Protein AF-0000000065960007 (afdb_homodimer)

InterPro domains:
  IPR000683 Gfo/Idh/MocA-like oxidoreductase, N-terminal [PF01408] (5-125)
  IPR023794 Inositol 2-dehydrogenase/D-chiro-inositol 3-dehydrogenase [MF_01671] (3-337)
  IPR036291 NAD(P)-binding domain superfamily [SSF51735] (2-154)
  IPR050424 Gfo/Idh/MocA family inositol dehydrogenases [PTHR43593] (2-323)
  IPR055170 GFO/IDH/MocA-like oxidoreductase domain [PF22725] (135-248)

Structure (mmCIF, N/CA/C/O backbone):
data_AF-0000000065960007-model_v1
#
loop_
_entity.id
_entity.type
_entity.pdbx_description
1 polymer 'Inositol 2-dehydrogenase'
#
loop_
_atom_site.group_PDB
_atom_site.id
_atom_site.type_symbol
_atom_site.label_atom_id
_atom_site.label_alt_id
_atom_site.label_comp_id
_atom_site.label_asym_id
_atom_site.label_entity_id
_atom_site.label_seq_id
_atom_site.pdbx_PDB_ins_code
_atom_site.Cartn_x
_atom_site.Cartn_y
_atom_site.Cartn_z
_atom_site.occupancy
_atom_site.B_iso_or_equiv
_atom_site.auth_seq_id
_atom_site.auth_comp_id
_atom_site.auth_asym_id
_atom_site.auth_atom_id
_atom_site.pdbx_PDB_model_num
ATOM 1 N N . MET A 1 1 ? -15.492 48.125 3.387 1 43.44 1 MET A N 1
ATOM 2 C CA . MET A 1 1 ? -14.383 47.25 3.111 1 43.44 1 MET A CA 1
ATOM 3 C C . MET A 1 1 ? -13.859 46.625 4.398 1 43.44 1 MET A C 1
ATOM 5 O O . MET A 1 1 ? -13.57 47.312 5.367 1 43.44 1 MET A O 1
ATOM 9 N N . SER A 1 2 ? -14.164 45.344 4.629 1 57.16 2 SER A N 1
ATOM 10 C CA . SER A 1 2 ? -13.797 44.781 5.926 1 57.16 2 SER A CA 1
ATOM 11 C C . SER A 1 2 ? -12.32 45.031 6.234 1 57.16 2 SER A C 1
ATOM 13 O O . SER A 1 2 ? -11.492 45.062 5.324 1 57.16 2 SER A O 1
ATOM 15 N N . LYS A 1 3 ? -11.992 45.656 7.32 1 84.38 3 LYS A N 1
ATOM 16 C CA . LYS A 1 3 ? -10.656 46 7.785 1 84.38 3 LYS A CA 1
ATOM 17 C C . LYS A 1 3 ? -9.711 44.812 7.672 1 84.38 3 LYS A C 1
ATOM 19 O O . LYS A 1 3 ? -10.078 43.688 8.008 1 84.38 3 LYS A O 1
ATOM 24 N N . SER A 1 4 ? -8.633 45 6.922 1 93.44 4 SER A N 1
ATOM 25 C CA . SER A 1 4 ? -7.605 43.969 6.75 1 93.44 4 SER A CA 1
ATOM 26 C C . SER A 1 4 ? -7.109 43.438 8.102 1 93.44 4 SER A C 1
ATOM 28 O O . SER A 1 4 ? -6.82 44.25 9 1 93.44 4 SER A O 1
ATOM 30 N N . LEU A 1 5 ? -7.125 42.188 8.266 1 97.56 5 LEU A N 1
ATOM 31 C CA . LEU A 1 5 ? -6.668 41.531 9.484 1 97.56 5 LEU A CA 1
ATOM 32 C C . LEU A 1 5 ? -5.172 41.75 9.695 1 97.56 5 LEU A C 1
ATOM 34 O O . LEU A 1 5 ? -4.367 41.438 8.812 1 97.56 5 LEU A O 1
ATOM 38 N N . ARG A 1 6 ? -4.758 42.375 10.805 1 97.94 6 ARG A N 1
ATOM 39 C CA . ARG A 1 6 ? -3.35 42.531 11.156 1 97.94 6 ARG A CA 1
ATOM 40 C C . ARG A 1 6 ? -2.791 41.25 11.773 1 97.94 6 ARG A C 1
ATOM 42 O O . ARG A 1 6 ? -3.113 40.938 12.914 1 97.94 6 ARG A O 1
ATOM 49 N N . VAL A 1 7 ? -1.928 40.562 10.977 1 98.44 7 VAL A N 1
ATOM 50 C CA . VAL A 1 7 ? -1.409 39.281 11.43 1 98.44 7 VAL A CA 1
ATOM 51 C C . VAL A 1 7 ? 0.039 39.438 11.883 1 98.44 7 VAL A C 1
ATOM 53 O O . VAL A 1 7 ? 0.867 40 11.164 1 98.44 7 VAL A O 1
ATOM 56 N N . GLY A 1 8 ? 0.315 39.062 13.133 1 98.56 8 GLY A N 1
ATOM 57 C CA . GLY A 1 8 ? 1.688 38.906 13.586 1 98.56 8 GLY A CA 1
ATOM 58 C C . GLY A 1 8 ? 2.234 37.5 13.352 1 98.56 8 GLY A C 1
ATOM 59 O O . GLY A 1 8 ? 1.587 36.5 13.703 1 98.56 8 GLY A O 1
ATOM 60 N N . VAL A 1 9 ? 3.426 37.375 12.789 1 98.5 9 VAL A N 1
ATOM 61 C CA . VAL A 1 9 ? 4.082 36.094 12.594 1 98.5 9 VAL A CA 1
ATOM 62 C C . VAL A 1 9 ? 5.16 35.875 13.664 1 98.5 9 VAL A C 1
ATOM 64 O O . VAL A 1 9 ? 6.055 36.719 13.812 1 98.5 9 VAL A O 1
ATOM 67 N N . VAL A 1 10 ? 4.949 34.812 14.445 1 98.5 10 VAL A N 1
ATOM 68 C CA . VAL A 1 10 ? 5.91 34.469 15.484 1 98.5 10 VAL A CA 1
ATOM 69 C C . VAL A 1 10 ? 6.867 33.406 14.969 1 98.5 10 VAL A C 1
ATOM 71 O O . VAL A 1 10 ? 6.48 32.25 14.812 1 98.5 10 VAL A O 1
ATOM 74 N N . GLY A 1 11 ? 8.117 33.719 14.828 1 97.38 11 GLY A N 1
ATOM 75 C CA . GLY A 1 11 ? 9.094 32.844 14.188 1 97.38 11 GLY A CA 1
ATOM 76 C C . GLY A 1 11 ? 9.281 33.156 12.711 1 97.38 11 GLY A C 1
ATOM 77 O O . GLY A 1 11 ? 8.359 33 11.914 1 97.38 11 GLY A O 1
ATOM 78 N N . ALA A 1 12 ? 10.516 33.594 12.352 1 94.38 12 ALA A N 1
ATOM 79 C CA . ALA A 1 12 ? 10.789 34 10.969 1 94.38 12 ALA A CA 1
ATOM 80 C C . ALA A 1 12 ? 11.828 33.062 10.328 1 94.38 12 ALA A C 1
ATOM 82 O O . ALA A 1 12 ? 12.688 33.531 9.578 1 94.38 12 ALA A O 1
ATOM 83 N N . GLY A 1 13 ? 11.781 31.781 10.75 1 92.06 13 GLY A N 1
ATOM 84 C CA . GLY A 1 13 ? 12.539 30.781 10.016 1 92.06 13 GLY A CA 1
ATOM 85 C C . GLY A 1 13 ? 11.953 30.469 8.648 1 92.06 13 GLY A C 1
ATOM 86 O O . GLY A 1 13 ? 11.25 31.297 8.07 1 92.06 13 GLY A O 1
ATOM 87 N N . ALA A 1 14 ? 12.289 29.328 8.117 1 89.44 14 ALA A N 1
ATOM 88 C CA . ALA A 1 14 ? 11.852 28.953 6.77 1 89.44 14 ALA A CA 1
ATOM 89 C C . ALA A 1 14 ? 10.328 28.984 6.656 1 89.44 14 ALA A C 1
ATOM 91 O O . ALA A 1 14 ? 9.781 29.578 5.73 1 89.44 14 ALA A O 1
ATOM 92 N N . MET A 1 15 ? 9.672 28.375 7.578 1 92.19 15 MET A N 1
ATOM 93 C CA . MET A 1 15 ? 8.211 28.312 7.535 1 92.19 15 MET A CA 1
ATOM 94 C C . MET A 1 15 ? 7.609 29.703 7.75 1 92.19 15 MET A C 1
ATOM 96 O O . MET A 1 15 ? 6.645 30.078 7.082 1 92.19 15 MET A O 1
ATOM 100 N N . GLY A 1 16 ? 8.172 30.422 8.742 1 94.81 16 GLY A N 1
ATOM 101 C CA . GLY A 1 16 ? 7.699 31.781 8.969 1 94.81 16 GLY A CA 1
ATOM 102 C C . GLY A 1 16 ? 7.805 32.656 7.746 1 94.81 16 GLY A C 1
ATOM 103 O O . GLY A 1 16 ? 6.859 33.375 7.402 1 94.81 16 GLY A O 1
ATOM 104 N N . ALA A 1 17 ? 8.93 32.594 7.09 1 93 17 ALA A N 1
ATOM 105 C CA . ALA A 1 17 ? 9.148 33.375 5.875 1 93 17 ALA A CA 1
ATOM 106 C C . ALA A 1 17 ? 8.156 32.969 4.781 1 93 17 ALA A C 1
ATOM 108 O O . ALA A 1 17 ? 7.641 33.844 4.066 1 93 17 ALA A O 1
ATOM 109 N N . ASP A 1 18 ? 7.875 31.734 4.684 1 94.12 18 ASP A N 1
ATOM 110 C CA . ASP A 1 18 ? 6.922 31.25 3.691 1 94.12 18 ASP A CA 1
ATOM 111 C C . ASP A 1 18 ? 5.52 31.781 3.969 1 94.12 18 ASP A C 1
ATOM 113 O O . ASP A 1 18 ? 4.816 32.219 3.051 1 94.12 18 ASP A O 1
ATOM 117 N N . HIS A 1 19 ? 5.133 31.797 5.223 1 96.44 19 HIS A N 1
ATOM 118 C CA . HIS A 1 19 ? 3.811 32.312 5.594 1 96.44 19 HIS A CA 1
ATOM 119 C C . HIS A 1 19 ? 3.705 33.812 5.367 1 96.44 19 HIS A C 1
ATOM 121 O O . HIS A 1 19 ? 2.654 34.312 4.957 1 96.44 19 HIS A O 1
ATOM 127 N N . ILE A 1 20 ? 4.785 34.5 5.652 1 96.06 20 ILE A N 1
ATOM 128 C CA . ILE A 1 20 ? 4.82 35.938 5.391 1 96.06 20 ILE A CA 1
ATOM 129 C C . ILE A 1 20 ? 4.578 36.188 3.906 1 96.06 20 ILE A C 1
ATOM 131 O O . ILE A 1 20 ? 3.748 37.031 3.541 1 96.06 20 ILE A O 1
ATOM 135 N N . ASP A 1 21 ? 5.262 35.469 3.096 1 93.19 21 ASP A N 1
ATOM 136 C CA . ASP A 1 21 ? 5.094 35.594 1.652 1 93.19 21 ASP A CA 1
ATOM 137 C C . ASP A 1 21 ? 3.656 35.281 1.237 1 93.19 21 ASP A C 1
ATOM 139 O O . ASP A 1 21 ? 3.055 36.031 0.462 1 93.19 21 ASP A O 1
ATOM 143 N N . ARG A 1 22 ? 3.059 34.281 1.771 1 94.69 22 ARG A N 1
ATOM 144 C CA . ARG A 1 22 ? 1.709 33.844 1.4 1 94.69 22 ARG A CA 1
ATOM 145 C C . ARG A 1 22 ? 0.676 34.875 1.847 1 94.69 22 ARG A C 1
ATOM 147 O O . ARG A 1 22 ? -0.217 35.25 1.079 1 94.69 22 ARG A O 1
ATOM 154 N N . ILE A 1 23 ? 0.764 35.344 3.037 1 95.56 23 ILE A N 1
ATOM 155 C CA . ILE A 1 23 ? -0.213 36.281 3.578 1 95.56 23 ILE A CA 1
ATOM 156 C C . ILE A 1 23 ? -0.151 37.625 2.803 1 95.56 23 ILE A C 1
ATOM 158 O O . ILE A 1 23 ? -1.187 38.188 2.488 1 95.56 23 ILE A O 1
ATOM 162 N N . ASN A 1 24 ? 1.048 38 2.457 1 91.62 24 ASN A N 1
ATOM 163 C CA . ASN A 1 24 ? 1.222 39.281 1.779 1 91.62 24 ASN A CA 1
ATOM 164 C C . ASN A 1 24 ? 0.828 39.188 0.307 1 91.62 24 ASN A C 1
ATOM 166 O O . ASN A 1 24 ? 0.303 40.156 -0.257 1 91.62 24 ASN A O 1
ATOM 170 N N . ASN A 1 25 ? 1.012 38.031 -0.24 1 91.75 25 ASN A N 1
ATOM 171 C CA . ASN A 1 25 ? 0.972 38 -1.698 1 91.75 25 ASN A CA 1
ATOM 172 C C . ASN A 1 25 ? -0.148 37.125 -2.217 1 91.75 25 ASN A C 1
ATOM 174 O O . ASN A 1 25 ? -0.503 37.156 -3.395 1 91.75 25 ASN A O 1
ATOM 178 N N . ARG A 1 26 ? -0.72 36.281 -1.354 1 93.19 26 ARG A N 1
ATOM 179 C CA . ARG A 1 26 ? -1.647 35.281 -1.889 1 93.19 26 ARG A CA 1
ATOM 180 C C . ARG A 1 26 ? -2.93 35.25 -1.065 1 93.19 26 ARG A C 1
ATOM 182 O O . ARG A 1 26 ? -3.902 34.594 -1.46 1 93.19 26 ARG A O 1
ATOM 189 N N . THR A 1 27 ? -2.924 35.875 0.044 1 95.56 27 THR A N 1
ATOM 190 C CA . THR A 1 27 ? -4.066 35.812 0.952 1 95.56 27 THR A CA 1
ATOM 191 C C . THR A 1 27 ? -4.852 37.125 0.915 1 95.56 27 THR A C 1
ATOM 193 O O . THR A 1 27 ? -4.27 38.219 0.97 1 95.56 27 THR A O 1
ATOM 196 N N . SER A 1 28 ? -6.121 37.031 0.741 1 95.75 28 SER A N 1
ATOM 197 C CA . SER A 1 28 ? -6.988 38.219 0.776 1 95.75 28 SER A CA 1
ATOM 198 C C . SER A 1 28 ? -7.48 38.5 2.191 1 95.75 28 SER A C 1
ATOM 200 O O . SER A 1 28 ? -7.77 37.562 2.951 1 95.75 28 SER A O 1
ATOM 202 N N . GLY A 1 29 ? -7.555 39.75 2.568 1 96.44 29 GLY A N 1
ATOM 203 C CA . GLY A 1 29 ? -8.203 40.188 3.803 1 96.44 29 GLY A CA 1
ATOM 204 C C . GLY A 1 29 ? -7.258 40.188 4.992 1 96.44 29 GLY A C 1
ATOM 205 O O . GLY A 1 29 ? -7.699 40.312 6.137 1 96.44 29 GLY A O 1
ATOM 206 N N . ALA A 1 30 ? -5.957 40.062 4.754 1 97.38 30 ALA A N 1
ATOM 207 C CA . ALA A 1 30 ? -4.977 40.062 5.836 1 97.38 30 ALA A CA 1
ATOM 208 C C . ALA A 1 30 ? -3.643 40.656 5.359 1 97.38 30 ALA A C 1
ATOM 210 O O . ALA A 1 30 ? -3.361 40.656 4.16 1 97.38 30 ALA A O 1
ATOM 211 N N . HIS A 1 31 ? -2.889 41.156 6.23 1 96.38 31 HIS A N 1
ATOM 212 C CA . HIS A 1 31 ? -1.515 41.562 5.969 1 96.38 31 HIS A CA 1
ATOM 213 C C . HIS A 1 31 ? -0.637 41.375 7.203 1 96.38 31 HIS A C 1
ATOM 215 O O . HIS A 1 31 ? -1.146 41.219 8.312 1 96.38 31 HIS A O 1
ATOM 221 N N . ILE A 1 32 ? 0.689 41.438 7.008 1 97.5 32 ILE A N 1
ATOM 222 C CA . ILE A 1 32 ? 1.636 41.281 8.109 1 97.5 32 ILE A CA 1
ATOM 223 C C . ILE A 1 32 ? 1.838 42.594 8.812 1 97.5 32 ILE A C 1
ATOM 225 O O . ILE A 1 32 ? 2.314 43.562 8.211 1 97.5 32 ILE A O 1
ATOM 229 N N . SER A 1 33 ? 1.483 42.625 10.047 1 97.5 33 SER A N 1
ATOM 230 C CA . SER A 1 33 ? 1.626 43.875 10.797 1 97.5 33 SER A CA 1
ATOM 231 C C . SER A 1 33 ? 2.801 43.812 11.766 1 97.5 33 SER A C 1
ATOM 233 O O . SER A 1 33 ? 3.279 44.844 12.242 1 97.5 33 SER A O 1
ATOM 235 N N . ALA A 1 34 ? 3.189 42.562 12.086 1 98 34 ALA A N 1
ATOM 236 C CA . ALA A 1 34 ? 4.266 42.406 13.062 1 98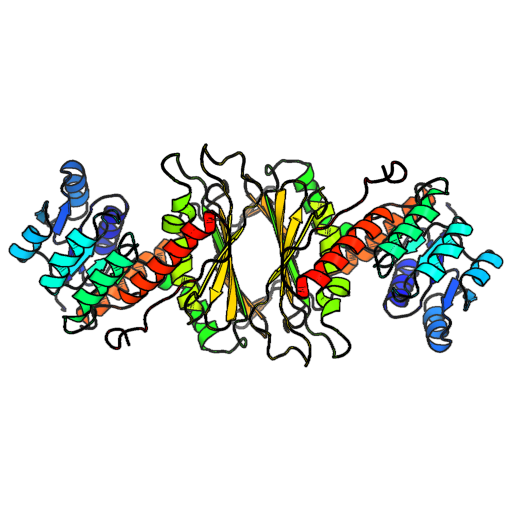 34 ALA A CA 1
ATOM 237 C C . ALA A 1 34 ? 5.074 41.125 12.781 1 98 34 ALA A C 1
ATOM 239 O O . ALA A 1 34 ? 4.523 40.125 12.344 1 98 34 ALA A O 1
ATOM 240 N N . ILE A 1 35 ? 6.363 41.188 13.023 1 97.94 35 ILE A N 1
ATOM 241 C CA . ILE A 1 35 ? 7.285 40.062 13.016 1 97.94 35 ILE A CA 1
ATOM 242 C C . ILE A 1 35 ? 7.895 39.875 14.406 1 97.94 35 ILE A C 1
ATOM 244 O O . ILE A 1 35 ? 8.555 40.781 14.922 1 97.94 35 ILE A O 1
ATOM 248 N N . ILE A 1 36 ? 7.609 38.812 15 1 98.25 36 ILE A N 1
ATOM 249 C CA . ILE A 1 36 ? 8.148 38.5 16.312 1 98.25 36 ILE A CA 1
ATOM 250 C C . ILE A 1 36 ? 9.281 37.469 16.188 1 98.25 36 ILE A C 1
ATOM 252 O O . ILE A 1 36 ? 9.023 36.281 15.984 1 98.25 36 ILE A O 1
ATOM 256 N N . GLU A 1 37 ? 10.531 37.875 16.297 1 97.62 37 GLU A N 1
ATOM 257 C CA . GLU A 1 37 ? 11.75 37.094 16.047 1 97.62 37 GLU A CA 1
ATOM 258 C C . GLU A 1 37 ? 12.938 37.656 16.797 1 97.62 37 GLU A C 1
ATOM 260 O O . GLU A 1 37 ? 13.391 38.781 16.516 1 97.62 37 GLU A O 1
ATOM 265 N N . PRO A 1 38 ? 13.43 36.781 17.75 1 94.88 38 PRO A N 1
ATOM 266 C CA . PRO A 1 38 ? 14.523 37.312 18.578 1 94.88 38 PRO A CA 1
ATOM 267 C C . PRO A 1 38 ? 15.836 37.406 17.797 1 94.88 38 PRO A C 1
ATOM 269 O O . PRO A 1 38 ? 16.703 38.219 18.156 1 94.88 38 PRO A O 1
ATOM 272 N N . ASP A 1 39 ? 16.016 36.562 16.797 1 95.31 39 ASP A N 1
ATOM 273 C CA . ASP A 1 39 ? 17.219 36.625 15.977 1 95.31 39 ASP A CA 1
ATOM 274 C C . ASP A 1 39 ? 17.188 37.844 15.047 1 95.31 39 ASP A C 1
ATOM 276 O O . ASP A 1 39 ? 16.359 37.906 14.125 1 95.31 39 ASP A O 1
ATOM 280 N N . ALA A 1 40 ? 18.109 38.719 15.18 1 93.62 40 ALA A N 1
ATOM 281 C CA . ALA A 1 40 ? 18.078 40 14.484 1 93.62 40 ALA A CA 1
ATOM 282 C C . ALA A 1 40 ? 18.203 39.812 12.969 1 93.62 40 ALA A C 1
ATOM 284 O O . ALA A 1 40 ? 17.531 40.5 12.195 1 93.62 40 ALA A O 1
ATOM 285 N N . ALA A 1 41 ? 19.062 38.906 12.656 1 94.31 41 ALA A N 1
ATOM 286 C CA . ALA A 1 41 ? 19.281 38.688 11.234 1 94.31 41 ALA A CA 1
ATOM 287 C C . ALA A 1 41 ? 18.016 38.094 10.57 1 94.31 41 ALA A C 1
ATOM 289 O O . ALA A 1 41 ? 17.625 38.531 9.492 1 94.31 41 ALA A O 1
ATOM 290 N N . ARG A 1 42 ? 17.375 37.156 11.211 1 93.81 42 ARG A N 1
ATOM 291 C CA . ARG A 1 42 ? 16.141 36.594 10.688 1 93.81 42 ARG A CA 1
ATOM 292 C C . ARG A 1 42 ? 15.023 37.625 10.656 1 93.81 42 ARG A C 1
ATOM 294 O O . ARG A 1 42 ? 14.242 37.656 9.703 1 93.81 42 ARG A O 1
ATOM 301 N N . ALA A 1 43 ? 14.977 38.406 11.656 1 93.12 43 ALA A N 1
ATOM 302 C CA . ALA A 1 43 ? 13.953 39.438 11.727 1 93.12 43 ALA A CA 1
ATOM 303 C C . ALA A 1 43 ? 14.102 40.438 10.578 1 93.12 43 ALA A C 1
ATOM 305 O O . ALA A 1 43 ? 13.109 40.812 9.945 1 93.12 43 ALA A O 1
ATOM 306 N N . ALA A 1 44 ? 15.312 40.812 10.32 1 92.69 44 ALA A N 1
ATOM 307 C CA . ALA A 1 44 ? 15.578 41.781 9.25 1 92.69 44 ALA A CA 1
ATOM 308 C C . ALA A 1 44 ? 15.203 41.188 7.891 1 92.69 44 ALA A C 1
ATOM 310 O O . ALA A 1 44 ? 14.602 41.875 7.066 1 92.69 44 ALA A O 1
ATOM 311 N N . ALA A 1 45 ? 15.578 40 7.699 1 93.88 45 ALA A N 1
ATOM 312 C CA . ALA A 1 45 ? 15.25 39.344 6.438 1 93.88 45 ALA A CA 1
ATOM 313 C C . ALA A 1 45 ? 13.742 39.25 6.242 1 93.88 45 ALA A C 1
ATOM 315 O O . ALA A 1 45 ? 13.234 39.531 5.148 1 93.88 45 ALA A O 1
ATOM 316 N N . ALA A 1 46 ? 13.055 38.875 7.297 1 93.5 46 ALA A N 1
ATOM 317 C CA . ALA A 1 46 ? 11.602 38.75 7.246 1 93.5 46 ALA A CA 1
ATOM 318 C C . ALA A 1 46 ? 10.945 40.125 7.008 1 93.5 46 ALA A C 1
ATOM 320 O O . ALA A 1 46 ? 9.93 40.219 6.312 1 93.5 46 ALA A O 1
ATOM 321 N N . ALA A 1 47 ? 11.516 41.125 7.531 1 91 47 ALA A N 1
ATOM 322 C CA . ALA A 1 47 ? 10.977 42.469 7.402 1 91 47 ALA A CA 1
ATOM 323 C C . ALA A 1 47 ? 11.031 42.938 5.957 1 91 47 ALA A C 1
ATOM 325 O O . ALA A 1 47 ? 10.18 43.719 5.52 1 91 47 ALA A O 1
ATOM 326 N N . GLU A 1 48 ? 11.969 42.5 5.262 1 91.88 48 GLU A N 1
ATOM 327 C CA . GLU A 1 48 ? 12.086 42.844 3.852 1 91.88 48 GLU A CA 1
ATOM 328 C C . GLU A 1 48 ? 10.891 42.344 3.053 1 91.88 48 GLU A C 1
ATOM 330 O O . GLU A 1 48 ? 10.461 42.969 2.09 1 91.88 48 GLU A O 1
ATOM 335 N N . ASP A 1 49 ? 10.328 41.281 3.523 1 90.81 49 ASP A N 1
ATOM 336 C CA . ASP A 1 49 ? 9.219 40.688 2.814 1 90.81 49 ASP A CA 1
ATOM 337 C C . ASP A 1 49 ? 7.875 41.188 3.354 1 90.81 49 ASP A C 1
ATOM 339 O O . ASP A 1 49 ? 6.816 40.812 2.838 1 90.81 49 ASP A O 1
ATOM 343 N N . ALA A 1 50 ? 7.906 41.938 4.324 1 93.62 50 ALA A N 1
ATOM 344 C CA . ALA A 1 50 ? 6.699 42.469 4.934 1 93.62 50 ALA A CA 1
ATOM 345 C C . ALA A 1 50 ? 6.867 43.969 5.246 1 93.62 50 ALA A C 1
ATOM 347 O O . ALA A 1 50 ? 6.879 44.344 6.414 1 93.62 50 ALA A O 1
ATOM 348 N N . PRO A 1 51 ? 6.777 44.688 4.129 1 90.5 51 PRO A N 1
ATOM 349 C CA . PRO A 1 51 ? 6.961 46.125 4.363 1 90.5 51 PRO A CA 1
ATOM 350 C C . PRO A 1 51 ? 5.883 46.719 5.27 1 90.5 51 PRO A C 1
ATOM 352 O O . PRO A 1 51 ? 4.699 46.406 5.117 1 90.5 51 PRO A O 1
ATOM 355 N N . GLY A 1 52 ? 6.355 47.5 6.305 1 92 52 GLY A N 1
ATOM 356 C CA . GLY A 1 52 ? 5.422 48.156 7.207 1 92 52 GLY A CA 1
ATOM 357 C C . GLY A 1 52 ? 5.211 47.406 8.5 1 92 52 GLY A C 1
ATOM 358 O O . GLY A 1 52 ? 4.641 47.938 9.461 1 92 52 GLY A O 1
ATOM 359 N N . ALA A 1 53 ? 5.648 46.156 8.516 1 96.38 53 ALA A N 1
ATOM 360 C CA . ALA A 1 53 ? 5.508 45.344 9.734 1 96.38 53 ALA A CA 1
ATOM 361 C C . ALA A 1 53 ? 6.441 45.844 10.828 1 96.38 53 ALA A C 1
ATOM 363 O O . ALA A 1 53 ? 7.582 46.25 10.555 1 96.38 53 ALA A O 1
ATOM 364 N N . GLN A 1 54 ? 5.961 45.844 12.016 1 96.88 54 GLN A N 1
ATOM 365 C CA . GLN A 1 54 ? 6.797 46.156 13.172 1 96.88 54 GLN A CA 1
ATOM 366 C C . GLN A 1 54 ? 7.543 44.906 13.656 1 96.88 54 GLN A C 1
ATOM 368 O O . GLN A 1 54 ? 7 43.812 13.625 1 96.88 54 GLN A O 1
ATOM 373 N N . ALA A 1 55 ? 8.781 45.156 14.133 1 96.44 55 ALA A N 1
ATOM 374 C CA . ALA A 1 55 ? 9.586 44.031 14.625 1 96.44 55 ALA A CA 1
ATOM 375 C C . ALA A 1 55 ? 9.586 43.969 16.141 1 96.44 55 ALA A C 1
ATOM 377 O O . ALA A 1 55 ? 9.688 45 16.812 1 96.44 55 ALA A O 1
ATOM 378 N N . PHE A 1 56 ? 9.367 42.812 16.656 1 97.75 56 PHE A N 1
ATOM 379 C CA . PHE A 1 56 ? 9.43 42.562 18.094 1 97.75 56 PHE A CA 1
ATOM 380 C C . PHE A 1 56 ? 10.281 41.344 18.391 1 97.75 56 PHE A C 1
ATOM 382 O O . PHE A 1 56 ? 10.508 40.5 17.5 1 97.75 56 PHE A O 1
ATOM 389 N N . THR A 1 57 ? 10.742 41.156 19.641 1 97.12 57 THR A N 1
ATOM 390 C CA . THR A 1 57 ? 11.484 39.969 20.047 1 97.12 57 THR A CA 1
ATOM 391 C C . THR A 1 57 ? 10.602 39.031 20.875 1 97.12 57 THR A C 1
ATOM 393 O O . THR A 1 57 ? 10.906 37.844 21.016 1 97.12 57 THR A O 1
ATOM 396 N N . ARG A 1 58 ? 9.562 39.625 21.438 1 97.38 58 ARG A N 1
ATOM 397 C CA . ARG A 1 58 ? 8.633 38.875 22.25 1 97.38 58 ARG A CA 1
ATOM 398 C C . ARG A 1 58 ? 7.188 39.125 21.844 1 97.38 58 ARG A C 1
ATOM 400 O O . ARG A 1 58 ? 6.828 40.281 21.531 1 97.38 58 ARG A O 1
ATOM 407 N N . ILE A 1 59 ? 6.34 38.094 21.891 1 98.25 59 ILE A N 1
ATOM 408 C CA . ILE A 1 59 ? 4.938 38.188 21.516 1 98.25 59 ILE A CA 1
ATOM 409 C C . ILE A 1 59 ? 4.219 39.125 22.484 1 98.25 59 ILE A C 1
ATOM 411 O O . ILE A 1 59 ? 3.344 39.906 22.078 1 98.25 59 ILE A O 1
ATOM 415 N N . GLU A 1 60 ? 4.625 39.188 23.781 1 98.38 60 GLU A N 1
ATOM 416 C CA . GLU A 1 60 ? 4 40.031 24.781 1 98.38 60 GLU A CA 1
ATOM 417 C C . GLU A 1 60 ? 4.125 41.531 24.406 1 98.38 60 GLU A C 1
ATOM 419 O O . GLU A 1 60 ? 3.193 42.312 24.609 1 98.38 60 GLU A O 1
ATOM 424 N N . ASP A 1 61 ? 5.262 41.812 23.859 1 98.44 61 ASP A N 1
ATOM 425 C CA . ASP A 1 61 ? 5.5 43.219 23.453 1 98.44 61 ASP A CA 1
ATOM 426 C C . ASP A 1 61 ? 4.605 43.594 22.297 1 98.44 61 ASP A C 1
ATOM 428 O O . ASP A 1 61 ? 4.102 44.719 22.234 1 98.44 61 ASP A O 1
ATOM 432 N N . ALA A 1 62 ? 4.449 42.719 21.297 1 98.38 62 ALA A N 1
ATOM 433 C CA . ALA A 1 62 ? 3.568 43 20.172 1 98.38 62 ALA A CA 1
ATOM 434 C C . ALA A 1 62 ? 2.125 43.188 20.625 1 98.38 62 ALA A C 1
ATOM 436 O O . ALA A 1 62 ? 1.414 44.062 20.125 1 98.38 62 ALA A O 1
ATOM 437 N N . ILE A 1 63 ? 1.675 42.344 21.594 1 98.38 63 ILE A N 1
ATOM 438 C CA . ILE A 1 63 ? 0.321 42.406 22.141 1 98.38 63 ILE A CA 1
ATOM 439 C C . ILE A 1 63 ? 0.129 43.719 22.906 1 98.38 63 ILE A C 1
ATOM 441 O O . ILE A 1 63 ? -0.868 44.406 22.703 1 98.38 63 ILE A O 1
ATOM 445 N N . ALA A 1 64 ? 1.108 44.062 23.703 1 98.19 64 ALA A N 1
ATOM 446 C CA . ALA A 1 64 ? 1.051 45.281 24.5 1 98.19 64 ALA A CA 1
ATOM 447 C C . ALA A 1 64 ? 0.979 46.531 23.594 1 98.19 64 ALA A C 1
ATOM 449 O O . ALA A 1 64 ? 0.33 47.531 23.938 1 98.19 64 ALA A O 1
ATOM 450 N N . ALA A 1 65 ? 1.589 46.469 22.484 1 98.31 65 ALA A N 1
ATOM 451 C CA . ALA A 1 65 ? 1.633 47.562 21.547 1 98.31 65 ALA A CA 1
ATOM 452 C C . ALA A 1 65 ? 0.377 47.625 20.688 1 98.31 65 ALA A C 1
ATOM 454 O O . ALA A 1 65 ? 0.247 48.469 19.797 1 98.31 65 ALA A O 1
ATOM 455 N N . ASP A 1 66 ? -0.532 46.688 20.891 1 98.06 66 ASP A N 1
ATOM 456 C CA . ASP A 1 66 ? -1.731 46.562 20.078 1 98.06 66 ASP A CA 1
ATOM 457 C C . ASP A 1 66 ? -1.377 46.469 18.594 1 98.06 66 ASP A C 1
ATOM 459 O O . ASP A 1 66 ? -1.993 47.125 17.766 1 98.06 66 ASP A O 1
ATOM 463 N N . ALA A 1 67 ? -0.393 45.656 18.312 1 98 67 ALA A N 1
ATOM 464 C CA . ALA A 1 67 ? 0.16 45.625 16.969 1 98 67 ALA A CA 1
ATOM 465 C C . ALA A 1 67 ? -0.471 44.5 16.141 1 98 67 ALA A C 1
ATOM 467 O O . ALA A 1 67 ? -0.275 44.438 14.93 1 98 67 ALA A O 1
ATOM 468 N N . VAL A 1 68 ? -1.298 43.656 16.734 1 98.25 68 VAL A N 1
ATOM 469 C CA . VAL A 1 68 ? -1.783 42.469 16.031 1 98.25 68 VAL A CA 1
ATOM 470 C C . VAL A 1 68 ? -3.246 42.219 16.391 1 98.25 68 VAL A C 1
ATOM 472 O O . VAL A 1 68 ? -3.67 42.469 17.516 1 98.25 68 VAL A O 1
ATOM 475 N N . ASP A 1 69 ? -3.998 41.719 15.383 1 98.06 69 ASP A N 1
ATOM 476 C CA . ASP A 1 69 ? -5.359 41.25 15.578 1 98.06 69 ASP A CA 1
ATOM 477 C C . ASP A 1 69 ? -5.383 39.719 15.656 1 98.06 69 ASP A C 1
ATOM 479 O O . ASP A 1 69 ? -6.352 39.125 16.156 1 98.06 69 ASP A O 1
ATOM 483 N N . ALA A 1 70 ? -4.414 39.062 15.148 1 98.62 70 ALA A N 1
ATOM 484 C CA . ALA A 1 70 ? -4.234 37.625 15.094 1 98.62 70 ALA A CA 1
ATOM 485 C C . ALA A 1 70 ? -2.754 37.25 15.008 1 98.62 70 ALA A C 1
ATOM 487 O O . ALA A 1 70 ? -1.918 38.094 14.672 1 98.62 70 ALA A O 1
ATOM 488 N N . VAL A 1 71 ? -2.443 35.969 15.352 1 98.75 71 VAL A N 1
ATOM 489 C CA . VAL A 1 71 ? -1.037 35.594 15.281 1 98.75 71 VAL A CA 1
ATOM 490 C C . VAL A 1 71 ? -0.9 34.25 14.586 1 98.75 71 VAL A C 1
ATOM 492 O O . VAL A 1 71 ? -1.749 33.375 14.75 1 98.75 71 VAL A O 1
ATOM 495 N N . LEU A 1 72 ? 0.09 34.094 13.758 1 98.75 72 LEU A N 1
ATOM 496 C CA . LEU A 1 72 ? 0.56 32.844 13.18 1 98.75 72 LEU A CA 1
ATOM 497 C C . LEU A 1 72 ? 1.877 32.406 13.812 1 98.75 72 LEU A C 1
ATOM 499 O O . LEU A 1 72 ? 2.869 33.125 13.75 1 98.75 72 LEU A O 1
ATOM 503 N N . ILE A 1 73 ? 1.85 31.266 14.445 1 98.69 73 ILE A N 1
ATOM 504 C CA . ILE A 1 73 ? 2.996 30.781 15.203 1 98.69 73 ILE A CA 1
ATOM 505 C C . ILE A 1 73 ? 3.756 29.734 14.391 1 98.69 73 ILE A C 1
ATOM 507 O O . ILE A 1 73 ? 3.225 28.656 14.094 1 98.69 73 ILE A O 1
ATOM 511 N N . ALA A 1 74 ? 5.027 30.062 14.078 1 98 74 ALA A N 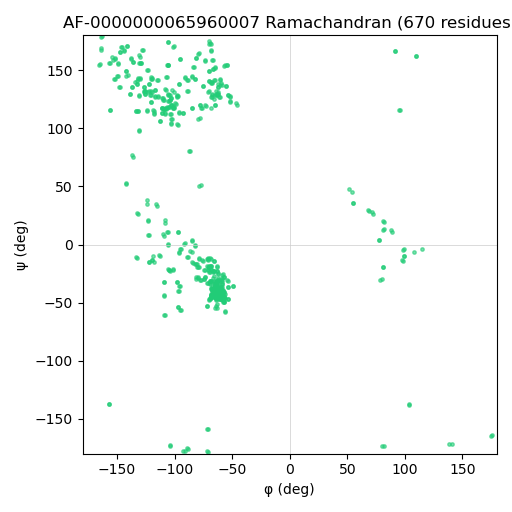1
ATOM 512 C CA . ALA A 1 74 ? 5.848 29.203 13.227 1 98 74 ALA A CA 1
ATOM 513 C C . ALA A 1 74 ? 7.227 28.969 13.844 1 98 74 ALA A C 1
ATOM 515 O O . ALA A 1 74 ? 8.219 28.844 13.125 1 98 74 ALA A O 1
ATOM 516 N N . VAL A 1 75 ? 7.375 29.047 15.18 1 96.81 75 VAL A N 1
ATOM 517 C CA . VAL A 1 75 ? 8.602 28.688 15.898 1 96.81 75 VAL A CA 1
ATOM 518 C C . VAL A 1 75 ? 8.688 27.172 16.047 1 96.81 75 VAL A C 1
ATOM 520 O O . VAL A 1 75 ? 7.703 26.469 15.859 1 96.81 75 VAL A O 1
ATOM 523 N N . PRO A 1 76 ? 9.898 26.656 16.391 1 94.38 76 PRO A N 1
ATOM 524 C CA . PRO A 1 76 ? 9.977 25.234 16.703 1 94.38 76 PRO A CA 1
ATOM 525 C C . PRO A 1 76 ? 9.039 24.812 17.828 1 94.38 76 PRO A C 1
ATOM 527 O O . PRO A 1 76 ? 8.758 25.609 18.719 1 94.38 76 PRO A O 1
ATOM 530 N N . GLY A 1 77 ? 8.648 23.594 17.844 1 94.62 77 GLY A N 1
ATOM 531 C CA . GLY A 1 77 ? 7.629 23.047 18.719 1 94.62 77 GLY A CA 1
ATOM 532 C C . GLY A 1 77 ? 7.898 23.328 20.188 1 94.62 77 GLY A C 1
ATOM 533 O O . GLY A 1 77 ? 6.977 23.625 20.953 1 94.62 77 GLY A O 1
ATOM 534 N N . GLN A 1 78 ? 9.148 23.297 20.547 1 94 78 GLN A N 1
ATOM 535 C CA . GLN A 1 78 ? 9.516 23.438 21.953 1 94 78 GLN A CA 1
ATOM 536 C C . GLN A 1 78 ? 9.172 24.828 22.469 1 94 78 GLN A C 1
ATOM 538 O O . GLN A 1 78 ? 9.055 25.047 23.672 1 94 78 GLN A O 1
ATOM 543 N N . PHE A 1 79 ? 8.883 25.797 21.531 1 95.94 79 PHE A N 1
ATOM 544 C CA . PHE A 1 79 ? 8.617 27.172 21.938 1 95.94 79 PHE A CA 1
ATOM 545 C C . PHE A 1 79 ? 7.141 27.516 21.75 1 95.94 79 PHE A C 1
ATOM 547 O O . PHE A 1 79 ? 6.742 28.656 21.922 1 95.94 79 PHE A O 1
ATOM 554 N N . HIS A 1 80 ? 6.328 26.531 21.422 1 98.25 80 HIS A N 1
ATOM 555 C CA . HIS A 1 80 ? 4.926 26.828 21.141 1 98.25 80 HIS A CA 1
ATOM 556 C C . HIS A 1 80 ? 4.184 27.25 22.406 1 98.25 80 HIS A C 1
ATOM 558 O O . HIS A 1 80 ? 3.512 28.281 22.406 1 98.25 80 HIS A O 1
ATOM 564 N N . GLU A 1 81 ? 4.379 26.531 23.484 1 97.88 81 GLU A N 1
ATOM 565 C CA . GLU A 1 81 ? 3.602 26.812 24.688 1 97.88 81 GLU A CA 1
ATOM 566 C C . GLU A 1 81 ? 3.889 28.219 25.219 1 97.88 81 GLU A C 1
ATOM 568 O O . GLU A 1 81 ? 2.963 28.984 25.469 1 97.88 81 GLU A O 1
ATOM 573 N N . PRO A 1 82 ? 5.141 28.656 25.234 1 97.5 82 PRO A N 1
ATOM 574 C CA . PRO A 1 82 ? 5.453 30 25.719 1 97.5 82 PRO A CA 1
ATOM 575 C C . PRO A 1 82 ? 4.812 31.094 24.875 1 97.5 82 PRO A C 1
ATOM 577 O O . PRO A 1 82 ? 4.609 32.219 25.344 1 97.5 82 PRO A O 1
ATOM 580 N N . VAL A 1 83 ? 4.492 30.797 23.641 1 98.25 83 VAL A N 1
ATOM 581 C CA . VAL A 1 83 ? 3.922 31.781 22.734 1 98.25 83 VAL A CA 1
ATOM 582 C C . VAL A 1 83 ? 2.4 31.672 22.75 1 98.25 83 VAL A C 1
ATOM 584 O O . VAL A 1 83 ? 1.697 32.688 22.688 1 98.25 83 VAL A O 1
ATOM 587 N N . LEU A 1 84 ? 1.902 30.469 22.875 1 98.75 84 LEU A N 1
ATOM 588 C CA . LEU A 1 84 ? 0.466 30.219 22.844 1 98.75 84 LEU A CA 1
ATOM 589 C C . LEU A 1 84 ? -0.215 30.812 24.078 1 98.75 84 LEU A C 1
ATOM 591 O O . LEU A 1 84 ? -1.301 31.391 23.969 1 98.75 84 LEU A O 1
ATOM 595 N N . VAL A 1 85 ? 0.393 30.734 25.25 1 98.44 85 VAL A N 1
ATOM 596 C CA . VAL A 1 85 ? -0.227 31.125 26.516 1 98.44 85 VAL A CA 1
ATOM 597 C C . VAL A 1 85 ? -0.542 32.625 26.5 1 98.44 85 VAL A C 1
ATOM 599 O O . VAL A 1 85 ? -1.702 33 26.625 1 98.44 85 VAL A O 1
ATOM 602 N N . PRO A 1 86 ? 0.465 33.5 26.234 1 98.44 86 PRO A N 1
ATOM 603 C CA . PRO A 1 86 ? 0.12 34.938 26.203 1 98.44 86 PRO A CA 1
ATOM 604 C C . PRO A 1 86 ? -0.848 35.281 25.078 1 98.44 86 PRO A C 1
ATOM 606 O O . PRO A 1 86 ? -1.663 36.188 25.234 1 98.44 86 PRO A O 1
ATOM 609 N N . ALA A 1 87 ? -0.811 34.625 23.906 1 98.62 87 ALA A N 1
ATOM 610 C CA . ALA A 1 87 ? -1.74 34.875 22.812 1 98.62 87 ALA A CA 1
ATOM 611 C C . ALA A 1 87 ? -3.174 34.531 23.219 1 98.62 87 ALA A C 1
ATOM 613 O O . ALA A 1 87 ? -4.102 35.281 22.906 1 98.62 87 ALA A O 1
ATOM 614 N N . LEU A 1 88 ? -3.342 33.406 23.906 1 98.5 88 LEU A N 1
ATOM 615 C CA . LEU A 1 88 ? -4.656 33 24.391 1 98.5 88 LEU A CA 1
ATOM 616 C C . LEU A 1 88 ? -5.176 33.969 25.453 1 98.5 88 LEU A C 1
ATOM 618 O O . LEU A 1 88 ? -6.355 34.312 25.453 1 98.5 88 LEU A O 1
ATOM 622 N N . GLU A 1 89 ? -4.277 34.344 26.375 1 97.81 89 GLU A N 1
ATOM 623 C CA . GLU A 1 89 ? -4.668 35.281 27.422 1 97.81 89 GLU A CA 1
ATOM 624 C C . GLU A 1 89 ? -5.164 36.594 26.828 1 97.81 89 GLU A C 1
ATOM 626 O O . GLU A 1 89 ? -6.055 37.219 27.391 1 97.81 89 GLU A O 1
ATOM 631 N N . ALA A 1 90 ? -4.641 36.906 25.672 1 98.19 90 ALA A N 1
ATOM 632 C CA . ALA A 1 90 ? -5.031 38.156 24.984 1 98.19 90 ALA A CA 1
ATOM 633 C C . ALA A 1 90 ? -6.273 37.938 24.125 1 98.19 90 ALA A C 1
ATOM 635 O O . ALA A 1 90 ? -6.781 38.875 23.516 1 98.19 90 ALA A O 1
ATOM 636 N N . GLY A 1 91 ? -6.742 36.656 24.031 1 98.12 91 GLY A N 1
ATOM 637 C CA . GLY A 1 91 ? -7.938 36.312 23.281 1 98.12 91 GLY A CA 1
ATOM 638 C C . GLY A 1 91 ? -7.73 36.406 21.781 1 98.12 91 GLY A C 1
ATOM 639 O O . GLY A 1 91 ? -8.672 36.656 21.031 1 98.12 91 GLY A O 1
ATOM 640 N N . LEU A 1 92 ? -6.551 36.219 21.297 1 98.56 92 LEU A N 1
ATOM 641 C CA . LEU A 1 92 ? -6.246 36.375 19.891 1 98.56 92 LEU A CA 1
ATOM 642 C C . LEU A 1 92 ? -6.617 35.125 19.109 1 98.56 92 LEU A C 1
ATOM 644 O O . LEU A 1 92 ? -6.426 34 19.609 1 98.56 92 LEU A O 1
ATOM 648 N N . PRO A 1 93 ? -7.16 35.25 17.812 1 98.56 93 PRO A N 1
ATOM 649 C CA . PRO A 1 93 ? -7.148 34.094 16.891 1 98.56 93 PRO A CA 1
ATOM 650 C C . PRO A 1 93 ? -5.734 33.625 16.562 1 98.56 93 PRO A C 1
ATOM 652 O O . PRO A 1 93 ? -4.828 34.438 16.391 1 98.56 93 PRO A O 1
ATOM 655 N N . ILE A 1 94 ? -5.555 32.344 16.547 1 98.88 94 ILE A N 1
ATOM 656 C CA . ILE A 1 94 ? -4.211 31.797 16.406 1 98.88 94 ILE A CA 1
ATOM 657 C C . ILE A 1 94 ? -4.191 30.719 15.32 1 98.88 94 ILE A C 1
ATOM 659 O O . ILE A 1 94 ? -5.055 29.844 15.297 1 98.88 94 ILE A O 1
ATOM 663 N N . LEU A 1 95 ? -3.301 30.766 14.352 1 98.81 95 LEU A N 1
ATOM 664 C CA . LEU A 1 95 ? -2.855 29.625 13.539 1 98.81 95 LEU A CA 1
ATOM 665 C C . LEU A 1 95 ? -1.485 29.141 13.992 1 98.81 95 LEU A C 1
ATOM 667 O O . LEU A 1 95 ? -0.48 29.828 13.797 1 98.81 95 LEU A O 1
ATOM 671 N N . CYS A 1 96 ? -1.438 28.031 14.602 1 98.81 96 CYS A N 1
ATOM 672 C CA . CYS A 1 96 ? -0.216 27.469 15.164 1 98.81 96 CYS A CA 1
ATOM 673 C C . CYS A 1 96 ? 0.303 26.328 14.305 1 98.81 96 CYS A C 1
ATOM 675 O O . CYS A 1 96 ? -0.376 25.312 14.133 1 98.81 96 CYS A O 1
ATOM 677 N N . GLU A 1 97 ? 1.468 26.484 13.789 1 98.12 97 GLU A N 1
ATOM 678 C CA . GLU A 1 97 ? 2.07 25.391 13.039 1 98.12 97 GLU A CA 1
ATOM 679 C C . GLU A 1 97 ? 2.121 24.109 13.875 1 98.12 97 GLU A C 1
ATOM 681 O O . GLU A 1 97 ? 2.156 24.172 15.109 1 98.12 97 GLU A O 1
ATOM 686 N N . LYS A 1 98 ? 2.146 23.016 13.234 1 97.81 98 LYS A N 1
ATOM 687 C CA . LYS A 1 98 ? 2.252 21.75 13.938 1 97.81 98 LYS A CA 1
ATOM 688 C C . LYS A 1 98 ? 3.664 21.531 14.477 1 97.81 98 LYS A C 1
ATOM 690 O O . LYS A 1 98 ? 4.637 22.016 13.898 1 97.81 98 LYS A O 1
ATOM 695 N N . PRO A 1 99 ? 3.811 20.703 15.453 1 97.44 99 PRO A N 1
ATOM 696 C CA . PRO A 1 99 ? 2.742 20.203 16.312 1 97.44 99 PRO A CA 1
ATOM 697 C C . PRO A 1 99 ? 2.158 21.281 17.219 1 97.44 99 PRO A C 1
ATOM 699 O O . PRO A 1 99 ? 2.738 22.359 17.359 1 97.44 99 PRO A O 1
ATOM 702 N N . LEU A 1 100 ? 0.966 21 17.875 1 98.5 100 LEU A N 1
ATOM 703 C CA . LEU A 1 100 ? 0.45 21.953 18.844 1 98.5 100 LEU A CA 1
ATOM 704 C C . LEU A 1 100 ? 1.483 22.234 19.938 1 98.5 100 LEU A C 1
ATOM 706 O O . LEU A 1 100 ? 1.862 23.391 20.156 1 98.5 100 LEU A O 1
ATOM 710 N N . THR A 1 101 ? 1.908 21.219 20.609 1 97.75 101 THR A N 1
ATOM 711 C CA . THR A 1 101 ? 3.047 21.188 21.531 1 97.75 101 THR A CA 1
ATOM 712 C C . THR A 1 101 ? 3.814 19.875 21.391 1 97.75 101 THR A C 1
ATOM 714 O O . THR A 1 101 ? 3.375 18.953 20.688 1 97.75 101 THR A O 1
ATOM 717 N N . PRO A 1 102 ? 4.98 19.766 22.016 1 95.75 102 PRO A N 1
ATOM 718 C CA . PRO A 1 102 ? 5.84 18.609 21.75 1 95.75 102 PRO A CA 1
ATOM 719 C C . PRO A 1 102 ? 5.27 17.312 22.344 1 95.75 102 PRO A C 1
ATOM 721 O O . PRO A 1 102 ? 5.688 16.219 21.938 1 95.75 102 PRO A O 1
ATOM 724 N N . ASP A 1 103 ? 4.406 17.438 23.328 1 96.81 103 ASP A N 1
ATOM 725 C CA . ASP A 1 103 ? 3.883 16.25 23.984 1 96.81 103 ASP A CA 1
ATOM 726 C C . ASP A 1 103 ? 2.42 16.422 24.375 1 96.81 103 ASP A C 1
ATOM 728 O O . ASP A 1 103 ? 1.902 17.547 24.375 1 96.81 103 ASP A O 1
ATOM 732 N N . SER A 1 104 ? 1.787 15.258 24.734 1 97.69 104 SER A N 1
ATOM 733 C CA . SER A 1 104 ? 0.355 15.273 25.016 1 97.69 104 SER A CA 1
ATOM 734 C C . SER A 1 104 ? 0.048 16.031 26.297 1 97.69 104 SER A C 1
ATOM 736 O O . SER A 1 104 ? -1 16.672 26.422 1 97.69 104 SER A O 1
ATOM 738 N N . GLU A 1 105 ? 0.955 16 27.266 1 97.44 105 GLU A N 1
ATOM 739 C CA . GLU A 1 105 ? 0.736 16.719 28.516 1 97.44 105 GLU A CA 1
ATOM 740 C C . GLU A 1 105 ? 0.654 18.219 28.297 1 97.44 105 GLU A C 1
ATOM 742 O O . GLU A 1 105 ? -0.284 18.875 28.75 1 97.44 105 GLU A O 1
ATOM 747 N N . SER A 1 106 ? 1.665 18.766 27.594 1 97.94 106 SER A N 1
ATOM 748 C CA . SER A 1 106 ? 1.637 20.188 27.297 1 97.94 106 SER A CA 1
ATOM 749 C C . SER A 1 106 ? 0.476 20.547 26.375 1 97.94 106 SER A C 1
ATOM 751 O O . SER A 1 106 ? -0.114 21.625 26.5 1 97.94 106 SER A O 1
ATOM 753 N N . SER A 1 107 ? 0.118 19.656 25.375 1 98.19 107 SER A N 1
ATOM 754 C CA . SER A 1 107 ? -1.039 19.891 24.516 1 98.19 107 SER A CA 1
ATOM 755 C C . SER A 1 107 ? -2.322 19.984 25.344 1 98.19 107 SER A C 1
ATOM 757 O O . SER A 1 107 ? -3.162 20.859 25.094 1 98.19 107 SER A O 1
ATOM 759 N N . LEU A 1 108 ? -2.443 19.109 26.312 1 97.44 108 LEU A N 1
ATOM 760 C CA . LEU A 1 108 ? -3.643 19.094 27.141 1 97.44 108 LEU A CA 1
ATOM 761 C C . LEU A 1 108 ? -3.744 20.375 27.969 1 97.44 108 LEU A C 1
ATOM 763 O O . LEU A 1 108 ? -4.836 20.922 28.141 1 97.44 108 LEU A O 1
ATOM 767 N N . ARG A 1 109 ? -2.627 20.891 28.453 1 97.69 109 ARG A N 1
ATOM 768 C CA . ARG A 1 109 ? -2.627 22.156 29.172 1 97.69 109 ARG A CA 1
ATOM 769 C C . ARG A 1 109 ? -3.146 23.281 28.281 1 97.69 109 ARG A C 1
ATOM 771 O O . ARG A 1 109 ? -3.908 24.141 28.75 1 97.69 109 ARG A O 1
ATOM 778 N N . ILE A 1 110 ? -2.721 23.266 27.047 1 98.44 110 ILE A N 1
ATOM 779 C CA . ILE A 1 110 ? -3.164 24.297 26.109 1 98.44 110 ILE A CA 1
ATOM 780 C C . ILE A 1 110 ? -4.664 24.156 25.859 1 98.44 110 ILE A C 1
ATOM 782 O O . ILE A 1 110 ? -5.395 25.141 25.828 1 98.44 110 ILE A O 1
ATOM 786 N N . VAL A 1 111 ? -5.121 22.922 25.672 1 98.25 111 VAL A N 1
ATOM 787 C CA . VAL A 1 111 ? -6.539 22.641 25.453 1 98.25 111 VAL A CA 1
ATOM 788 C C . VAL A 1 111 ? -7.352 23.156 26.641 1 98.25 111 VAL A C 1
ATOM 790 O O . VAL A 1 111 ? -8.375 23.812 26.453 1 98.25 111 VAL A O 1
ATOM 793 N N . GLU A 1 112 ? -6.875 22.891 27.828 1 97.75 112 GLU A N 1
ATOM 794 C CA . GLU A 1 112 ? -7.562 23.328 29.047 1 97.75 112 GLU A CA 1
ATOM 795 C C . GLU A 1 112 ? -7.586 24.859 29.141 1 97.75 112 GLU A C 1
ATOM 797 O O . GLU A 1 112 ? -8.609 25.438 29.516 1 97.75 112 GLU A O 1
ATOM 802 N N . LEU A 1 113 ? -6.492 25.438 28.844 1 98.19 113 LEU A N 1
ATOM 803 C CA . LEU A 1 113 ? -6.398 26.891 28.875 1 98.19 113 LEU A CA 1
ATOM 804 C C . LEU A 1 113 ? -7.371 27.516 27.875 1 98.19 113 LEU A C 1
ATOM 806 O O . LEU A 1 113 ? -8.055 28.5 28.203 1 98.19 113 LEU A O 1
ATOM 810 N N . GLU A 1 114 ? -7.422 27.016 26.625 1 98.62 114 GLU A N 1
ATOM 811 C CA . GLU A 1 114 ? -8.297 27.531 25.578 1 98.62 114 GLU A CA 1
ATOM 812 C C . GLU A 1 114 ? -9.766 27.438 26 1 98.62 114 GLU A C 1
ATOM 814 O O . GLU A 1 114 ? -10.562 28.312 25.656 1 98.62 114 GLU A O 1
ATOM 819 N N . GLN A 1 115 ? -10.133 26.453 26.812 1 97.81 115 GLN A N 1
ATOM 820 C CA . GLN A 1 115 ? -11.516 26.203 27.203 1 97.81 115 GLN A CA 1
ATOM 821 C C . GLN A 1 115 ? -12.023 27.281 28.156 1 97.81 115 GLN A C 1
ATOM 823 O O . GLN A 1 115 ? -13.219 27.359 28.422 1 97.81 115 GLN A O 1
ATOM 828 N N . LYS A 1 116 ? -11.133 28.078 28.656 1 97.75 116 LYS A N 1
ATOM 829 C CA . LYS A 1 116 ? -11.523 29.188 29.516 1 97.75 116 LYS A CA 1
ATOM 830 C C . LYS A 1 116 ? -12.039 30.359 28.703 1 97.75 116 LYS A C 1
ATOM 832 O O . LYS A 1 116 ? -12.586 31.312 29.25 1 97.75 116 LYS A O 1
ATOM 837 N N . LEU A 1 117 ? -11.836 30.312 27.438 1 97.94 117 LEU A N 1
ATOM 838 C CA . LEU A 1 117 ? -12.281 31.375 26.547 1 97.94 117 LEU A CA 1
ATOM 839 C C . LEU A 1 117 ? -13.688 31.094 26.016 1 97.94 117 LEU A C 1
ATOM 841 O O . LEU A 1 117 ? -14.32 30.109 26.422 1 97.94 117 LEU A O 1
ATOM 845 N N . ASP A 1 118 ? -14.211 31.953 25.141 1 97.31 118 ASP A N 1
ATOM 846 C CA . ASP A 1 118 ? -15.602 31.922 24.688 1 97.31 118 ASP A CA 1
ATOM 847 C C . ASP A 1 118 ? -15.812 30.859 23.625 1 97.31 118 ASP A C 1
ATOM 849 O O . ASP A 1 118 ? -16.922 30.328 23.469 1 97.31 118 ASP A O 1
ATOM 853 N N . LYS A 1 119 ? -14.828 30.531 22.859 1 97.81 119 LYS A N 1
ATOM 854 C CA . LYS A 1 119 ? -14.812 29.594 21.75 1 97.81 119 LYS A CA 1
ATOM 855 C C . LYS A 1 119 ? -13.383 29.203 21.375 1 97.81 119 LYS A C 1
ATOM 857 O O . LYS A 1 119 ? -12.422 29.766 21.891 1 97.81 119 LYS A O 1
ATOM 862 N N . PRO A 1 120 ? -13.219 28.203 20.578 1 98.5 120 PRO A N 1
ATOM 863 C CA . PRO A 1 120 ? -11.867 27.859 20.141 1 98.5 120 PRO A CA 1
ATOM 864 C C . PRO A 1 120 ? -11.164 29 19.406 1 98.5 120 PRO A C 1
ATOM 866 O O . PRO A 1 120 ? -11.781 29.688 18.578 1 98.5 120 PRO A O 1
ATOM 869 N N . HIS A 1 121 ? -9.914 29.188 19.734 1 98.75 121 HIS A N 1
ATOM 870 C CA . HIS A 1 121 ? -9.133 30.266 19.141 1 98.75 121 HIS A CA 1
ATOM 871 C C . HIS A 1 121 ? -7.938 29.719 18.359 1 98.75 121 HIS A C 1
ATOM 873 O O . HIS A 1 121 ? -7.293 30.453 17.625 1 98.75 121 HIS A O 1
ATOM 879 N N . ILE A 1 122 ? -7.641 28.406 18.484 1 98.88 122 ILE A N 1
ATOM 880 C CA . ILE A 1 122 ? -6.422 27.859 17.906 1 98.88 122 ILE A CA 1
ATOM 881 C C . ILE A 1 122 ? -6.773 26.953 16.734 1 98.88 122 ILE A C 1
ATOM 883 O O . ILE A 1 122 ? -7.457 25.938 16.891 1 98.88 122 ILE A O 1
ATOM 887 N N . GLN A 1 123 ? -6.32 27.312 15.57 1 98.75 123 GLN A N 1
ATOM 888 C CA . GLN A 1 123 ? -6.227 26.375 14.453 1 98.75 123 GLN A CA 1
ATOM 889 C C . GLN A 1 123 ? -4.812 25.828 14.32 1 98.75 123 GLN A C 1
ATOM 891 O O . GLN A 1 123 ? -3.838 26.578 14.344 1 98.75 123 GLN A O 1
ATOM 896 N N . VAL A 1 124 ? -4.68 24.516 14.25 1 98.75 124 VAL A N 1
ATOM 897 C CA . VAL A 1 124 ? -3.365 23.891 14.125 1 98.75 124 VAL A CA 1
ATOM 898 C C . VAL A 1 124 ? -3.018 23.719 12.648 1 98.75 124 VAL A C 1
ATOM 900 O O . VAL A 1 124 ? -3.883 23.375 11.836 1 98.75 124 VAL A O 1
ATOM 903 N N . GLY A 1 125 ? -1.752 23.875 12.32 1 98.31 125 GLY A N 1
ATOM 904 C CA . GLY A 1 125 ? -1.271 23.922 10.953 1 98.31 125 GLY A CA 1
ATOM 905 C C . GLY A 1 125 ? -1.165 22.547 10.32 1 98.31 125 GLY A C 1
ATOM 906 O O . GLY A 1 125 ? -0.134 22.203 9.734 1 98.31 125 GLY A O 1
ATOM 907 N N . PHE A 1 126 ? -2.174 21.734 10.375 1 98.31 126 PHE A N 1
ATOM 908 C CA . PHE A 1 126 ? -2.283 20.5 9.609 1 98.31 126 PHE A CA 1
ATOM 909 C C . PHE A 1 126 ? -2.873 20.766 8.227 1 98.31 126 PHE A C 1
ATOM 911 O O . PHE A 1 126 ? -4.027 20.422 7.965 1 98.31 126 PHE A O 1
ATOM 918 N N . MET A 1 127 ? -2.012 21.234 7.332 1 97.75 127 MET A N 1
ATOM 919 C CA . MET A 1 127 ? -2.406 21.828 6.062 1 97.75 127 MET A CA 1
ATOM 920 C C . MET A 1 127 ? -2.998 20.781 5.125 1 97.75 127 MET A C 1
ATOM 922 O O . MET A 1 127 ? -3.727 21.125 4.188 1 97.75 127 MET A O 1
ATOM 926 N N . ARG A 1 128 ? -2.758 19.484 5.359 1 98.19 128 ARG A N 1
ATOM 927 C CA . ARG A 1 128 ? -3.215 18.453 4.434 1 98.19 128 ARG A CA 1
ATOM 928 C C . ARG A 1 128 ? -4.738 18.375 4.402 1 98.19 128 ARG A C 1
ATOM 930 O O . ARG A 1 128 ? -5.324 17.938 3.408 1 98.19 128 ARG A O 1
ATOM 937 N N . ARG A 1 129 ? -5.379 18.844 5.477 1 98.19 129 ARG A N 1
ATOM 938 C CA . ARG A 1 129 ? -6.84 18.859 5.5 1 98.19 129 ARG A CA 1
ATOM 939 C C . ARG A 1 129 ? -7.395 19.875 4.5 1 98.19 129 ARG A C 1
ATOM 941 O O . ARG A 1 129 ? -8.586 19.844 4.188 1 98.19 129 ARG A O 1
ATOM 948 N N . PHE A 1 130 ? -6.551 20.734 3.986 1 97.88 130 PHE A N 1
ATOM 949 C CA . PHE A 1 130 ? -6.988 21.766 3.053 1 97.88 130 PHE A CA 1
ATOM 950 C C . PHE A 1 130 ? -6.562 21.422 1.629 1 97.88 130 PHE A C 1
ATOM 952 O O . PHE A 1 130 ? -6.785 22.203 0.704 1 97.88 130 PHE A O 1
ATOM 959 N N . ASP A 1 131 ? -5.895 20.297 1.432 1 97.69 131 ASP A N 1
ATOM 960 C CA . ASP A 1 131 ? -5.543 19.781 0.111 1 97.69 131 ASP A CA 1
ATOM 961 C C . ASP A 1 131 ? -6.785 19.344 -0.658 1 97.69 131 ASP A C 1
ATOM 963 O O . ASP A 1 131 ? -7.609 18.594 -0.139 1 97.69 131 ASP A O 1
ATOM 967 N N . PRO A 1 132 ? -6.945 19.812 -1.893 1 96.38 132 PRO A N 1
ATOM 968 C CA . PRO A 1 132 ? -8.164 19.484 -2.643 1 96.38 132 PRO A CA 1
ATOM 969 C C . PRO A 1 132 ? -8.359 17.984 -2.811 1 96.38 132 PRO A C 1
ATOM 971 O O . PRO A 1 132 ? -9.492 17.5 -2.783 1 96.38 132 PRO A O 1
ATOM 974 N N . GLU A 1 133 ? -7.348 17.266 -3.035 1 97 133 GLU A N 1
ATOM 975 C CA . GLU A 1 133 ? -7.469 15.82 -3.23 1 97 133 GLU A CA 1
ATOM 976 C C . GLU A 1 133 ? -7.934 15.125 -1.953 1 97 133 GLU A C 1
ATOM 978 O O . GLU A 1 133 ? -8.805 14.25 -1.993 1 97 133 GLU A O 1
ATOM 983 N N . TYR A 1 134 ? -7.332 15.492 -0.796 1 97.81 134 TYR A N 1
ATOM 984 C CA . TYR A 1 134 ? -7.793 14.945 0.475 1 97.81 134 TYR A CA 1
ATOM 985 C C . TYR A 1 134 ? -9.242 15.336 0.741 1 97.81 134 TYR A C 1
ATOM 987 O O . TYR A 1 134 ? -10.023 14.531 1.254 1 97.81 134 TYR A O 1
ATOM 995 N N . ASN A 1 135 ? -9.578 16.609 0.426 1 97.38 135 ASN A N 1
ATOM 996 C CA . ASN A 1 135 ? -10.953 17.062 0.599 1 97.38 135 ASN A CA 1
ATOM 997 C C . ASN A 1 135 ? -11.922 16.234 -0.247 1 97.38 135 ASN A C 1
ATOM 999 O O . ASN A 1 135 ? -12.992 15.844 0.228 1 97.38 135 ASN A O 1
ATOM 1003 N N . ASN A 1 136 ? -11.555 15.992 -1.504 1 96.81 136 ASN A N 1
ATOM 1004 C CA . ASN A 1 136 ? -12.391 15.164 -2.371 1 96.81 136 ASN A CA 1
ATOM 1005 C C . ASN A 1 136 ? -12.547 13.75 -1.822 1 96.81 136 ASN A C 1
ATOM 1007 O O . ASN A 1 136 ? -13.641 13.18 -1.856 1 96.81 136 ASN A O 1
ATOM 1011 N N . LEU A 1 137 ? -11.461 13.227 -1.345 1 97.62 137 LEU A N 1
ATOM 1012 C CA . LEU A 1 137 ? -11.508 11.883 -0.767 1 97.62 137 LEU A CA 1
ATOM 1013 C C . LEU A 1 137 ? -12.398 11.852 0.468 1 97.62 137 LEU A C 1
ATOM 1015 O O . LEU A 1 137 ? -13.164 10.906 0.66 1 97.62 137 LEU A O 1
ATOM 1019 N N . ARG A 1 138 ? -12.312 12.844 1.353 1 97.56 138 ARG A N 1
ATOM 1020 C CA . ARG A 1 138 ? -13.172 12.945 2.525 1 97.56 138 ARG A CA 1
ATOM 1021 C C . ARG A 1 138 ? -14.641 12.969 2.125 1 97.56 138 ARG A C 1
ATOM 1023 O O . ARG A 1 138 ? -15.469 12.289 2.732 1 97.56 138 ARG A O 1
ATOM 1030 N N . LYS A 1 139 ? -14.969 13.781 1.124 1 97.31 139 LYS A N 1
ATOM 1031 C CA . LYS A 1 139 ? -16.344 13.844 0.631 1 97.31 139 LYS A CA 1
ATOM 1032 C C . LYS A 1 139 ? -16.828 12.469 0.179 1 97.31 139 LYS A C 1
ATOM 1034 O O . LYS A 1 139 ? -17.984 12.109 0.418 1 97.31 139 LYS A O 1
ATOM 1039 N N . LEU A 1 140 ? -15.953 11.75 -0.484 1 96.94 140 LEU A N 1
ATOM 1040 C CA . LEU A 1 140 ? -16.312 10.406 -0.921 1 96.94 140 LEU A CA 1
ATOM 1041 C C . LEU A 1 140 ? -16.578 9.5 0.276 1 96.94 140 LEU A C 1
ATOM 1043 O O . LEU A 1 140 ? -17.531 8.734 0.278 1 96.94 140 LEU A O 1
ATOM 1047 N N . VAL A 1 141 ? -15.781 9.547 1.345 1 97.19 141 VAL A N 1
ATOM 1048 C CA . VAL A 1 141 ? -15.953 8.758 2.562 1 97.19 141 VAL A CA 1
ATOM 1049 C C . VAL A 1 141 ? -17.297 9.102 3.211 1 97.19 141 VAL A C 1
ATOM 1051 O O . VAL A 1 141 ? -18.078 8.211 3.551 1 97.19 141 VAL A O 1
ATOM 1054 N N . GLU A 1 142 ? -17.594 10.391 3.314 1 97.12 142 GLU A N 1
ATOM 1055 C CA . GLU A 1 142 ? -18.797 10.875 4.008 1 97.12 142 GLU A CA 1
ATOM 1056 C C . GLU A 1 142 ? -20.062 10.547 3.221 1 97.12 142 GLU A C 1
ATOM 1058 O O . GLU A 1 142 ? -21.109 10.305 3.807 1 97.12 142 GLU A O 1
ATOM 1063 N N . SER A 1 143 ? -19.938 10.562 1.88 1 96.19 143 SER A N 1
ATOM 1064 C CA . SER A 1 143 ? -21.109 10.359 1.038 1 96.19 143 SER A CA 1
ATOM 1065 C C . SER A 1 143 ? -21.625 8.93 1.149 1 96.19 143 SER A C 1
ATOM 1067 O O . SER A 1 143 ? -22.812 8.672 0.924 1 96.19 143 SER A O 1
ATOM 1069 N N . GLY A 1 144 ? -20.703 8.008 1.378 1 94.88 144 GLY A N 1
ATOM 1070 C CA . GLY A 1 144 ? -21.078 6.602 1.446 1 94.88 144 GLY A CA 1
ATOM 1071 C C . GLY A 1 144 ? -21.312 5.977 0.083 1 94.88 144 GLY A C 1
ATOM 1072 O O . GLY A 1 144 ? -21.688 4.809 -0.015 1 94.88 144 GLY A O 1
ATOM 1073 N N . GLU A 1 145 ? -21.078 6.703 -0.929 1 94.06 145 GLU A N 1
ATOM 1074 C CA . GLU A 1 145 ? -21.375 6.246 -2.283 1 94.06 145 GLU A CA 1
ATOM 1075 C C . GLU A 1 145 ? -20.547 5.008 -2.639 1 94.06 145 GLU A C 1
ATOM 1077 O O . GLU A 1 145 ? -21.016 4.141 -3.377 1 94.06 145 GLU A O 1
ATOM 1082 N N . ALA A 1 146 ? -19.406 4.879 -2.105 1 95.12 146 ALA A N 1
ATOM 1083 C CA . ALA A 1 146 ? -18.516 3.764 -2.426 1 95.12 146 ALA A CA 1
ATOM 1084 C C . ALA A 1 146 ? -18.641 2.652 -1.387 1 95.12 146 ALA A C 1
ATOM 1086 O O . ALA A 1 146 ? -17.828 1.723 -1.365 1 95.12 146 ALA A O 1
ATOM 1087 N N . GLY A 1 147 ? -19.625 2.715 -0.508 1 96 147 GLY A N 1
ATOM 1088 C CA . GLY A 1 147 ? -19.734 1.795 0.614 1 96 147 GLY A CA 1
ATOM 1089 C C . GLY A 1 147 ? -18.859 2.18 1.785 1 96 147 GLY A C 1
ATOM 1090 O O . GLY A 1 147 ? -18.203 3.223 1.758 1 96 147 GLY A O 1
ATOM 1091 N N . GLU A 1 148 ? -18.797 1.318 2.787 1 96.5 148 GLU A N 1
ATOM 1092 C CA . GLU A 1 148 ? -18.016 1.606 3.988 1 96.5 148 GLU A CA 1
ATOM 1093 C C . GLU A 1 148 ? -16.516 1.616 3.689 1 96.5 148 GLU A C 1
ATOM 1095 O O . GLU A 1 148 ? -16.031 0.8 2.904 1 96.5 148 GLU A O 1
ATOM 1100 N N . LEU A 1 149 ? -15.82 2.578 4.301 1 97.94 149 LEU A N 1
ATOM 1101 C CA . LEU A 1 149 ? -14.359 2.582 4.273 1 97.94 149 LEU A CA 1
ATOM 1102 C C . LEU A 1 149 ? -13.797 1.424 5.09 1 97.94 149 LEU A C 1
ATOM 1104 O O . LEU A 1 149 ? -14.156 1.254 6.258 1 97.94 149 LEU A O 1
ATOM 1108 N N . LEU A 1 150 ? -12.922 0.607 4.488 1 98.19 150 LEU A N 1
ATOM 1109 C CA . LEU A 1 150 ? -12.43 -0.588 5.16 1 98.19 150 LEU A CA 1
ATOM 1110 C C . LEU A 1 150 ? -10.961 -0.425 5.547 1 98.19 150 LEU A C 1
ATOM 1112 O O . LEU A 1 150 ? -10.555 -0.85 6.629 1 98.19 150 LEU A O 1
ATOM 1116 N N . MET A 1 151 ? -10.164 0.102 4.648 1 98.12 151 MET A N 1
ATOM 1117 C CA . MET A 1 151 ? -8.719 0.254 4.816 1 98.12 151 MET A CA 1
ATOM 1118 C C . MET A 1 151 ? -8.234 1.566 4.211 1 98.12 151 MET A C 1
ATOM 1120 O O . MET A 1 151 ? -8.836 2.074 3.262 1 98.12 151 MET A O 1
ATOM 1124 N N . LEU A 1 152 ? -7.23 2.068 4.781 1 98.31 152 LEU A N 1
ATOM 1125 C CA . LEU A 1 152 ? -6.48 3.17 4.184 1 98.31 152 LEU A CA 1
ATOM 1126 C C . LEU A 1 152 ? -4.996 2.834 4.098 1 98.31 152 LEU A C 1
ATOM 1128 O O . LEU A 1 152 ? -4.43 2.258 5.031 1 98.31 152 LEU A O 1
ATOM 1132 N N . ARG A 1 153 ? -4.391 3.125 2.994 1 97.81 153 ARG A N 1
ATOM 1133 C CA . ARG A 1 153 ? -2.945 3.053 2.814 1 97.81 153 ARG A CA 1
ATOM 1134 C C . ARG A 1 153 ? -2.354 4.438 2.578 1 97.81 153 ARG A C 1
ATOM 1136 O O . ARG A 1 153 ? -2.812 5.172 1.701 1 97.81 153 ARG A O 1
ATOM 1143 N N . GLY A 1 154 ? -1.388 4.734 3.375 1 98 154 GLY A N 1
ATOM 1144 C CA . GLY A 1 154 ? -0.682 5.992 3.197 1 98 154 GLY A CA 1
ATOM 1145 C C . GLY A 1 154 ? 0.769 5.809 2.793 1 98 154 GLY A C 1
ATOM 1146 O O . GLY A 1 154 ? 1.436 4.879 3.252 1 98 154 GLY A O 1
ATOM 1147 N N . LEU A 1 155 ? 1.257 6.66 1.916 1 97.88 155 LEU A N 1
ATOM 1148 C CA . LEU A 1 155 ? 2.664 6.773 1.544 1 97.88 155 LEU A CA 1
ATOM 1149 C C . LEU A 1 155 ? 3.213 8.148 1.91 1 97.88 155 LEU A C 1
ATOM 1151 O O . LEU A 1 155 ? 2.57 9.172 1.651 1 97.88 155 LEU A O 1
ATOM 1155 N N . HIS A 1 156 ? 4.23 8.188 2.582 1 98.31 156 HIS A N 1
ATOM 1156 C CA . HIS A 1 156 ? 4.988 9.398 2.881 1 98.31 156 HIS A CA 1
ATOM 1157 C C . HIS A 1 156 ? 6.473 9.203 2.598 1 98.31 156 HIS A C 1
ATOM 1159 O O . HIS A 1 156 ? 7.207 8.68 3.436 1 98.31 156 HIS A O 1
ATOM 1165 N N . ARG A 1 157 ? 6.91 9.656 1.43 1 97.75 157 ARG A N 1
ATOM 1166 C CA . ARG A 1 157 ? 8.266 9.445 0.922 1 97.75 157 ARG A CA 1
ATOM 1167 C C . ARG A 1 157 ? 8.969 10.773 0.68 1 97.75 157 ARG A C 1
ATOM 1169 O O . ARG A 1 157 ? 8.438 11.648 -0.003 1 97.75 157 ARG A O 1
ATOM 1176 N N . ASN A 1 158 ? 10.078 10.992 1.282 1 96.94 158 ASN A N 1
ATOM 1177 C CA . ASN A 1 158 ? 10.938 12.156 1.085 1 96.94 158 ASN A CA 1
ATOM 1178 C C . ASN A 1 158 ? 12.188 11.789 0.29 1 96.94 158 ASN A C 1
ATOM 1180 O O . ASN A 1 158 ? 12.664 10.656 0.352 1 96.94 158 ASN A O 1
ATOM 1184 N N . PRO A 1 159 ? 12.758 12.773 -0.385 1 95.69 159 PRO A N 1
ATOM 1185 C CA . PRO A 1 159 ? 13.953 12.469 -1.172 1 95.69 159 PRO A CA 1
ATOM 1186 C C . PRO A 1 159 ? 15.164 12.164 -0.3 1 95.69 159 PRO A C 1
ATOM 1188 O O . PRO A 1 159 ? 15.914 11.227 -0.588 1 95.69 159 PRO A O 1
ATOM 1191 N N . SER A 1 160 ? 15.445 12.969 0.707 1 95.25 160 SER A N 1
ATOM 1192 C CA . SER A 1 160 ? 16.578 12.773 1.608 1 95.25 160 SER A CA 1
ATOM 1193 C C . SER A 1 160 ? 16.438 13.633 2.859 1 95.25 160 SER A C 1
ATOM 1195 O O . SER A 1 160 ? 15.719 14.633 2.855 1 95.25 160 SER A O 1
ATOM 1197 N N . VAL A 1 161 ? 17.062 13.195 3.932 1 95.12 161 VAL A N 1
ATOM 1198 C CA . VAL A 1 161 ? 17.172 13.977 5.156 1 95.12 161 VAL A CA 1
ATOM 1199 C C . VAL A 1 161 ? 18.625 14.016 5.625 1 95.12 161 VAL A C 1
ATOM 1201 O O . VAL A 1 161 ? 19.422 13.148 5.27 1 95.12 161 VAL A O 1
ATOM 1204 N N . GLY A 1 162 ? 18.953 15.062 6.398 1 93.75 162 GLY A N 1
ATOM 1205 C CA . GLY A 1 162 ? 20.312 15.195 6.918 1 93.75 162 GLY A CA 1
ATOM 1206 C C . GLY A 1 162 ? 20.5 14.508 8.258 1 93.75 162 GLY A C 1
ATOM 1207 O O . GLY A 1 162 ? 19.578 13.875 8.773 1 93.75 162 GLY A O 1
ATOM 1208 N N . GLU A 1 163 ? 21.641 14.641 8.867 1 94.06 163 GLU A N 1
ATOM 1209 C CA . GLU A 1 163 ? 22.062 13.945 10.078 1 94.06 163 GLU A CA 1
ATOM 1210 C C . GLU A 1 163 ? 21.312 14.445 11.297 1 94.06 163 GLU A C 1
ATOM 1212 O O . GLU A 1 163 ? 21.281 13.781 12.336 1 94.06 163 GLU A O 1
ATOM 1217 N N . SER A 1 164 ? 20.734 15.609 11.195 1 94.5 164 SER A N 1
ATOM 1218 C CA . SER A 1 164 ? 19.984 16.141 12.328 1 94.5 164 SER A CA 1
ATOM 1219 C C . SER A 1 164 ? 18.625 15.453 12.461 1 94.5 164 SER A C 1
ATOM 1221 O O . SER A 1 164 ? 17.953 15.594 13.477 1 94.5 164 SER A O 1
ATOM 1223 N N . TYR A 1 165 ? 18.25 14.742 11.438 1 96.31 165 TYR A N 1
ATOM 1224 C CA . TYR A 1 165 ? 17.016 13.977 11.469 1 96.31 165 TYR A CA 1
ATOM 1225 C C . TYR A 1 165 ? 17.188 12.711 12.297 1 96.31 165 TYR A C 1
ATOM 1227 O O . TYR A 1 165 ? 17.953 11.82 11.938 1 96.31 165 TYR A O 1
ATOM 1235 N N . THR A 1 166 ? 16.422 12.602 13.383 1 96.88 166 THR A N 1
ATOM 1236 C CA . THR A 1 166 ? 16.594 11.5 14.32 1 96.88 166 THR A CA 1
ATOM 1237 C C . THR A 1 166 ? 15.539 10.43 14.102 1 96.88 166 THR A C 1
ATOM 1239 O O . THR A 1 166 ? 14.562 10.656 13.383 1 96.88 166 THR A O 1
ATOM 1242 N N . GLN A 1 167 ? 15.719 9.297 14.758 1 97.69 167 GLN A N 1
ATOM 1243 C CA . GLN A 1 167 ? 14.82 8.156 14.617 1 97.69 167 GLN A CA 1
ATOM 1244 C C . GLN A 1 167 ? 13.391 8.523 15.023 1 97.69 167 GLN A C 1
ATOM 1246 O O . GLN A 1 167 ? 12.438 8.188 14.32 1 97.69 167 GLN A O 1
ATOM 1251 N N . SER A 1 168 ? 13.242 9.234 16.156 1 97.75 168 SER A N 1
ATOM 1252 C CA . SER A 1 168 ? 11.914 9.594 16.641 1 97.75 168 SER A CA 1
ATOM 1253 C C . SER A 1 168 ? 11.211 10.555 15.695 1 97.75 168 SER A C 1
ATOM 1255 O O . SER A 1 168 ? 9.984 10.609 15.648 1 97.75 168 SER A O 1
ATOM 1257 N N . MET A 1 169 ? 11.977 11.297 14.875 1 97.44 169 MET A N 1
ATOM 1258 C CA . MET A 1 169 ? 11.422 12.289 13.953 1 97.44 169 MET A CA 1
ATOM 1259 C C . MET A 1 169 ? 10.672 11.602 12.82 1 97.44 169 MET A C 1
ATOM 1261 O O . MET A 1 169 ? 9.836 12.227 12.156 1 97.44 169 MET A O 1
ATOM 1265 N N . LEU A 1 170 ? 10.945 10.273 12.57 1 98.38 170 LEU A N 1
ATOM 1266 C CA . LEU A 1 170 ? 10.125 9.516 11.641 1 98.38 170 LEU A CA 1
ATOM 1267 C C . LEU A 1 170 ? 8.648 9.602 12.023 1 98.38 170 LEU A C 1
ATOM 1269 O O . LEU A 1 170 ? 7.773 9.594 11.148 1 98.38 170 LEU A O 1
ATOM 1273 N N . ILE A 1 171 ? 8.43 9.734 13.297 1 98.62 171 ILE A N 1
ATOM 1274 C CA . ILE A 1 171 ? 7.074 9.805 13.82 1 98.62 171 ILE A CA 1
ATOM 1275 C C . ILE A 1 171 ? 6.676 11.266 14.031 1 98.62 171 ILE A C 1
ATOM 1277 O O . ILE A 1 171 ? 5.75 11.766 13.383 1 98.62 171 ILE A O 1
ATOM 1281 N N . THR A 1 172 ? 7.438 12.039 14.758 1 98.06 172 THR A N 1
ATOM 1282 C CA . THR A 1 172 ? 7.031 13.328 15.297 1 98.06 172 THR A CA 1
ATOM 1283 C C . THR A 1 172 ? 7.129 14.414 14.227 1 98.06 172 THR A C 1
ATOM 1285 O O . THR A 1 172 ? 6.5 15.469 14.344 1 98.06 172 THR A O 1
ATOM 1288 N N . ASP A 1 173 ? 7.875 14.148 13.203 1 96.81 173 ASP A N 1
ATOM 1289 C CA . ASP A 1 173 ? 8.031 15.141 12.141 1 96.81 173 ASP A CA 1
ATOM 1290 C C . ASP A 1 173 ? 7.312 14.695 10.867 1 96.81 173 ASP A C 1
ATOM 1292 O O . ASP A 1 173 ? 6.852 15.531 10.086 1 96.81 173 ASP A O 1
ATOM 1296 N N . SER A 1 174 ? 7.262 13.367 10.633 1 97.31 174 SER A N 1
ATOM 1297 C CA . SER A 1 174 ? 6.789 12.891 9.336 1 97.31 174 SER A CA 1
ATOM 1298 C C . SER A 1 174 ? 5.418 12.234 9.461 1 97.31 174 SER A C 1
ATOM 1300 O O . SER A 1 174 ? 4.406 12.828 9.086 1 97.31 174 SER A O 1
ATOM 1302 N N . VAL A 1 175 ? 5.309 11.164 10.25 1 98.56 175 VAL A N 1
ATOM 1303 C CA . VAL A 1 175 ? 4.047 10.438 10.352 1 98.56 175 VAL A CA 1
ATOM 1304 C C . VAL A 1 175 ? 3.01 11.297 11.07 1 98.56 175 VAL A C 1
ATOM 1306 O O . VAL A 1 175 ? 1.808 11.047 10.969 1 98.56 175 VAL A O 1
ATOM 1309 N N . VAL A 1 176 ? 3.414 12.305 11.797 1 98.56 176 VAL A N 1
ATOM 1310 C CA . VAL A 1 176 ? 2.541 13.242 12.5 1 98.56 176 VAL A CA 1
ATOM 1311 C C . VAL A 1 176 ? 1.46 13.75 11.547 1 98.56 176 VAL A C 1
ATOM 1313 O O . VAL A 1 176 ? 0.316 13.969 11.953 1 98.56 176 VAL A O 1
ATOM 1316 N N . HIS A 1 177 ? 1.785 13.945 10.281 1 98.56 177 HIS A N 1
ATOM 1317 C CA . HIS A 1 177 ? 0.814 14.406 9.297 1 98.56 177 HIS A CA 1
ATOM 1318 C C . HIS A 1 177 ? -0.276 13.367 9.07 1 98.56 177 HIS A C 1
ATOM 1320 O O . HIS A 1 177 ? -1.455 13.711 8.953 1 98.56 177 HIS A O 1
ATOM 1326 N N . GLU A 1 178 ? 0.119 12.117 8.977 1 98.69 178 GLU A N 1
ATOM 1327 C CA . GLU A 1 178 ? -0.853 11.039 8.805 1 98.69 178 GLU A CA 1
ATOM 1328 C C . GLU A 1 178 ? -1.694 10.844 10.062 1 98.69 178 GLU A C 1
ATOM 1330 O O . GLU A 1 178 ? -2.875 10.5 9.977 1 98.69 178 GLU A O 1
ATOM 1335 N N . PHE A 1 179 ? -1.111 11.062 11.234 1 98.75 179 PHE A N 1
ATOM 1336 C CA . PHE A 1 179 ? -1.853 10.961 12.484 1 98.75 179 PHE A CA 1
ATOM 1337 C C . PHE A 1 179 ? -2.963 12.008 12.539 1 98.75 179 PHE A C 1
ATOM 1339 O O . PHE A 1 179 ? -3.887 11.891 13.352 1 98.75 179 PHE A O 1
ATOM 1346 N N . ASP A 1 180 ? -2.861 13.008 11.75 1 98.62 180 ASP A N 1
ATOM 1347 C CA . ASP A 1 180 ? -3.926 14 11.672 1 98.62 180 ASP A CA 1
ATOM 1348 C C . ASP A 1 180 ? -4.895 13.68 10.531 1 98.62 180 ASP A C 1
ATOM 1350 O O . ASP A 1 180 ? -6.086 13.477 10.766 1 98.62 180 ASP A O 1
ATOM 1354 N N . VAL A 1 181 ? -4.371 13.562 9.289 1 98.62 181 VAL A N 1
ATOM 1355 C CA . VAL A 1 181 ? -5.223 13.602 8.109 1 98.62 181 VAL A CA 1
ATOM 1356 C C . VAL A 1 181 ? -5.988 12.289 7.977 1 98.62 181 VAL A C 1
ATOM 1358 O O . VAL A 1 181 ? -7.121 12.273 7.492 1 98.62 181 VAL A O 1
ATOM 1361 N N . ILE A 1 182 ? -5.426 11.188 8.438 1 98.25 182 ILE A N 1
ATOM 1362 C CA . ILE A 1 182 ? -6.039 9.875 8.234 1 98.25 182 ILE A CA 1
ATOM 1363 C C . ILE A 1 182 ? -7.277 9.742 9.109 1 98.25 182 ILE A C 1
ATOM 1365 O O . ILE A 1 182 ? -8.367 9.438 8.617 1 98.25 182 ILE A O 1
ATOM 1369 N N . PRO A 1 183 ? -7.16 9.984 10.438 1 98 183 PRO A N 1
ATOM 1370 C CA . PRO A 1 183 ? -8.383 9.945 11.242 1 98 183 PRO A CA 1
ATOM 1371 C C . PRO A 1 183 ? -9.422 10.961 10.781 1 98 183 PRO A C 1
ATOM 1373 O O . PRO A 1 183 ? -10.625 10.703 10.867 1 98 183 PRO A O 1
ATOM 1376 N N . TRP A 1 184 ? -9.016 12.133 10.359 1 98.06 184 TRP A N 1
ATOM 1377 C CA . TRP A 1 184 ? -9.93 13.133 9.82 1 98.06 184 TRP A CA 1
ATOM 1378 C C . TRP A 1 184 ? -10.672 12.586 8.602 1 98.06 184 TRP A C 1
ATOM 1380 O O . TRP A 1 184 ? -11.891 12.703 8.516 1 98.06 184 TRP A O 1
ATOM 1390 N N . LEU A 1 185 ? -9.914 11.953 7.668 1 97.62 185 LEU A N 1
ATOM 1391 C CA . LEU A 1 185 ? -10.492 11.344 6.477 1 97.62 185 LEU A CA 1
ATOM 1392 C C . LEU A 1 185 ? -11.523 10.289 6.848 1 97.62 185 LEU A C 1
ATOM 1394 O O . LEU A 1 185 ? -12.609 10.25 6.266 1 97.62 185 LEU A O 1
ATOM 1398 N N . ALA A 1 186 ? -11.188 9.477 7.785 1 97.69 186 ALA A N 1
ATOM 1399 C CA . ALA A 1 186 ? -11.992 8.305 8.133 1 97.69 186 ALA A CA 1
ATOM 1400 C C . ALA A 1 186 ? -13.109 8.68 9.102 1 97.69 186 ALA A C 1
ATOM 1402 O O . ALA A 1 186 ? -14.047 7.898 9.312 1 97.69 186 ALA A O 1
ATOM 1403 N N . GLY A 1 187 ? -13.031 9.891 9.742 1 96.75 187 GLY A N 1
ATOM 1404 C CA . GLY A 1 187 ? -13.992 10.297 10.758 1 96.75 187 GLY A CA 1
ATOM 1405 C C . GLY A 1 187 ? -13.898 9.484 12.031 1 96.75 187 GLY A C 1
ATOM 1406 O O . GLY A 1 187 ? -14.922 9.203 12.672 1 96.75 187 GLY A O 1
ATOM 1407 N N . SER A 1 188 ? -12.703 8.992 12.359 1 97.56 188 SER A N 1
ATOM 1408 C CA . SER A 1 188 ? -12.523 8.117 13.516 1 97.56 188 SER A CA 1
ATOM 1409 C C . SER A 1 188 ? -11.109 8.234 14.078 1 97.56 188 SER A C 1
ATOM 1411 O O . SER A 1 188 ? -10.141 8.297 13.328 1 97.56 188 SER A O 1
ATOM 1413 N N . ARG A 1 189 ? -10.93 8.188 15.375 1 97.75 189 ARG A N 1
ATOM 1414 C CA . ARG A 1 189 ? -9.641 8.438 16.016 1 97.75 189 ARG A CA 1
ATOM 1415 C C . ARG A 1 189 ? -8.758 7.199 15.977 1 97.75 189 ARG A C 1
ATOM 1417 O O . ARG A 1 189 ? -9.258 6.078 15.867 1 97.75 189 ARG A O 1
ATOM 1424 N N . VAL A 1 190 ? -7.453 7.383 16.156 1 98.62 190 VAL A N 1
ATOM 1425 C CA . VAL A 1 190 ? -6.473 6.312 16.281 1 98.62 190 VAL A CA 1
ATOM 1426 C C . VAL A 1 190 ? -6.578 5.676 17.656 1 98.62 190 VAL A C 1
ATOM 1428 O O . VAL A 1 190 ? -6.637 6.379 18.672 1 98.62 190 VAL A O 1
ATOM 1431 N N . VAL A 1 191 ? -6.539 4.316 17.734 1 98.69 191 VAL A N 1
ATOM 1432 C CA . VAL A 1 191 ? -6.668 3.689 19.047 1 98.69 191 VAL A CA 1
ATOM 1433 C C . VAL A 1 191 ? -5.445 2.818 19.328 1 98.69 191 VAL A C 1
ATOM 1435 O O . VAL A 1 191 ? -5.211 2.414 20.469 1 98.69 191 VAL A O 1
ATOM 1438 N N . SER A 1 192 ? -4.684 2.537 18.297 1 98.75 192 SER A N 1
ATOM 1439 C CA . SER A 1 192 ? -3.424 1.835 18.516 1 98.75 192 SER A CA 1
ATOM 1440 C C . SER A 1 192 ? -2.439 2.096 17.391 1 98.75 192 SER A C 1
ATOM 1442 O O . SER A 1 192 ? -2.844 2.463 16.281 1 98.75 192 SER A O 1
ATOM 1444 N N . VAL A 1 193 ? -1.164 1.935 17.688 1 98.81 193 VAL A N 1
ATOM 1445 C CA . VAL A 1 193 ? -0.09 2.129 16.719 1 98.81 193 VAL A CA 1
ATOM 1446 C C . VAL A 1 193 ? 0.936 1.006 16.859 1 98.81 193 VAL A C 1
ATOM 1448 O O . VAL A 1 193 ? 1.292 0.611 17.969 1 98.81 193 VAL A O 1
ATOM 1451 N N . GLU A 1 194 ? 1.338 0.496 15.742 1 98.69 194 GLU A N 1
ATOM 1452 C CA . GLU A 1 194 ? 2.4 -0.499 15.617 1 98.69 194 GLU A CA 1
ATOM 1453 C C . GLU A 1 194 ? 3.393 -0.112 14.531 1 98.69 194 GLU A C 1
ATOM 1455 O O . GLU A 1 194 ? 3.01 0.475 13.516 1 98.69 194 GLU A O 1
ATOM 1460 N N . VAL A 1 195 ? 4.699 -0.403 14.773 1 98.5 195 VAL A N 1
ATOM 1461 C CA . VAL A 1 195 ? 5.711 -0.104 13.766 1 98.5 195 VAL A CA 1
ATOM 1462 C C . VAL A 1 195 ? 6.445 -1.385 13.375 1 98.5 195 VAL A C 1
ATOM 1464 O O . VAL A 1 195 ? 6.797 -2.195 14.234 1 98.5 195 VAL A O 1
ATOM 1467 N N . LYS A 1 196 ? 6.52 -1.649 12.07 1 97.94 196 LYS A N 1
ATOM 1468 C CA . LYS A 1 196 ? 7.352 -2.711 11.516 1 97.94 196 LYS A CA 1
ATOM 1469 C C . LYS A 1 196 ? 8.578 -2.137 10.805 1 97.94 196 LYS A C 1
ATOM 1471 O O . LYS A 1 196 ? 8.5 -1.074 10.188 1 97.94 196 LYS A O 1
ATOM 1476 N N . TYR A 1 197 ? 9.695 -2.865 10.922 1 96.5 197 TYR A N 1
ATOM 1477 C CA . TYR A 1 197 ? 10.938 -2.439 10.273 1 96.5 197 TYR A CA 1
ATOM 1478 C C . TYR A 1 197 ? 11.273 -3.334 9.086 1 96.5 197 TYR A C 1
ATOM 1480 O O . TYR A 1 197 ? 11.578 -4.516 9.258 1 96.5 197 TYR A O 1
ATOM 1488 N N . PRO A 1 198 ? 11.211 -2.797 7.887 1 95.75 198 PRO A N 1
ATOM 1489 C CA . PRO A 1 198 ? 11.859 -3.473 6.762 1 95.75 198 PRO A CA 1
ATOM 1490 C C . PRO A 1 198 ? 13.383 -3.398 6.828 1 95.75 198 PRO A C 1
ATOM 1492 O O . PRO A 1 198 ? 13.938 -2.859 7.789 1 95.75 198 PRO A O 1
ATOM 1495 N N . LYS A 1 199 ? 13.977 -3.996 5.754 1 94.62 199 LYS A N 1
ATOM 1496 C CA . LYS A 1 199 ? 15.414 -3.811 5.547 1 94.62 199 LYS A CA 1
ATOM 1497 C C . LYS A 1 199 ? 15.781 -2.328 5.535 1 94.62 199 LYS A C 1
ATOM 1499 O O . LYS A 1 199 ? 15.133 -1.529 4.852 1 94.62 199 LYS A O 1
ATOM 1504 N N . THR A 1 200 ? 16.812 -1.974 6.371 1 96.06 200 THR A N 1
ATOM 1505 C CA . THR A 1 200 ? 17.25 -0.583 6.445 1 96.06 200 THR A CA 1
ATOM 1506 C C . THR A 1 200 ? 17.969 -0.175 5.168 1 96.06 200 THR A C 1
ATOM 1508 O O . THR A 1 200 ? 18.797 -0.926 4.652 1 96.06 200 THR A O 1
ATOM 1511 N N . SER A 1 201 ? 17.594 0.932 4.641 1 95.62 201 SER A N 1
ATOM 1512 C CA . SER A 1 201 ? 18.297 1.467 3.475 1 95.62 201 SER A CA 1
ATOM 1513 C C . SER A 1 201 ? 19.75 1.776 3.797 1 95.62 201 SER A C 1
ATOM 1515 O O . SER A 1 201 ? 20.047 2.395 4.82 1 95.62 201 SER A O 1
ATOM 1517 N N . SER A 1 202 ? 20.656 1.415 2.934 1 94.62 202 SER A N 1
ATOM 1518 C CA . SER A 1 202 ? 22.062 1.731 3.123 1 94.62 202 SER A CA 1
ATOM 1519 C C . SER A 1 202 ? 22.328 3.219 2.918 1 94.62 202 SER A C 1
ATOM 1521 O O . SER A 1 202 ? 23.406 3.719 3.275 1 94.62 202 SER A O 1
ATOM 1523 N N . LEU A 1 203 ? 21.375 3.914 2.371 1 93.31 203 LEU A N 1
ATOM 1524 C CA . LEU A 1 203 ? 21.516 5.34 2.096 1 93.31 203 LEU A CA 1
ATOM 1525 C C . LEU A 1 203 ? 21.078 6.172 3.295 1 93.31 203 LEU A C 1
ATOM 1527 O O . LEU A 1 203 ? 21.25 7.391 3.307 1 93.31 203 LEU A O 1
ATOM 1531 N N . ALA A 1 204 ? 20.453 5.52 4.254 1 93.12 204 ALA A N 1
ATOM 1532 C CA . ALA A 1 204 ? 20.141 6.207 5.504 1 93.12 204 ALA A CA 1
ATOM 1533 C C . ALA A 1 204 ? 21.406 6.52 6.293 1 93.12 204 ALA A C 1
ATOM 1535 O O . ALA A 1 204 ? 22.344 5.727 6.312 1 93.12 204 ALA A O 1
ATOM 1536 N N . HIS A 1 205 ? 21.438 7.711 6.875 1 91.75 205 HIS A N 1
ATOM 1537 C CA . HIS A 1 205 ? 22.625 8.023 7.676 1 91.75 205 HIS A CA 1
ATOM 1538 C C . HIS A 1 205 ? 22.672 7.18 8.945 1 91.75 205 HIS A C 1
ATOM 1540 O O . HIS A 1 205 ? 21.672 6.551 9.312 1 91.75 205 HIS A O 1
ATOM 1546 N N . SER A 1 206 ? 23.875 7.352 9.641 1 87.94 206 SER A N 1
ATOM 1547 C CA . SER A 1 206 ? 24.094 6.492 10.797 1 87.94 206 SER A CA 1
ATOM 1548 C C . SER A 1 206 ? 23.094 6.781 11.906 1 87.94 206 SER A C 1
ATOM 1550 O O . SER A 1 206 ? 22.766 7.941 12.18 1 87.94 206 SER A O 1
ATOM 1552 N N . GLY A 1 207 ? 22.375 5.926 12.414 1 89.94 207 GLY A N 1
ATOM 1553 C CA . GLY A 1 207 ? 21.453 6.059 13.539 1 89.94 207 GLY A CA 1
ATOM 1554 C C . GLY A 1 207 ? 20 6.027 13.125 1 89.94 207 GLY A C 1
ATOM 1555 O O . GLY A 1 207 ? 19.109 6.117 13.969 1 89.94 207 GLY A O 1
ATOM 1556 N N . LEU A 1 208 ? 19.875 6.023 11.836 1 94.88 208 LEU A N 1
ATOM 1557 C CA . LEU A 1 208 ? 18.516 6.023 11.328 1 94.88 208 LEU A CA 1
ATOM 1558 C C . LEU A 1 208 ? 18.156 4.664 10.734 1 94.88 208 LEU A C 1
ATOM 1560 O O . LEU A 1 208 ? 18.797 4.215 9.773 1 94.88 208 LEU A O 1
ATOM 1564 N N . LYS A 1 209 ? 17.219 4.043 11.32 1 97.06 209 LYS A N 1
ATOM 1565 C CA . LYS A 1 209 ? 16.641 2.818 10.773 1 97.06 209 LYS A CA 1
ATOM 1566 C C . LYS A 1 209 ? 15.352 3.113 10 1 97.06 209 LYS A C 1
ATOM 1568 O O . LYS A 1 209 ? 14.289 3.303 10.602 1 97.06 209 LYS A O 1
ATOM 1573 N N . GLU A 1 210 ? 15.438 3.105 8.703 1 96.5 210 GLU A N 1
ATOM 1574 C CA . GLU A 1 210 ? 14.328 3.424 7.809 1 96.5 210 GLU A CA 1
ATOM 1575 C C . GLU A 1 210 ? 14.477 2.705 6.473 1 96.5 210 GLU A C 1
ATOM 1577 O O . GLU A 1 210 ? 15.57 2.271 6.109 1 96.5 210 GLU A O 1
ATOM 1582 N N . PRO A 1 211 ? 13.398 2.549 5.699 1 97.56 211 PRO A N 1
ATOM 1583 C CA . PRO A 1 211 ? 12.023 2.992 5.965 1 97.56 211 PRO A CA 1
ATOM 1584 C C . PRO A 1 211 ? 11.367 2.217 7.105 1 97.56 211 PRO A C 1
ATOM 1586 O O . PRO A 1 211 ? 11.984 1.32 7.684 1 97.56 211 PRO A O 1
ATOM 1589 N N . ILE A 1 212 ? 10.172 2.68 7.508 1 98.44 212 ILE A N 1
ATOM 1590 C CA . ILE A 1 212 ? 9.352 1.935 8.453 1 98.44 212 ILE A CA 1
ATOM 1591 C C . ILE A 1 212 ? 7.934 1.785 7.906 1 98.44 212 ILE A C 1
ATOM 1593 O O . ILE A 1 212 ? 7.531 2.525 7.004 1 98.44 212 ILE A O 1
ATOM 1597 N N . LEU A 1 213 ? 7.211 0.789 8.352 1 98.69 213 LEU A N 1
ATOM 1598 C CA . LEU A 1 213 ? 5.777 0.622 8.133 1 98.69 213 LEU A CA 1
ATOM 1599 C C . LEU A 1 213 ? 5.004 0.852 9.43 1 98.69 213 LEU A C 1
ATOM 1601 O O . LEU A 1 213 ? 5.184 0.12 10.406 1 98.69 213 LEU A O 1
ATOM 1605 N N . VAL A 1 214 ? 4.199 1.868 9.406 1 98.81 214 VAL A N 1
ATOM 1606 C CA . VAL A 1 214 ? 3.361 2.17 10.562 1 98.81 214 VAL A CA 1
ATOM 1607 C C . VAL A 1 214 ? 1.966 1.587 10.352 1 98.81 214 VAL A C 1
ATOM 1609 O O . VAL A 1 214 ? 1.341 1.81 9.312 1 98.81 214 VAL A O 1
ATOM 1612 N N . ILE A 1 215 ? 1.486 0.841 11.281 1 98.56 215 ILE A N 1
ATOM 1613 C CA . ILE A 1 215 ? 0.135 0.292 11.266 1 98.56 215 ILE A CA 1
ATOM 1614 C C . ILE A 1 215 ? -0.699 0.955 12.359 1 98.56 215 ILE A C 1
ATOM 1616 O O . ILE A 1 215 ? -0.29 0.993 13.523 1 98.56 215 ILE A O 1
ATOM 1620 N N . MET A 1 216 ? -1.823 1.49 11.969 1 98.31 216 MET A N 1
ATOM 1621 C CA . MET A 1 216 ? -2.758 2.119 12.891 1 98.31 216 MET A CA 1
ATOM 1622 C C . MET A 1 216 ? -4.117 1.423 12.852 1 98.31 216 MET A C 1
ATOM 1624 O O . MET A 1 216 ? -4.59 1.044 11.781 1 98.31 216 MET A O 1
ATOM 1628 N N . GLU A 1 217 ? -4.707 1.313 13.977 1 98.5 217 GLU A N 1
ATOM 1629 C CA . GLU A 1 217 ? -6.121 0.959 14.062 1 98.5 217 GLU A CA 1
ATOM 1630 C C . GLU A 1 217 ? -6.965 2.158 14.477 1 98.5 217 GLU A C 1
ATOM 1632 O O . GLU A 1 217 ? -6.59 2.906 15.383 1 98.5 217 GLU A O 1
ATOM 1637 N N . LEU A 1 218 ? -8.016 2.365 13.805 1 98.62 218 LEU A N 1
ATOM 1638 C CA . LEU A 1 218 ? -8.969 3.4 14.188 1 98.62 218 LEU A CA 1
ATOM 1639 C C . LEU A 1 218 ? -10.094 2.816 15.023 1 98.62 218 LEU A C 1
ATOM 1641 O O . LEU A 1 218 ? -10.32 1.604 15.016 1 98.62 218 LEU A O 1
ATOM 1645 N N . GLU A 1 219 ? -10.758 3.631 15.742 1 97.88 219 GLU A N 1
ATOM 1646 C CA . GLU A 1 219 ? -11.82 3.213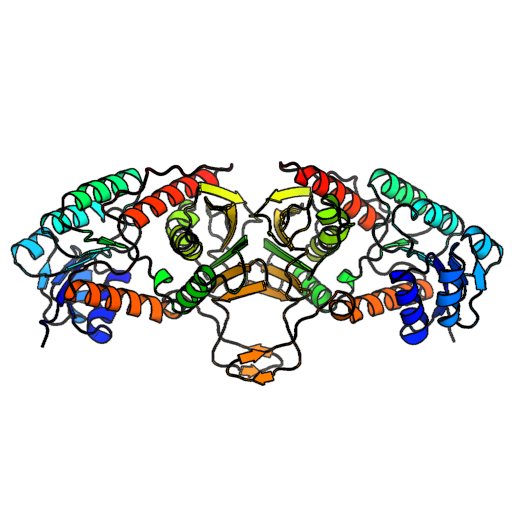 16.656 1 97.88 219 GLU A CA 1
ATOM 1647 C C . GLU A 1 219 ? -12.93 2.48 15.906 1 97.88 219 GLU A C 1
ATOM 1649 O O . GLU A 1 219 ? -13.523 1.535 16.438 1 97.88 219 GLU A O 1
ATOM 1654 N N . ASN A 1 220 ? -13.234 2.832 14.688 1 97.06 220 ASN A N 1
ATOM 1655 C CA . ASN A 1 220 ? -14.328 2.248 13.914 1 97.06 220 ASN A CA 1
ATOM 1656 C C . ASN A 1 220 ? -13.891 0.971 13.203 1 97.06 220 ASN A C 1
ATOM 1658 O O . ASN A 1 220 ? -14.609 0.466 12.336 1 97.06 220 ASN A O 1
ATOM 1662 N N . GLY A 1 221 ? -12.703 0.546 13.414 1 97.5 221 GLY A N 1
ATOM 1663 C CA . GLY A 1 221 ? -12.25 -0.732 12.891 1 97.5 221 GLY A CA 1
ATOM 1664 C C . GLY A 1 221 ? -11.438 -0.6 11.617 1 97.5 221 GLY A C 1
ATOM 1665 O O . GLY A 1 221 ? -10.867 -1.579 11.133 1 97.5 221 GLY A O 1
ATOM 1666 N N . VAL A 1 222 ? -11.383 0.596 11.008 1 98.31 222 VAL A N 1
ATOM 1667 C CA . VAL A 1 222 ? -10.57 0.807 9.812 1 98.31 222 VAL A CA 1
ATOM 1668 C C . VAL A 1 222 ? -9.094 0.575 10.141 1 98.31 222 VAL A C 1
ATOM 1670 O O . VAL A 1 222 ? -8.602 1.053 11.156 1 98.31 222 VAL A O 1
ATOM 1673 N N . LEU A 1 223 ? -8.453 -0.253 9.32 1 98.62 223 LEU A N 1
ATOM 1674 C CA . LEU A 1 223 ? -7.016 -0.481 9.445 1 98.62 223 LEU A CA 1
ATOM 1675 C C . LEU A 1 223 ? -6.242 0.41 8.477 1 98.62 223 LEU A C 1
ATOM 1677 O O . LEU A 1 223 ? -6.629 0.562 7.32 1 98.62 223 LEU A O 1
ATOM 1681 N N . VAL A 1 224 ? -5.129 0.954 9.023 1 98.62 224 VAL A N 1
ATOM 1682 C CA . VAL A 1 224 ? -4.312 1.868 8.234 1 98.62 224 VAL A CA 1
ATOM 1683 C C . VAL A 1 224 ? -2.867 1.377 8.203 1 98.62 224 VAL A C 1
ATOM 1685 O O . VAL A 1 224 ? -2.318 0.985 9.242 1 98.62 224 VAL A O 1
ATOM 1688 N N . ASP A 1 225 ? -2.268 1.28 7.066 1 98.31 225 ASP A N 1
ATOM 1689 C CA . ASP A 1 225 ? -0.822 1.102 6.973 1 98.31 225 ASP A CA 1
ATOM 1690 C C . ASP A 1 225 ? -0.169 2.281 6.258 1 98.31 225 ASP A C 1
ATOM 1692 O O . ASP A 1 225 ? -0.66 2.736 5.223 1 98.31 225 ASP A O 1
ATOM 1696 N N . VAL A 1 226 ? 0.892 2.801 6.809 1 98.62 226 VAL A N 1
ATOM 1697 C CA . VAL A 1 226 ? 1.612 3.951 6.273 1 98.62 226 VAL A CA 1
ATOM 1698 C C . VAL A 1 226 ? 3.078 3.586 6.047 1 98.62 226 VAL A C 1
ATOM 1700 O O . VAL A 1 226 ? 3.795 3.26 6.996 1 98.62 226 VAL A O 1
ATOM 1703 N N . GLU A 1 227 ? 3.5 3.59 4.789 1 98.5 227 GLU A N 1
ATOM 1704 C CA . GLU A 1 227 ? 4.934 3.531 4.523 1 98.5 227 GLU A CA 1
ATOM 1705 C C . GLU A 1 227 ? 5.594 4.891 4.742 1 98.5 227 GLU A C 1
ATOM 1707 O O . GLU A 1 227 ? 5.203 5.883 4.125 1 98.5 227 GLU A O 1
ATOM 1712 N N . MET A 1 228 ? 6.504 4.949 5.605 1 98.5 228 MET A N 1
ATOM 1713 C CA . MET A 1 228 ? 7.305 6.145 5.852 1 98.5 228 MET A CA 1
ATOM 1714 C C . MET A 1 228 ? 8.742 5.938 5.395 1 98.5 228 MET A C 1
ATOM 1716 O O . MET A 1 228 ? 9.445 5.062 5.91 1 98.5 228 MET A O 1
ATOM 1720 N N . ASN A 1 229 ? 9.164 6.652 4.387 1 97.88 229 ASN A N 1
ATOM 1721 C CA . ASN A 1 229 ? 10.484 6.594 3.775 1 97.88 229 ASN A CA 1
ATOM 1722 C C . ASN A 1 229 ? 11.078 7.988 3.592 1 97.88 229 ASN A C 1
ATOM 1724 O O . ASN A 1 229 ? 10.586 8.773 2.785 1 97.88 229 ASN A O 1
ATOM 1728 N N . VAL A 1 230 ? 12.203 8.297 4.316 1 97.38 230 VAL A N 1
ATOM 1729 C CA . VAL A 1 230 ? 12.68 9.672 4.277 1 97.38 230 VAL A CA 1
ATOM 1730 C C . VAL A 1 230 ? 13.938 9.766 3.42 1 97.38 230 VAL A C 1
ATOM 1732 O O . VAL A 1 230 ? 14.68 10.75 3.484 1 97.38 230 VAL A O 1
ATOM 1735 N N . ASN A 1 231 ? 14.289 8.711 2.689 1 95.94 231 ASN A N 1
ATOM 1736 C CA . ASN A 1 231 ? 15.43 8.703 1.771 1 95.94 231 ASN A CA 1
ATOM 1737 C C . ASN A 1 231 ? 15.117 7.918 0.502 1 95.94 231 ASN A C 1
ATOM 1739 O O . ASN A 1 231 ? 15.906 7.066 0.085 1 95.94 231 ASN A O 1
ATOM 1743 N N . ILE A 1 232 ? 14.016 8.219 -0.169 1 94.88 232 ILE A N 1
ATOM 1744 C CA . ILE A 1 232 ? 13.555 7.43 -1.307 1 94.88 232 ILE A CA 1
ATOM 1745 C C . ILE A 1 232 ? 14.328 7.84 -2.561 1 94.88 232 ILE A C 1
ATOM 1747 O O . ILE A 1 232 ? 14.281 7.141 -3.578 1 94.88 232 ILE A O 1
ATOM 1751 N N . GLN A 1 233 ? 14.992 8.961 -2.588 1 93.5 233 GLN A N 1
ATOM 1752 C CA . GLN A 1 233 ? 16 9.438 -3.523 1 93.5 233 GLN A CA 1
ATOM 1753 C C . GLN A 1 233 ? 15.367 10 -4.789 1 93.5 233 GLN A C 1
ATOM 1755 O O . GLN A 1 233 ? 15.977 10.812 -5.488 1 93.5 233 GLN A O 1
ATOM 1760 N N . PHE A 1 234 ? 14.102 9.703 -5.176 1 90.81 234 PHE A N 1
ATOM 1761 C CA . PHE A 1 234 ? 13.633 10.125 -6.492 1 90.81 234 PHE A CA 1
ATOM 1762 C C . PHE A 1 234 ? 12.836 11.422 -6.395 1 90.81 234 PHE A C 1
ATOM 1764 O O . PHE A 1 234 ? 12.734 12.164 -7.371 1 90.81 234 PHE A O 1
ATOM 1771 N N . GLY A 1 235 ? 12.18 11.602 -5.34 1 94.12 235 GLY A N 1
ATOM 1772 C CA . GLY A 1 235 ? 11.297 12.75 -5.191 1 94.12 235 GLY A CA 1
ATOM 1773 C C . GLY A 1 235 ? 10.5 12.734 -3.902 1 94.12 235 GLY A C 1
ATOM 1774 O O . GLY A 1 235 ? 10.922 12.125 -2.916 1 94.12 235 GLY A O 1
ATOM 1775 N N . TYR A 1 236 ? 9.477 13.57 -3.885 1 94.69 236 TYR A N 1
ATOM 1776 C CA . TYR A 1 236 ? 8.555 13.711 -2.76 1 94.69 236 TYR A CA 1
ATOM 1777 C C . TYR A 1 236 ? 7.172 13.188 -3.113 1 94.69 236 TYR A C 1
ATOM 1779 O O . TYR A 1 236 ? 6.531 13.68 -4.043 1 94.69 236 TYR A O 1
ATOM 1787 N N . GLN A 1 237 ? 6.773 12.148 -2.369 1 95.94 237 GLN A N 1
ATOM 1788 C CA . GLN A 1 237 ? 5.488 11.523 -2.68 1 95.94 237 GLN A CA 1
ATOM 1789 C C . GLN A 1 237 ? 4.664 11.297 -1.416 1 95.94 237 GLN A C 1
ATOM 1791 O O . GLN A 1 237 ? 5.086 10.578 -0.512 1 95.94 237 GLN A O 1
ATOM 1796 N N . VAL A 1 238 ? 3.564 11.969 -1.341 1 97.38 238 VAL A N 1
ATOM 1797 C CA . VAL A 1 238 ? 2.533 11.727 -0.336 1 97.38 238 VAL A CA 1
ATOM 1798 C C . VAL A 1 238 ? 1.232 11.312 -1.021 1 97.38 238 VAL A C 1
ATOM 1800 O O . VAL A 1 238 ? 0.644 12.094 -1.771 1 97.38 238 VAL A O 1
ATOM 1803 N N . ALA A 1 239 ? 0.847 10.086 -0.818 1 97.25 239 ALA A N 1
ATOM 1804 C CA . ALA A 1 239 ? -0.32 9.516 -1.487 1 97.25 239 ALA A CA 1
ATOM 1805 C C . ALA A 1 239 ? -1.173 8.711 -0.511 1 97.25 239 ALA A C 1
ATOM 1807 O O . ALA A 1 239 ? -0.716 8.359 0.581 1 97.25 239 ALA A O 1
ATOM 1808 N N . THR A 1 240 ? -2.422 8.547 -0.832 1 98 240 THR A N 1
ATOM 1809 C CA . THR A 1 240 ? -3.369 7.773 -0.032 1 98 240 THR A CA 1
ATOM 1810 C C . THR A 1 240 ? -4.273 6.93 -0.927 1 98 240 THR A C 1
ATOM 1812 O O . THR A 1 240 ? -4.746 7.402 -1.963 1 98 240 THR A O 1
ATOM 1815 N N . GLU A 1 241 ? -4.379 5.672 -0.638 1 98.06 241 GLU A N 1
ATOM 1816 C CA . GLU A 1 241 ? -5.387 4.801 -1.233 1 98.06 241 GLU A CA 1
ATOM 1817 C C . GLU A 1 241 ? -6.449 4.41 -0.212 1 98.06 241 GLU A C 1
ATOM 1819 O O . GLU A 1 241 ? -6.125 3.971 0.893 1 98.06 241 GLU A O 1
ATOM 1824 N N . ALA A 1 242 ? -7.668 4.676 -0.551 1 98.25 242 ALA A N 1
ATOM 1825 C CA . ALA A 1 242 ? -8.812 4.289 0.272 1 98.25 242 ALA A CA 1
ATOM 1826 C C . ALA A 1 242 ? -9.531 3.084 -0.323 1 98.25 242 ALA A C 1
ATOM 1828 O O . ALA A 1 242 ? -9.906 3.094 -1.497 1 98.25 242 ALA A O 1
ATOM 1829 N N . VAL A 1 243 ? -9.648 2.059 0.486 1 97.88 243 VAL A N 1
ATOM 1830 C CA . VAL A 1 243 ? -10.359 0.848 0.08 1 97.88 243 VAL A CA 1
ATOM 1831 C C . VAL A 1 243 ? -11.758 0.838 0.688 1 97.88 243 VAL A C 1
ATOM 1833 O O . VAL A 1 243 ? -11.914 0.865 1.911 1 97.88 243 VAL A O 1
ATOM 1836 N N . PHE A 1 244 ? -12.75 0.859 -0.188 1 97.75 244 PHE A N 1
ATOM 1837 C CA . PHE A 1 244 ? -14.148 0.826 0.216 1 97.75 244 PHE A CA 1
ATOM 1838 C C . PHE A 1 244 ? -14.758 -0.541 -0.067 1 97.75 244 PHE A C 1
ATOM 1840 O O . PHE A 1 244 ? -14.109 -1.412 -0.646 1 97.75 244 PHE A O 1
ATOM 1847 N N . GLU A 1 245 ? -15.984 -0.749 0.353 1 95.94 245 GLU A N 1
ATOM 1848 C CA . GLU A 1 245 ? -16.688 -1.994 0.083 1 95.94 245 GLU A CA 1
ATOM 1849 C C . GLU A 1 245 ? -16.906 -2.193 -1.414 1 95.94 245 GLU A C 1
ATOM 1851 O O . GLU A 1 245 ? -16.938 -3.328 -1.896 1 95.94 245 GLU A O 1
ATOM 1856 N N . LYS A 1 246 ? -17.062 -1.113 -2.143 1 95.12 246 LYS A N 1
ATOM 1857 C CA . LYS A 1 246 ? -17.438 -1.234 -3.549 1 95.12 246 LYS A CA 1
ATOM 1858 C C . LYS A 1 246 ? -16.422 -0.531 -4.445 1 95.12 246 LYS A C 1
ATOM 1860 O O . LYS A 1 246 ? -16.797 0.119 -5.426 1 95.12 246 LYS A O 1
ATOM 1865 N N . GLY A 1 247 ? -15.172 -0.653 -4.062 1 93.25 247 GLY A N 1
ATOM 1866 C CA . GLY A 1 247 ? -14.141 -0.059 -4.895 1 93.25 247 GLY A CA 1
ATOM 1867 C C . GLY A 1 247 ? -13.062 0.643 -4.098 1 93.25 247 GLY A C 1
ATOM 1868 O O . GLY A 1 247 ? -12.906 0.4 -2.898 1 93.25 247 GLY A O 1
ATOM 1869 N N . LEU A 1 248 ? -12.164 1.37 -4.844 1 94.38 248 LEU A N 1
ATOM 1870 C CA . LEU A 1 248 ? -11.078 2.088 -4.188 1 94.38 248 LEU A CA 1
ATOM 1871 C C . LEU A 1 248 ? -10.891 3.471 -4.805 1 94.38 248 LEU A C 1
ATOM 1873 O O . LEU A 1 248 ? -11.469 3.773 -5.852 1 94.38 248 LEU A O 1
ATOM 1877 N N . ALA A 1 249 ? -10.266 4.355 -4.141 1 96.81 249 ALA A N 1
ATOM 1878 C CA . ALA A 1 249 ? -9.867 5.68 -4.605 1 96.81 249 ALA A CA 1
ATOM 1879 C C . ALA A 1 249 ? -8.414 5.969 -4.246 1 96.81 249 ALA A C 1
ATOM 1881 O O . ALA A 1 249 ? -7.949 5.605 -3.164 1 96.81 249 ALA A O 1
ATOM 1882 N N . ARG A 1 250 ? -7.68 6.574 -5.207 1 96.88 250 ARG A N 1
ATOM 1883 C CA . ARG A 1 250 ? -6.293 6.965 -4.977 1 96.88 250 ARG A CA 1
ATOM 1884 C C . ARG A 1 250 ? -6.105 8.461 -5.195 1 96.88 250 ARG A C 1
ATOM 1886 O O . ARG A 1 250 ? -6.664 9.031 -6.133 1 96.88 250 ARG A O 1
ATOM 1893 N N . ILE A 1 251 ? -5.344 9.078 -4.312 1 96.81 251 ILE A N 1
ATOM 1894 C CA . ILE A 1 251 ? -4.922 10.461 -4.512 1 96.81 251 ILE A CA 1
ATOM 1895 C C . ILE A 1 251 ? -3.406 10.562 -4.363 1 96.81 251 ILE A C 1
ATOM 1897 O O . ILE A 1 251 ? -2.76 9.641 -3.859 1 96.81 251 ILE A O 1
ATOM 1901 N N . GLY A 1 252 ? -2.826 11.742 -4.785 1 95.31 252 GLY A N 1
ATOM 1902 C CA . GLY A 1 252 ? -1.398 11.992 -4.66 1 95.31 252 GLY A CA 1
ATOM 1903 C C . GLY A 1 252 ? -0.58 11.344 -5.762 1 95.31 252 GLY A C 1
ATOM 1904 O O . GLY A 1 252 ? 0.604 11.055 -5.578 1 95.31 252 GLY A O 1
ATOM 1905 N N . GLN A 1 253 ? -1.197 10.992 -6.922 1 92.5 253 GLN A N 1
ATOM 1906 C CA . GLN A 1 253 ? -0.509 10.406 -8.07 1 92.5 253 GLN A CA 1
ATOM 1907 C C . GLN A 1 253 ? 0.12 11.484 -8.938 1 92.5 253 GLN A C 1
ATOM 1909 O O . GLN A 1 253 ? -0.34 12.633 -8.953 1 92.5 253 GLN A O 1
ATOM 1914 N N . PRO A 1 254 ? 1.237 11.109 -9.68 1 89.69 254 PRO A N 1
ATOM 1915 C CA . PRO A 1 254 ? 1.784 12.078 -10.633 1 89.69 254 PRO A CA 1
ATOM 1916 C C . PRO A 1 254 ? 0.746 12.562 -11.641 1 89.69 254 PRO A C 1
ATOM 1918 O O . PRO A 1 254 ? -0.091 11.773 -12.094 1 89.69 254 PRO A O 1
ATOM 1921 N N . SER A 1 255 ? 0.737 13.844 -11.891 1 87.31 255 SER A N 1
ATOM 1922 C CA . SER A 1 255 ? -0.204 14.422 -12.844 1 87.31 255 SER A CA 1
ATOM 1923 C C . SER A 1 255 ? 0.412 15.609 -13.578 1 87.31 255 SER A C 1
ATOM 1925 O O . SER A 1 255 ? 1.542 16.016 -13.289 1 87.31 255 SER A O 1
ATOM 1927 N N . GLY A 1 256 ? -0.255 16.125 -14.633 1 87.06 256 GLY A N 1
ATOM 1928 C CA . GLY A 1 256 ? 0.21 17.297 -15.367 1 87.06 256 GLY A CA 1
ATOM 1929 C C . GLY A 1 256 ? 0.837 16.953 -16.703 1 87.06 256 GLY A C 1
ATOM 1930 O O . GLY A 1 256 ? 0.359 16.047 -17.406 1 87.06 256 GLY A O 1
ATOM 1931 N N . MET A 1 257 ? 2 17.609 -17.047 1 83.69 257 MET A N 1
ATOM 1932 C CA . MET A 1 257 ? 2.613 17.484 -18.359 1 83.69 257 MET A CA 1
ATOM 1933 C C . MET A 1 257 ? 3.09 16.062 -18.625 1 83.69 257 MET A C 1
ATOM 1935 O O . MET A 1 257 ? 3.768 15.469 -17.781 1 83.69 257 MET A O 1
ATOM 1939 N N . GLN A 1 258 ? 2.711 15.547 -19.719 1 85.75 258 GLN A N 1
ATOM 1940 C CA . GLN A 1 258 ? 3.148 14.242 -20.203 1 85.75 258 GLN A CA 1
ATOM 1941 C C . GLN A 1 258 ? 4.184 14.391 -21.312 1 85.75 258 GLN A C 1
ATOM 1943 O O . GLN A 1 258 ? 4.02 15.219 -22.219 1 85.75 258 GLN A O 1
ATOM 1948 N N . ARG A 1 259 ? 5.258 13.75 -21.203 1 85.88 259 ARG A N 1
ATOM 1949 C CA . ARG A 1 259 ? 6.34 13.812 -22.188 1 85.88 259 ARG A CA 1
ATOM 1950 C C . ARG A 1 259 ? 6.715 12.414 -22.672 1 85.88 259 ARG A C 1
ATOM 1952 O O . ARG A 1 259 ? 6.754 11.461 -21.891 1 85.88 259 ARG A O 1
ATOM 1959 N N . TRP A 1 260 ? 6.844 12.164 -23.938 1 86.31 260 TRP A N 1
ATOM 1960 C CA . TRP A 1 260 ? 7.363 10.961 -24.578 1 86.31 260 TRP A CA 1
ATOM 1961 C C . TRP A 1 260 ? 8.773 11.188 -25.109 1 86.31 260 TRP A C 1
ATOM 1963 O O . TRP A 1 260 ? 8.992 12.023 -25.984 1 86.31 260 TRP A O 1
ATOM 1973 N N . ARG A 1 261 ? 9.703 10.477 -24.438 1 88.19 261 ARG A N 1
ATOM 1974 C CA . ARG A 1 261 ? 11.094 10.664 -24.828 1 88.19 261 ARG A CA 1
ATOM 1975 C C . ARG A 1 261 ? 11.891 9.375 -24.641 1 88.19 261 ARG A C 1
ATOM 1977 O O . ARG A 1 261 ? 11.766 8.703 -23.609 1 88.19 261 ARG A O 1
ATOM 1984 N N . ASP A 1 262 ? 12.75 8.953 -25.578 1 91.44 262 ASP A N 1
ATOM 1985 C CA . ASP A 1 262 ? 13.711 7.859 -25.484 1 91.44 262 ASP A CA 1
ATOM 1986 C C . ASP A 1 262 ? 13.016 6.559 -25.078 1 91.44 262 ASP A C 1
ATOM 1988 O O . ASP A 1 262 ? 13.516 5.824 -24.219 1 91.44 262 ASP A O 1
ATOM 1992 N N . GLY A 1 263 ? 11.898 6.379 -25.516 1 89.69 263 GLY A N 1
ATOM 1993 C CA . GLY A 1 263 ? 11.156 5.152 -25.266 1 89.69 263 GLY A CA 1
ATOM 1994 C C . GLY A 1 263 ? 10.477 5.125 -23.922 1 89.69 263 GLY A C 1
ATOM 1995 O O . GLY A 1 263 ? 10.086 4.059 -23.438 1 89.69 263 GLY A O 1
ATOM 1996 N N . GLU A 1 264 ? 10.469 6.34 -23.344 1 89.44 264 GLU A N 1
ATOM 1997 C CA . GLU A 1 264 ? 9.883 6.422 -22.016 1 89.44 264 GLU A CA 1
ATOM 1998 C C . GLU A 1 264 ? 8.703 7.387 -22 1 89.44 264 GLU A C 1
ATOM 2000 O O . GLU A 1 264 ? 8.633 8.312 -22.812 1 89.44 264 GLU A O 1
ATOM 2005 N N . PHE A 1 265 ? 7.684 7.086 -21.234 1 88.19 265 PHE A N 1
ATOM 2006 C CA . PHE A 1 265 ? 6.586 7.98 -20.875 1 88.19 265 PHE A CA 1
ATOM 2007 C C . PHE A 1 265 ? 6.801 8.57 -19.484 1 88.19 265 PHE A C 1
ATOM 2009 O O . PHE A 1 265 ? 6.988 7.832 -18.516 1 88.19 265 PHE A O 1
ATOM 2016 N N . LEU A 1 266 ? 6.844 9.883 -19.406 1 88 266 LEU A N 1
ATOM 2017 C CA . LEU A 1 266 ? 7.238 10.555 -18.172 1 88 266 LEU A CA 1
ATOM 2018 C C . LEU A 1 266 ? 6.145 11.516 -17.703 1 88 266 LEU A C 1
ATOM 2020 O O . LEU A 1 266 ? 5.535 12.211 -18.516 1 88 266 LEU A O 1
ATOM 2024 N N . ILE A 1 267 ? 5.805 11.43 -16.484 1 90.19 267 ILE A N 1
ATOM 2025 C CA . ILE A 1 267 ? 5.066 12.469 -15.766 1 90.19 267 ILE A CA 1
ATOM 2026 C C . ILE A 1 267 ? 5.895 12.977 -14.594 1 90.19 267 ILE A C 1
ATOM 2028 O O . ILE A 1 267 ? 6.445 12.188 -13.82 1 90.19 267 ILE A O 1
ATOM 2032 N N . ASN A 1 268 ? 6 14.281 -14.484 1 86.5 268 ASN A N 1
ATOM 2033 C CA . ASN A 1 268 ? 6.824 14.836 -13.422 1 86.5 268 ASN A CA 1
ATOM 2034 C C . ASN A 1 268 ? 6.25 14.516 -12.039 1 86.5 268 ASN A C 1
ATOM 2036 O O . ASN A 1 268 ? 5.031 14.508 -11.859 1 86.5 268 ASN A O 1
ATOM 2040 N N . GLU A 1 269 ? 7.164 14.242 -11.125 1 90.38 269 GLU A N 1
ATOM 2041 C CA . GLU A 1 269 ? 6.848 14.086 -9.711 1 90.38 269 GLU A CA 1
ATOM 2042 C C . GLU A 1 269 ? 7.312 15.289 -8.906 1 90.38 269 GLU A C 1
ATOM 2044 O O . GLU A 1 269 ? 8.227 16 -9.312 1 90.38 269 GLU A O 1
ATOM 2049 N N . HIS A 1 270 ? 6.605 15.492 -7.734 1 90.81 270 HIS A N 1
ATOM 2050 C CA . HIS A 1 270 ? 7.062 16.547 -6.824 1 90.81 270 HIS A CA 1
ATOM 2051 C C . HIS A 1 270 ? 8.438 16.219 -6.258 1 90.81 270 HIS A C 1
ATOM 2053 O O . HIS A 1 270 ? 8.797 15.039 -6.113 1 90.81 270 HIS A O 1
ATOM 2059 N N . THR A 1 271 ? 9.156 17.266 -5.926 1 89.94 271 THR A N 1
ATOM 2060 C CA . THR A 1 271 ? 10.492 17.047 -5.383 1 89.94 271 THR A CA 1
ATOM 2061 C C . THR A 1 271 ? 10.562 17.484 -3.922 1 89.94 271 THR A C 1
ATOM 2063 O O . THR A 1 271 ? 11.531 17.203 -3.225 1 89.94 271 THR A O 1
ATOM 2066 N N . ASP A 1 272 ? 9.5 18.141 -3.484 1 89.19 272 ASP A N 1
ATOM 2067 C CA . ASP A 1 272 ? 9.367 18.516 -2.078 1 89.19 272 ASP A CA 1
ATOM 2068 C C . ASP A 1 272 ? 7.926 18.891 -1.744 1 89.19 272 ASP A C 1
ATOM 2070 O O . ASP A 1 272 ? 7.059 18.891 -2.621 1 89.19 272 ASP A O 1
ATOM 2074 N N . PHE A 1 273 ? 7.727 19.234 -0.389 1 87.75 273 PHE A N 1
ATOM 2075 C CA . PHE A 1 273 ? 6.375 19.469 0.096 1 87.75 273 PHE A CA 1
ATOM 2076 C C . PHE A 1 273 ? 5.852 20.812 -0.401 1 87.75 273 PHE A C 1
ATOM 2078 O O . PHE A 1 273 ? 4.641 21.047 -0.414 1 87.75 273 PHE A O 1
ATOM 2085 N N . THR A 1 274 ? 6.68 21.781 -0.788 1 87.81 274 THR A N 1
ATOM 2086 C CA . THR A 1 274 ? 6.266 23.125 -1.168 1 87.81 274 THR A CA 1
ATOM 2087 C C . THR A 1 274 ? 5.512 23.109 -2.496 1 87.81 274 THR A C 1
ATOM 2089 O O . THR A 1 274 ? 4.75 24.031 -2.797 1 87.81 274 THR A O 1
ATOM 2092 N N . THR A 1 275 ? 5.754 22.078 -3.301 1 88.75 275 THR A N 1
ATOM 2093 C CA . THR A 1 275 ? 5.016 21.969 -4.555 1 88.75 275 THR A CA 1
ATOM 2094 C C . THR A 1 275 ? 3.809 21.047 -4.391 1 88.75 275 THR A C 1
ATOM 2096 O O . THR A 1 275 ? 2.707 21.375 -4.832 1 88.75 275 THR A O 1
ATOM 2099 N N . ARG A 1 276 ? 3.998 19.984 -3.662 1 92.94 276 ARG A N 1
ATOM 2100 C CA . ARG A 1 276 ? 2.922 19.016 -3.482 1 92.94 276 ARG A CA 1
ATOM 2101 C C . ARG A 1 276 ? 1.747 19.625 -2.73 1 92.94 276 ARG A C 1
ATOM 2103 O O . ARG A 1 276 ? 0.589 19.312 -3.01 1 92.94 276 ARG A O 1
ATOM 2110 N N . PHE A 1 277 ? 2.045 20.578 -1.748 1 94.88 277 PHE A N 1
ATOM 2111 C CA . PHE A 1 277 ? 0.992 21.062 -0.867 1 94.88 277 PHE A CA 1
ATOM 2112 C C . PHE A 1 277 ? 0.867 22.578 -0.96 1 94.88 277 PHE A C 1
ATOM 2114 O O . PHE A 1 277 ? 0.372 23.234 -0.034 1 94.88 277 PHE A O 1
ATOM 2121 N N . ALA A 1 278 ? 1.361 23.188 -2.049 1 92.62 278 ALA A N 1
ATOM 2122 C CA . ALA A 1 278 ? 1.281 24.641 -2.244 1 92.62 278 ALA A CA 1
ATOM 2123 C C . ALA A 1 278 ? -0.154 25.141 -2.096 1 92.62 278 ALA A C 1
ATOM 2125 O O . ALA A 1 278 ? -0.42 26.062 -1.331 1 92.62 278 ALA A O 1
ATOM 2126 N N . THR A 1 279 ? -1.062 24.453 -2.744 1 94.31 279 THR A N 1
ATOM 2127 C CA . THR A 1 279 ? -2.471 24.844 -2.711 1 94.31 279 THR A CA 1
ATOM 2128 C C . THR A 1 279 ? -3.047 24.656 -1.31 1 94.31 279 THR A C 1
ATOM 2130 O O . THR A 1 279 ? -3.852 25.469 -0.853 1 94.31 279 THR A O 1
ATOM 2133 N N . ALA A 1 280 ? -2.629 23.625 -0.625 1 97.06 280 ALA A N 1
ATOM 2134 C CA . ALA A 1 280 ? -3.127 23.359 0.72 1 97.06 280 ALA A CA 1
ATOM 2135 C C . ALA A 1 280 ? -2.734 24.469 1.689 1 97.06 280 ALA A C 1
ATOM 2137 O O . ALA A 1 280 ? -3.557 24.922 2.49 1 97.06 280 ALA A O 1
ATOM 2138 N N . TYR A 1 281 ? -1.519 24.922 1.613 1 96.56 281 TYR A N 1
ATOM 2139 C CA . TYR A 1 281 ? -1.047 26 2.471 1 96.56 281 TYR A CA 1
ATOM 2140 C C . TYR A 1 281 ? -1.827 27.281 2.209 1 96.56 281 TYR A C 1
ATOM 2142 O O . TYR A 1 281 ? -2.252 27.953 3.148 1 96.56 281 TYR A O 1
ATOM 2150 N N . ASP A 1 282 ? -2.01 27.609 0.958 1 96.31 282 ASP A N 1
ATOM 2151 C CA . ASP A 1 282 ? -2.758 28.797 0.599 1 96.31 282 ASP A CA 1
ATOM 2152 C C . ASP A 1 282 ? -4.191 28.734 1.121 1 96.31 282 ASP A C 1
ATOM 2154 O O . ASP A 1 282 ? -4.684 29.688 1.726 1 96.31 282 ASP A O 1
ATOM 2158 N N . ARG A 1 283 ? -4.773 27.594 0.928 1 97.44 283 ARG A N 1
ATOM 2159 C CA . ARG A 1 283 ? -6.16 27.422 1.346 1 97.44 283 ARG A CA 1
ATOM 2160 C C . ARG A 1 283 ? -6.281 27.453 2.865 1 97.44 283 ARG A C 1
ATOM 2162 O O . ARG A 1 283 ? -7.266 27.969 3.408 1 97.44 283 ARG A O 1
ATOM 2169 N N . GLN A 1 284 ? -5.316 26.859 3.547 1 98.31 284 GLN A N 1
ATOM 2170 C CA . GLN A 1 284 ? -5.305 26.875 5.008 1 98.31 284 GLN A CA 1
ATOM 2171 C C . GLN A 1 284 ? -5.312 28.297 5.547 1 98.31 284 GLN A C 1
ATOM 2173 O O . GLN A 1 284 ? -6.152 28.641 6.379 1 98.31 284 GLN A O 1
ATOM 2178 N N . ILE A 1 285 ? -4.438 29.125 5.047 1 97.81 285 ILE A N 1
ATOM 2179 C CA . ILE A 1 285 ? -4.301 30.5 5.543 1 97.81 285 ILE A CA 1
ATOM 2180 C C . ILE A 1 285 ? -5.543 31.297 5.172 1 97.81 285 ILE A C 1
ATOM 2182 O O . ILE A 1 285 ? -6.105 32 6.012 1 97.81 285 ILE A O 1
ATOM 2186 N N . GLN A 1 286 ? -6.008 31.156 3.902 1 97.75 286 GLN A N 1
ATOM 2187 C CA . GLN A 1 286 ? -7.184 31.906 3.467 1 97.75 286 GLN A CA 1
ATOM 2188 C C . GLN A 1 286 ? -8.406 31.531 4.293 1 97.75 286 GLN A C 1
ATOM 2190 O O . GLN A 1 286 ? -9.164 32.406 4.727 1 97.75 286 GLN A O 1
ATOM 2195 N N . SER A 1 287 ? -8.57 30.234 4.477 1 98.12 287 SER A N 1
ATOM 2196 C CA . SER A 1 287 ? -9.727 29.781 5.242 1 98.12 287 SER A CA 1
ATOM 2197 C C . SER A 1 287 ? -9.68 30.281 6.68 1 98.12 287 SER A C 1
ATOM 2199 O O . SER A 1 287 ? -10.711 30.609 7.262 1 98.12 287 SER A O 1
ATOM 2201 N N . TRP A 1 288 ? -8.484 30.266 7.258 1 98.19 288 TRP A N 1
ATOM 2202 C CA . TRP A 1 288 ? -8.312 30.766 8.617 1 98.19 288 TRP A CA 1
ATOM 2203 C C . TRP A 1 288 ? -8.641 32.25 8.695 1 98.19 288 TRP A C 1
ATOM 2205 O O . TRP A 1 288 ? -9.398 32.688 9.57 1 98.19 288 TRP A O 1
ATOM 2215 N N . VAL A 1 289 ? -8.18 33.062 7.746 1 98.12 289 VAL A N 1
ATOM 2216 C CA . VAL A 1 289 ? -8.438 34.5 7.699 1 98.12 289 VAL A CA 1
ATOM 2217 C C . VAL A 1 289 ? -9.93 34.75 7.535 1 98.12 289 VAL A C 1
ATOM 2219 O O . VAL A 1 289 ? -10.5 35.594 8.219 1 98.12 289 VAL A O 1
ATOM 2222 N N . ASP A 1 290 ? -10.531 34 6.66 1 97.94 290 ASP A N 1
ATOM 2223 C CA . ASP A 1 290 ? -11.977 34.125 6.465 1 97.94 290 ASP A CA 1
ATOM 2224 C C . ASP A 1 290 ? -12.734 33.812 7.754 1 97.94 290 ASP A C 1
ATOM 2226 O O . ASP A 1 290 ? -13.664 34.531 8.117 1 97.94 290 ASP A O 1
ATOM 2230 N N . ALA A 1 291 ? -12.328 32.781 8.438 1 98.25 291 ALA A N 1
ATOM 2231 C CA . ALA A 1 291 ? -12.977 32.406 9.68 1 98.25 291 ALA A CA 1
ATOM 2232 C C . ALA A 1 291 ? -12.844 33.469 10.742 1 98.25 291 ALA A C 1
ATOM 2234 O O . ALA A 1 291 ? -13.766 33.719 11.523 1 98.25 291 ALA A O 1
ATOM 2235 N N . VAL A 1 292 ? -11.695 34.094 10.789 1 97.88 292 VAL A N 1
ATOM 2236 C CA . VAL A 1 292 ? -11.484 35.188 11.75 1 97.88 292 VAL A CA 1
ATOM 2237 C C . VAL A 1 292 ? -12.422 36.344 11.438 1 97.88 292 VAL A C 1
ATOM 2239 O O . VAL A 1 292 ? -13.07 36.875 12.336 1 97.88 292 VAL A O 1
ATOM 2242 N N . HIS A 1 293 ? -12.516 36.719 10.188 1 97.38 293 HIS A N 1
ATOM 2243 C CA . HIS A 1 293 ? -13.406 37.781 9.781 1 97.38 293 HIS A CA 1
ATOM 2244 C C . HIS A 1 293 ? -14.859 37.438 10.094 1 97.38 293 HIS A C 1
ATOM 2246 O O . HIS A 1 293 ? -15.641 38.344 10.469 1 97.38 293 HIS A O 1
ATOM 2252 N N . GLU A 1 294 ? -15.18 36.219 9.945 1 96.62 294 GLU A N 1
ATOM 2253 C CA . GLU A 1 294 ? -16.562 35.75 10.133 1 96.62 294 GLU A CA 1
ATOM 2254 C C . GLU A 1 294 ? -16.875 35.594 11.617 1 96.62 294 GLU A C 1
ATOM 2256 O O . GLU A 1 294 ? -18.047 35.438 11.984 1 96.62 294 GLU A O 1
ATOM 2261 N N . GLY A 1 295 ? -15.836 35.5 12.422 1 96.81 295 GLY A N 1
ATOM 2262 C CA . GLY A 1 295 ? -16.031 35.438 13.859 1 96.81 295 GLY A CA 1
ATOM 2263 C C . GLY A 1 295 ? -15.953 34.031 14.406 1 96.81 295 GLY A C 1
ATOM 2264 O O . GLY A 1 295 ? -15.953 33.844 15.625 1 96.81 295 GLY A O 1
ATOM 2265 N N . THR A 1 296 ? -15.797 33 13.609 1 96.69 296 THR A N 1
ATOM 2266 C CA . THR A 1 296 ? -15.672 31.609 14.07 1 96.69 296 THR A CA 1
ATOM 2267 C C . THR A 1 296 ? -14.242 31.328 14.508 1 96.69 296 THR A C 1
ATOM 2269 O O . THR A 1 296 ? -14.008 30.422 15.312 1 96.69 296 THR A O 1
ATOM 2272 N N . LEU A 1 297 ? -13.219 31.953 13.977 1 97.5 297 LEU A N 1
ATOM 2273 C CA . LEU A 1 297 ? -11.805 32.031 14.32 1 97.5 297 LEU A CA 1
ATOM 2274 C C . LEU A 1 297 ? -11.062 30.797 13.836 1 97.5 297 LEU A C 1
ATOM 2276 O O . LEU A 1 297 ? -9.852 30.844 13.586 1 97.5 297 LEU A O 1
ATOM 2280 N N . VAL A 1 298 ? -11.734 29.625 13.75 1 97.62 298 VAL A N 1
ATOM 2281 C CA . VAL A 1 298 ? -11.117 28.359 13.367 1 97.62 298 VAL A CA 1
ATOM 2282 C C . VAL A 1 298 ? -11.898 27.734 12.219 1 97.62 298 VAL A C 1
ATOM 2284 O O . VAL A 1 298 ? -13.125 27.641 12.273 1 97.62 298 VAL A O 1
ATOM 2287 N N . ALA A 1 299 ? -11.195 27.297 11.188 1 96.62 299 ALA A N 1
ATOM 2288 C CA . ALA A 1 299 ? -11.844 26.719 10.016 1 96.62 299 ALA A CA 1
ATOM 2289 C C . ALA A 1 299 ? -11.344 25.312 9.75 1 96.62 299 ALA A C 1
ATOM 2291 O O . ALA A 1 299 ? -11.695 24.703 8.742 1 96.62 299 ALA A O 1
ATOM 2292 N N . GLY A 1 300 ? -10.57 24.688 10.594 1 96.56 300 GLY A N 1
ATOM 2293 C CA . GLY A 1 300 ? -9.953 23.391 10.367 1 96.56 300 GLY A CA 1
ATOM 2294 C C . GLY A 1 300 ? -9.578 22.672 11.656 1 96.56 300 GLY A C 1
ATOM 2295 O O . GLY A 1 300 ? -10.398 22.562 12.562 1 96.56 300 GLY A O 1
ATOM 2296 N N . PRO A 1 301 ? -8.32 22.047 11.633 1 98.5 301 PRO A N 1
ATOM 2297 C CA . PRO A 1 301 ? -7.902 21.359 12.852 1 98.5 301 PRO A CA 1
ATOM 2298 C C . PRO A 1 301 ? -7.742 22.297 14.047 1 98.5 301 PRO A C 1
ATOM 2300 O O . PRO A 1 301 ? -7.062 23.312 13.945 1 98.5 301 PRO A O 1
ATOM 2303 N N . ASN A 1 302 ? -8.359 21.938 15.141 1 98.44 302 ASN A N 1
ATOM 2304 C CA . ASN A 1 302 ? -8.289 22.766 16.344 1 98.44 302 ASN A CA 1
ATOM 2305 C C . ASN A 1 302 ? -7.348 22.172 17.375 1 98.44 302 ASN A C 1
ATOM 2307 O O . ASN A 1 302 ? -6.637 21.203 17.094 1 98.44 302 ASN A O 1
ATOM 2311 N N . ALA A 1 303 ? -7.32 22.734 18.547 1 98.62 303 ALA A N 1
ATOM 2312 C CA . ALA A 1 303 ? -6.367 22.344 19.578 1 98.62 303 ALA A CA 1
ATOM 2313 C C . ALA A 1 303 ? -6.637 20.922 20.047 1 98.62 303 ALA A C 1
ATOM 2315 O O . ALA A 1 303 ? -5.707 20.188 20.391 1 98.62 303 ALA A O 1
ATOM 2316 N N . TRP A 1 304 ? -7.887 20.484 20.094 1 98.25 304 TRP A N 1
ATOM 2317 C CA . TRP A 1 304 ? -8.211 19.109 20.469 1 98.25 304 TRP A CA 1
ATOM 2318 C C . TRP A 1 304 ? -7.613 18.109 19.484 1 98.25 304 TRP A C 1
ATOM 2320 O O . TRP A 1 304 ? -7.059 17.094 19.875 1 98.25 304 TRP A O 1
ATOM 2330 N N . ASP A 1 305 ? -7.754 18.469 18.188 1 98.31 305 ASP A N 1
ATOM 2331 C CA . ASP A 1 305 ? -7.105 17.641 17.172 1 98.31 305 ASP A CA 1
ATOM 2332 C C . ASP A 1 305 ? -5.602 17.547 17.422 1 98.31 305 ASP A C 1
ATOM 2334 O O . ASP A 1 305 ? -5.012 16.469 17.281 1 98.31 305 ASP A O 1
ATOM 2338 N N . GLY A 1 306 ? -5.016 18.734 17.766 1 98.62 306 GLY A N 1
ATOM 2339 C CA . GLY A 1 306 ? -3.596 18.734 18.094 1 98.62 306 GLY A CA 1
ATOM 2340 C C . GLY A 1 306 ? -3.238 17.812 19.25 1 98.62 306 GLY A C 1
ATOM 2341 O O . GLY A 1 306 ? -2.207 17.141 19.219 1 98.62 306 GLY A O 1
ATOM 2342 N N . TYR A 1 307 ? -4.066 17.781 20.234 1 98.38 307 TYR A N 1
ATOM 2343 C CA . TYR A 1 307 ? -3.883 16.906 21.391 1 98.38 307 TYR A CA 1
ATOM 2344 C C . TYR A 1 307 ? -3.949 15.438 20.984 1 98.38 307 TYR A C 1
ATOM 2346 O O . TYR A 1 307 ? -3.086 14.641 21.359 1 98.38 307 TYR A O 1
ATOM 2354 N N . LEU A 1 308 ? -4.945 15.078 20.188 1 98.5 308 LEU A N 1
ATOM 2355 C CA . LEU A 1 308 ? -5.082 13.703 19.719 1 98.5 308 LEU A CA 1
ATOM 2356 C C . LEU A 1 308 ? -3.852 13.281 18.922 1 98.5 308 LEU A C 1
ATOM 2358 O O . LEU A 1 308 ? -3.377 12.148 19.062 1 98.5 308 LEU A O 1
ATOM 2362 N N . VAL A 1 309 ? -3.348 14.172 18.109 1 98.69 309 VAL A N 1
ATOM 2363 C CA . VAL A 1 309 ? -2.172 13.883 17.297 1 98.69 309 VAL A CA 1
ATOM 2364 C C . VAL A 1 309 ? -0.955 13.688 18.188 1 98.69 309 VAL A C 1
ATOM 2366 O O . VAL A 1 309 ? -0.134 12.797 17.953 1 98.69 309 VAL A O 1
ATOM 2369 N N . ALA A 1 310 ? -0.838 14.531 19.234 1 98.5 310 ALA A N 1
ATOM 2370 C CA . ALA A 1 310 ? 0.263 14.375 20.188 1 98.5 310 ALA A CA 1
ATOM 2371 C C . ALA A 1 310 ? 0.227 13 20.844 1 98.5 310 ALA A C 1
ATOM 2373 O O . ALA A 1 310 ? 1.265 12.352 21 1 98.5 310 ALA A O 1
ATOM 2374 N N . LEU A 1 311 ? -0.962 12.547 21.234 1 98.62 311 LEU A N 1
ATOM 2375 C CA . LEU A 1 311 ? -1.124 11.219 21.812 1 98.62 311 LEU A CA 1
ATOM 2376 C C . LEU A 1 311 ? -0.668 10.141 20.844 1 98.62 311 LEU A C 1
ATOM 2378 O O . LEU A 1 311 ? 0.04 9.203 21.219 1 98.62 311 LEU A O 1
ATOM 2382 N N . SER A 1 312 ? -1.073 10.258 19.625 1 98.69 312 SER A N 1
ATOM 2383 C CA . SER A 1 312 ? -0.715 9.281 18.609 1 98.69 312 SER A CA 1
ATOM 2384 C C . SER A 1 312 ? 0.791 9.258 18.359 1 98.69 312 SER A C 1
ATOM 2386 O O . SER A 1 312 ? 1.381 8.195 18.188 1 98.69 312 SER A O 1
ATOM 2388 N N . CYS A 1 313 ? 1.38 10.469 18.328 1 98.69 313 CYS A N 1
ATOM 2389 C CA . CYS A 1 313 ? 2.826 10.547 18.156 1 98.69 313 CYS A CA 1
ATOM 2390 C C . CYS A 1 313 ? 3.557 9.844 19.297 1 98.69 313 CYS A C 1
ATOM 2392 O O . CYS A 1 313 ? 4.543 9.148 19.062 1 98.69 313 CYS A O 1
ATOM 2394 N N . GLU A 1 314 ? 3.105 10.078 20.516 1 98.56 314 GLU A N 1
ATOM 2395 C CA . GLU A 1 314 ? 3.721 9.406 21.656 1 98.56 314 GLU A CA 1
ATOM 2396 C C . GLU A 1 314 ? 3.641 7.891 21.516 1 98.56 314 GLU A C 1
ATOM 2398 O O . GLU A 1 314 ? 4.629 7.188 21.734 1 98.56 314 GLU A O 1
ATOM 2403 N N . ALA A 1 315 ? 2.488 7.434 21.141 1 98.75 315 ALA A N 1
ATOM 2404 C CA . ALA A 1 315 ? 2.32 6 20.891 1 98.75 315 ALA A CA 1
ATOM 2405 C C . ALA A 1 315 ? 3.23 5.523 19.766 1 98.75 315 ALA A C 1
ATOM 2407 O O . ALA A 1 315 ? 3.836 4.453 19.859 1 98.75 315 ALA A O 1
ATOM 2408 N N . GLY A 1 316 ? 3.303 6.246 18.719 1 98.75 316 GLY A N 1
ATOM 2409 C CA . GLY A 1 316 ? 4.16 5.906 17.594 1 98.75 316 GLY A CA 1
ATOM 2410 C C . GLY A 1 316 ? 5.625 5.812 17.969 1 98.75 316 GLY A C 1
ATOM 2411 O O . GLY A 1 316 ? 6.324 4.895 17.531 1 98.75 316 GLY A O 1
ATOM 2412 N N . VAL A 1 317 ? 6.102 6.809 18.75 1 98.69 317 VAL A N 1
ATOM 2413 C CA . VAL A 1 317 ? 7.496 6.797 19.172 1 98.69 317 VAL A CA 1
ATOM 2414 C C . VAL A 1 317 ? 7.762 5.562 20.031 1 98.69 317 VAL A C 1
ATOM 2416 O O . VAL A 1 317 ? 8.773 4.879 19.859 1 98.69 317 VAL A O 1
ATOM 2419 N N . LYS A 1 318 ? 6.848 5.281 20.969 1 98.56 318 LYS A N 1
ATOM 2420 C CA . LYS A 1 318 ? 6.984 4.07 21.766 1 98.56 318 LYS A CA 1
ATOM 2421 C C . LYS A 1 318 ? 6.992 2.822 20.891 1 98.56 318 LYS A C 1
ATOM 2423 O O . LYS A 1 318 ? 7.73 1.872 21.156 1 98.56 318 LYS A O 1
ATOM 2428 N N . ALA A 1 319 ? 6.211 2.83 19.828 1 98.62 319 ALA A N 1
ATOM 2429 C CA . ALA A 1 319 ? 6.074 1.682 18.938 1 98.62 319 ALA A CA 1
ATOM 2430 C C . ALA A 1 319 ? 7.367 1.431 18.172 1 98.62 319 ALA A C 1
ATOM 2432 O O . ALA A 1 319 ? 7.574 0.338 17.641 1 98.62 319 ALA A O 1
ATOM 2433 N N . LEU A 1 320 ? 8.242 2.439 18.031 1 98.12 320 LEU A N 1
ATOM 2434 C CA . LEU A 1 320 ? 9.539 2.25 17.391 1 98.12 320 LEU A CA 1
ATOM 2435 C C . LEU A 1 320 ? 10.359 1.187 18.109 1 98.12 320 LEU A C 1
ATOM 2437 O O . LEU A 1 320 ? 11.234 0.558 17.516 1 98.12 320 LEU A O 1
ATOM 2441 N N . ASP A 1 321 ? 10.07 1.016 19.375 1 97.44 321 ASP A N 1
ATOM 2442 C CA . ASP A 1 321 ? 10.766 -0 20.156 1 97.44 321 ASP A CA 1
ATOM 2443 C C . ASP A 1 321 ? 10.016 -1.331 20.125 1 97.44 321 ASP A C 1
ATOM 2445 O O . ASP A 1 321 ? 10.391 -2.279 20.812 1 97.44 321 ASP A O 1
ATOM 2449 N N . GLY A 1 322 ? 8.93 -1.378 19.438 1 95.62 322 GLY A N 1
ATOM 2450 C CA . GLY A 1 322 ? 8.195 -2.615 19.234 1 95.62 322 GLY A CA 1
ATOM 2451 C C . GLY A 1 322 ? 6.871 -2.654 19.984 1 95.62 322 GLY A C 1
ATOM 2452 O O . GLY A 1 322 ? 6.609 -1.8 20.844 1 95.62 322 GLY A O 1
ATOM 2453 N N . GLY A 1 323 ? 5.969 -3.633 19.516 1 95.31 323 GLY A N 1
ATOM 2454 C CA . GLY A 1 323 ? 4.695 -3.873 20.172 1 95.31 323 GLY A CA 1
ATOM 2455 C C . GLY A 1 323 ? 3.561 -3.053 19.594 1 95.31 323 GLY A C 1
ATOM 2456 O O . GLY A 1 323 ? 3.785 -2.178 18.75 1 95.31 323 GLY A O 1
ATOM 2457 N N . VAL A 1 324 ? 2.398 -3.463 19.984 1 97.81 324 VAL A N 1
ATOM 2458 C CA . VAL A 1 324 ? 1.19 -2.703 19.688 1 97.81 324 VAL A CA 1
ATOM 2459 C C . VAL A 1 324 ? 0.881 -1.751 20.828 1 97.81 324 VAL A C 1
ATOM 2461 O O . VAL A 1 324 ? 0.566 -2.189 21.938 1 97.81 324 VAL A O 1
ATOM 2464 N N . ILE A 1 325 ? 0.973 -0.421 20.609 1 98.75 325 ILE A N 1
ATOM 2465 C CA . ILE A 1 325 ? 0.86 0.578 21.656 1 98.75 325 ILE A CA 1
ATOM 2466 C C . ILE A 1 325 ? -0.522 1.225 21.609 1 98.75 325 ILE A C 1
ATOM 2468 O O . ILE A 1 325 ? -0.905 1.812 20.594 1 98.75 325 ILE A O 1
ATOM 2472 N N . PRO A 1 326 ? -1.293 1.142 22.625 1 98.62 326 PRO A N 1
ATOM 2473 C CA . PRO A 1 326 ? -2.619 1.764 22.641 1 98.62 326 PRO A CA 1
ATOM 2474 C C . PRO A 1 326 ? -2.555 3.289 22.688 1 98.62 326 PRO A C 1
ATOM 2476 O O . PRO A 1 326 ? -1.585 3.854 23.203 1 98.62 326 PRO A O 1
ATOM 2479 N N . VAL A 1 327 ? -3.49 3.91 22.125 1 98.56 327 VAL A N 1
ATOM 2480 C CA . VAL A 1 327 ? -3.701 5.352 22.219 1 98.56 327 VAL A CA 1
ATOM 2481 C C . VAL A 1 327 ? -4.984 5.637 22.984 1 98.56 327 VAL A C 1
ATOM 2483 O O . VAL A 1 327 ? -6.086 5.504 22.453 1 98.56 327 VAL A O 1
ATOM 2486 N N . ASP A 1 328 ? -4.871 6.082 24.156 1 96.31 328 ASP A N 1
ATOM 2487 C CA . ASP A 1 328 ? -6.012 6.402 25 1 96.31 328 ASP A CA 1
ATOM 2488 C C . ASP A 1 328 ? -6.234 7.914 25.062 1 96.31 328 ASP A C 1
ATOM 2490 O O . ASP A 1 328 ? -5.301 8.672 25.328 1 96.31 328 ASP A O 1
ATOM 2494 N N . ALA A 1 329 ? -7.371 8.258 24.766 1 94.06 329 ALA A N 1
ATOM 2495 C CA . ALA A 1 329 ? -7.699 9.68 24.812 1 94.06 329 ALA A CA 1
ATOM 2496 C C . ALA A 1 329 ? -8.891 9.945 25.734 1 94.06 329 ALA A C 1
ATOM 2498 O O . ALA A 1 329 ? -9.766 9.086 25.891 1 94.06 329 ALA A O 1
ATOM 2499 N N . ALA A 1 330 ? -8.883 11.133 26.328 1 89.06 330 ALA A N 1
ATOM 2500 C CA . ALA A 1 330 ? -10.055 11.602 27.047 1 89.06 330 ALA A CA 1
ATOM 2501 C C . ALA A 1 330 ? -11.219 11.867 26.109 1 89.06 330 ALA A C 1
ATOM 2503 O O . ALA A 1 330 ? -11.031 11.969 24.891 1 89.06 330 ALA A O 1
ATOM 2504 N N . PRO A 1 331 ? -12.406 11.867 26.672 1 92.31 331 PRO A N 1
ATOM 2505 C CA . PRO A 1 331 ? -13.523 12.25 25.828 1 92.31 331 PRO A CA 1
ATOM 2506 C C . PRO A 1 331 ? -13.391 13.672 25.281 1 92.31 331 PRO A C 1
ATOM 2508 O O . PRO A 1 331 ? -12.891 14.562 25.969 1 92.31 331 PRO A O 1
ATOM 2511 N N . ARG A 1 332 ? -13.766 13.859 24.125 1 95 332 ARG A N 1
ATOM 2512 C CA . ARG A 1 332 ? -13.719 15.18 23.5 1 95 332 ARG A CA 1
ATOM 2513 C C . ARG A 1 332 ? -14.586 16.172 24.266 1 95 332 ARG A C 1
ATOM 2515 O O . ARG A 1 332 ? -15.781 15.93 24.484 1 95 332 ARG A O 1
ATOM 2522 N N . PRO A 1 333 ? -14.078 17.281 24.656 1 96.56 333 PRO A N 1
ATOM 2523 C CA . PRO A 1 333 ? -14.883 18.297 25.344 1 96.56 333 PRO A CA 1
ATOM 2524 C C . PRO A 1 333 ? -15.945 18.906 24.422 1 96.56 333 PRO A C 1
ATOM 2526 O O . PRO A 1 333 ? -15.703 19.109 23.234 1 96.56 333 PRO A O 1
ATOM 2529 N N . ASP A 1 334 ? -17.078 19.359 24.984 1 95.81 334 ASP A N 1
ATOM 2530 C CA . ASP A 1 334 ? -18.172 20.016 24.266 1 95.81 334 ASP A CA 1
ATOM 2531 C C . ASP A 1 334 ? -17.703 21.328 23.625 1 95.81 334 ASP A C 1
ATOM 2533 O O . ASP A 1 334 ? -18.25 21.75 22.609 1 95.81 334 ASP A O 1
ATOM 2537 N N . PHE A 1 335 ? -16.672 21.875 24.219 1 97.19 335 PHE A N 1
ATOM 2538 C CA . PHE A 1 335 ? -16.078 23.125 23.766 1 97.19 335 PHE A CA 1
ATOM 2539 C C . PHE A 1 335 ? -15.633 23.016 22.312 1 97.19 335 PHE A C 1
ATOM 2541 O O . PHE A 1 335 ? -15.633 24 21.578 1 97.19 335 PHE A O 1
ATOM 2548 N N . TYR A 1 336 ? -15.289 21.766 21.891 1 96.56 336 TYR A N 1
ATOM 2549 C CA . TYR A 1 336 ? -14.773 21.547 20.531 1 96.56 336 TYR A CA 1
ATOM 2550 C C . TYR A 1 336 ? -15.812 20.828 19.672 1 96.56 336 TYR A C 1
ATOM 2552 O O . TYR A 1 336 ? -15.461 20.188 18.688 1 96.56 336 TYR A O 1
ATOM 2560 N N . ALA A 1 337 ? -17.141 20.812 20.031 1 84 337 ALA A N 1
ATOM 2561 C CA . ALA A 1 337 ? -18.219 20.109 19.328 1 84 337 ALA A CA 1
ATOM 2562 C C . ALA A 1 337 ? -18.453 20.703 17.953 1 84 337 ALA A C 1
ATOM 2564 O O . ALA A 1 337 ? -18.219 21.906 17.734 1 84 337 ALA A O 1
ATOM 2565 N N . MET B 1 1 ? 11.531 -32.531 -37.875 1 43.34 1 MET B N 1
ATOM 2566 C CA . MET B 1 1 ? 10.453 -31.875 -37.156 1 43.34 1 MET B CA 1
ATOM 2567 C C . MET B 1 1 ? 10.25 -32.5 -35.781 1 43.34 1 MET B C 1
ATOM 2569 O O . MET B 1 1 ? 10.109 -33.719 -35.656 1 43.34 1 MET B O 1
ATOM 2573 N N . SER B 1 2 ? 10.719 -31.812 -34.719 1 56 2 SER B N 1
ATOM 2574 C CA . SER B 1 2 ? 10.672 -32.469 -33.406 1 56 2 SER B CA 1
ATOM 2575 C C . SER B 1 2 ? 9.281 -33 -33.125 1 56 2 SER B C 1
ATOM 2577 O O . SER B 1 2 ? 8.281 -32.406 -33.531 1 56 2 SER B O 1
ATOM 2579 N N . LYS B 1 3 ? 9.125 -34.25 -32.875 1 84.31 3 LYS B N 1
ATOM 2580 C CA . LYS B 1 3 ? 7.883 -34.969 -32.562 1 84.31 3 LYS B CA 1
ATOM 2581 C C . LYS B 1 3 ? 7.051 -34.219 -31.547 1 84.31 3 LYS B C 1
ATOM 2583 O O . LYS B 1 3 ? 7.582 -33.719 -30.547 1 84.31 3 LYS B O 1
ATOM 2588 N N . SER B 1 4 ? 5.82 -33.844 -31.906 1 93.25 4 SER B N 1
ATOM 2589 C CA . SER B 1 4 ? 4.875 -33.156 -31.031 1 93.25 4 SER B CA 1
ATOM 2590 C C . SER B 1 4 ? 4.723 -33.906 -29.703 1 93.25 4 SER B C 1
ATOM 2592 O O . SER B 1 4 ? 4.547 -35.125 -29.688 1 93.25 4 SER B O 1
ATOM 2594 N N . LEU B 1 5 ? 4.895 -33.219 -28.641 1 97.56 5 LEU B N 1
ATOM 2595 C CA . LEU B 1 5 ? 4.77 -33.781 -27.297 1 97.56 5 LEU B CA 1
ATOM 2596 C C . LEU B 1 5 ? 3.338 -34.219 -27.031 1 97.56 5 LEU B C 1
ATOM 2598 O O . LEU B 1 5 ? 2.402 -33.438 -27.156 1 97.56 5 LEU B O 1
ATOM 2602 N N . ARG B 1 6 ? 3.113 -35.531 -26.75 1 98.06 6 ARG B N 1
ATOM 2603 C CA . ARG B 1 6 ? 1.801 -36.031 -26.359 1 98.06 6 ARG B CA 1
ATOM 2604 C C . ARG B 1 6 ? 1.511 -35.719 -24.891 1 98.06 6 ARG B C 1
ATOM 2606 O O . ARG B 1 6 ? 2.098 -36.344 -24 1 98.06 6 ARG B O 1
ATOM 2613 N N . VAL B 1 7 ? 0.564 -34.75 -24.672 1 98.44 7 VAL B N 1
ATOM 2614 C CA . VAL B 1 7 ? 0.278 -34.344 -23.312 1 98.44 7 VAL B CA 1
ATOM 2615 C C . VAL B 1 7 ? -1.051 -34.906 -22.844 1 98.44 7 VAL B C 1
ATOM 2617 O O . VAL B 1 7 ? -2.062 -34.812 -23.547 1 98.44 7 VAL B O 1
ATOM 2620 N N . GLY B 1 8 ? -1.019 -35.656 -21.734 1 98.56 8 GLY B N 1
ATOM 2621 C CA . GLY B 1 8 ? -2.246 -36.031 -21.047 1 98.56 8 GLY B CA 1
ATOM 2622 C C . GLY B 1 8 ? -2.691 -35 -20.016 1 98.56 8 GLY B C 1
ATOM 2623 O O . GLY B 1 8 ? -1.895 -34.562 -19.188 1 98.56 8 GLY B O 1
ATOM 2624 N N . VAL B 1 9 ? -3.963 -34.625 -20.031 1 98.5 9 VAL B N 1
ATOM 2625 C CA . VAL B 1 9 ? -4.516 -33.688 -19.031 1 98.5 9 VAL B CA 1
ATOM 2626 C C . VAL B 1 9 ? -5.324 -34.5 -18 1 98.5 9 VAL B C 1
ATOM 2628 O O . VAL B 1 9 ? -6.246 -35.219 -18.359 1 98.5 9 VAL B O 1
ATOM 2631 N N . VAL B 1 10 ? -4.848 -34.375 -16.75 1 98.44 10 VAL B N 1
ATOM 2632 C CA . VAL B 1 10 ? -5.531 -35.031 -15.641 1 98.44 10 VAL B CA 1
ATOM 2633 C C . VAL B 1 10 ? -6.465 -34.062 -14.945 1 98.44 10 VAL B C 1
ATOM 2635 O O . VAL B 1 10 ? -6.012 -33.125 -14.25 1 98.44 10 VAL B O 1
ATOM 2638 N N . GLY B 1 11 ? -7.742 -34.281 -15.016 1 97.38 11 GLY B N 1
ATOM 2639 C CA . GLY B 1 11 ? -8.742 -33.312 -14.555 1 97.38 11 GLY B CA 1
ATOM 2640 C C . GLY B 1 11 ? -9.266 -32.438 -15.664 1 97.38 11 GLY B C 1
ATOM 2641 O O . GLY B 1 11 ? -8.516 -31.625 -16.219 1 97.38 11 GLY B O 1
ATOM 2642 N N . ALA B 1 12 ? -10.586 -32.562 -15.961 1 94.31 12 ALA B N 1
ATOM 2643 C CA . ALA B 1 12 ? -11.172 -31.781 -17.062 1 94.31 12 ALA B CA 1
ATOM 2644 C C . ALA B 1 12 ? -12.227 -30.812 -16.547 1 94.31 12 ALA B C 1
ATOM 2646 O O . ALA B 1 12 ? -13.273 -30.609 -17.172 1 94.31 12 ALA B O 1
ATOM 2647 N N . GLY B 1 13 ? -11.969 -30.281 -15.312 1 92.06 13 GLY B N 1
ATOM 2648 C CA . GLY B 1 13 ? -12.766 -29.156 -14.852 1 92.06 13 GLY B CA 1
ATOM 2649 C C . GLY B 1 13 ? -12.445 -27.875 -15.578 1 92.06 13 GLY B C 1
ATOM 2650 O O . GLY B 1 13 ? -11.969 -27.891 -16.719 1 92.06 13 GLY B O 1
ATOM 2651 N N . ALA B 1 14 ? -12.773 -26.75 -14.969 1 89.5 14 ALA B N 1
ATOM 2652 C CA . ALA B 1 14 ? -12.594 -25.453 -15.602 1 89.5 14 ALA B CA 1
ATOM 2653 C C . ALA B 1 14 ? -11.141 -25.234 -16.016 1 89.5 14 ALA B C 1
ATOM 2655 O O . ALA B 1 14 ? -10.859 -24.859 -17.156 1 89.5 14 ALA B O 1
ATOM 2656 N N . MET B 1 15 ? -10.242 -25.484 -15.109 1 92 15 MET B N 1
ATOM 2657 C CA . MET B 1 15 ? -8.828 -25.266 -15.398 1 92 15 MET B CA 1
ATOM 2658 C C . MET B 1 15 ? -8.328 -26.266 -16.438 1 92 15 MET B C 1
ATOM 2660 O O . MET B 1 15 ? -7.566 -25.906 -17.344 1 92 15 MET B O 1
ATOM 2664 N N . GLY B 1 16 ? -8.742 -27.531 -16.266 1 94.81 16 GLY B N 1
ATOM 2665 C CA . GLY B 1 16 ? -8.367 -28.547 -17.25 1 94.81 16 GLY B CA 1
ATOM 2666 C C . GLY B 1 16 ? -8.812 -28.188 -18.656 1 94.81 16 GLY B C 1
ATOM 2667 O O . GLY B 1 16 ? -8.031 -28.297 -19.609 1 94.81 16 GLY B O 1
ATOM 2668 N N . ALA B 1 17 ? -10.031 -27.75 -18.766 1 93.06 17 ALA B N 1
ATOM 2669 C CA . ALA B 1 17 ? -10.578 -27.359 -20.062 1 93.06 17 ALA B CA 1
ATOM 2670 C C . ALA B 1 17 ? -9.805 -26.172 -20.641 1 93.06 17 ALA B C 1
ATOM 2672 O O . ALA B 1 17 ? -9.531 -26.141 -21.844 1 93.06 17 ALA B O 1
ATOM 2673 N N . ASP B 1 18 ? -9.438 -25.266 -19.828 1 94.19 18 ASP B N 1
ATOM 2674 C CA . ASP B 1 18 ? -8.672 -24.109 -20.266 1 94.19 18 ASP B CA 1
ATOM 2675 C C . ASP B 1 18 ? -7.297 -24.516 -20.781 1 94.19 18 ASP B C 1
ATOM 2677 O O . ASP B 1 18 ? -6.848 -24.031 -21.828 1 94.19 18 ASP B O 1
ATOM 2681 N N . HIS B 1 19 ? -6.66 -25.453 -20.109 1 96.5 19 HIS B N 1
ATOM 2682 C CA . HIS B 1 19 ? -5.344 -25.922 -20.531 1 96.5 19 HIS B CA 1
ATOM 2683 C C . HIS B 1 19 ? -5.434 -26.703 -21.844 1 96.5 19 HIS B C 1
ATOM 2685 O O . HIS B 1 19 ? -4.547 -26.609 -22.688 1 96.5 19 HIS B O 1
ATOM 2691 N N . ILE B 1 20 ? -6.492 -27.484 -21.969 1 96.06 20 ILE B N 1
ATOM 2692 C CA . ILE B 1 20 ? -6.723 -28.203 -23.219 1 96.06 20 ILE B CA 1
ATOM 2693 C C . ILE B 1 20 ? -6.82 -27.219 -24.375 1 96.06 20 ILE B C 1
ATOM 2695 O O . ILE B 1 20 ? -6.172 -27.406 -25.406 1 96.06 20 ILE B O 1
ATOM 2699 N N . ASP B 1 21 ? -7.578 -26.203 -24.172 1 93.38 21 ASP B N 1
ATOM 2700 C CA . ASP B 1 21 ? -7.73 -25.172 -25.203 1 93.38 21 ASP B CA 1
ATOM 2701 C C . ASP B 1 21 ? -6.387 -24.516 -25.516 1 93.38 21 ASP B C 1
ATOM 2703 O O . ASP B 1 21 ? -6.035 -24.344 -26.688 1 93.38 21 ASP B O 1
ATOM 2707 N N . ARG B 1 22 ? -5.602 -24.219 -24.547 1 94.75 22 ARG B N 1
ATOM 2708 C CA . ARG B 1 22 ? -4.324 -23.531 -24.734 1 94.75 22 ARG B CA 1
ATOM 2709 C C . ARG B 1 22 ? -3.324 -24.422 -25.453 1 94.75 22 ARG B C 1
ATOM 2711 O O . ARG B 1 22 ? -2.65 -24 -26.391 1 94.75 22 ARG B O 1
ATOM 2718 N N . ILE B 1 23 ? -3.209 -25.656 -25.062 1 95.62 23 ILE B N 1
ATOM 2719 C CA . ILE B 1 23 ? -2.236 -26.562 -25.641 1 95.62 23 ILE B CA 1
ATOM 2720 C C . ILE B 1 23 ? -2.584 -26.828 -27.109 1 95.62 23 ILE B C 1
ATOM 2722 O O . ILE B 1 23 ? -1.699 -26.859 -27.969 1 95.62 23 ILE B O 1
ATOM 2726 N N . ASN B 1 24 ? -3.855 -26.938 -27.359 1 91.62 24 ASN B N 1
ATOM 2727 C CA . ASN B 1 24 ? -4.289 -27.266 -28.703 1 91.62 24 ASN B CA 1
ATOM 2728 C C . ASN B 1 24 ? -4.207 -26.047 -29.625 1 91.62 24 ASN B C 1
ATOM 2730 O O . ASN B 1 24 ? -3.898 -26.188 -30.812 1 91.62 24 ASN B O 1
ATOM 2734 N N . ASN B 1 25 ? -4.387 -24.891 -29.047 1 91.88 25 ASN B N 1
ATOM 2735 C CA . ASN B 1 25 ? -4.648 -23.766 -29.953 1 91.88 25 ASN B CA 1
ATOM 2736 C C . ASN B 1 25 ? -3.578 -22.688 -29.812 1 91.88 25 ASN B C 1
ATOM 2738 O O . ASN B 1 25 ? -3.482 -21.797 -30.656 1 91.88 25 ASN B O 1
ATOM 2742 N N . ARG B 1 26 ? -2.764 -22.75 -28.781 1 93.31 26 ARG B N 1
ATOM 2743 C CA . ARG B 1 26 ? -1.875 -21.625 -28.547 1 93.31 26 ARG B CA 1
ATOM 2744 C C . ARG B 1 26 ? -0.452 -22.094 -28.266 1 93.31 26 ARG B C 1
ATOM 2746 O O . ARG B 1 26 ? 0.474 -21.281 -28.203 1 93.31 26 ARG B O 1
ATOM 2753 N N . THR B 1 27 ? -0.295 -23.344 -28.062 1 95.62 27 THR B N 1
ATOM 2754 C CA . THR B 1 27 ? 1.009 -23.891 -27.703 1 95.62 27 THR B CA 1
ATOM 2755 C C . THR B 1 27 ? 1.644 -24.625 -28.875 1 95.62 27 THR B C 1
ATOM 2757 O O . THR B 1 27 ? 0.982 -25.422 -29.547 1 95.62 27 THR B O 1
ATOM 2760 N N . SER B 1 28 ? 2.848 -24.297 -29.188 1 95.88 28 SER B N 1
ATOM 2761 C CA . SER B 1 28 ? 3.59 -25 -30.234 1 95.88 28 SER B CA 1
ATOM 2762 C C . SER B 1 28 ? 4.332 -26.203 -29.672 1 95.88 28 SER B C 1
ATOM 2764 O O . SER B 1 28 ? 4.859 -26.156 -28.562 1 95.88 28 SER B O 1
ATOM 2766 N N . GLY B 1 29 ? 4.371 -27.312 -30.422 1 96.56 29 GLY B N 1
ATOM 2767 C CA . GLY B 1 29 ? 5.215 -28.453 -30.109 1 96.56 29 GLY B CA 1
ATOM 2768 C C . GLY B 1 29 ? 4.547 -29.453 -29.203 1 96.56 29 GLY B C 1
ATOM 2769 O O . GLY B 1 29 ? 5.203 -30.359 -28.672 1 96.56 29 GLY B O 1
ATOM 2770 N N . ALA B 1 30 ? 3.244 -29.312 -28.969 1 97.38 30 ALA B N 1
ATOM 2771 C CA . ALA B 1 30 ? 2.514 -30.25 -28.125 1 97.38 30 ALA B CA 1
ATOM 2772 C C . ALA B 1 30 ? 1.062 -30.391 -28.562 1 97.38 30 ALA B C 1
ATOM 2774 O O . ALA B 1 30 ? 0.539 -29.516 -29.266 1 97.38 30 ALA B O 1
ATOM 2775 N N . HIS B 1 31 ? 0.459 -31.438 -28.25 1 96.38 31 HIS B N 1
ATOM 2776 C CA . HIS B 1 31 ? -0.972 -31.656 -28.438 1 96.38 31 HIS B CA 1
ATOM 2777 C C . HIS B 1 31 ? -1.552 -32.531 -27.359 1 96.38 31 HIS B C 1
ATOM 2779 O O . HIS B 1 31 ? -0.809 -33.25 -26.656 1 96.38 31 HIS B O 1
ATOM 2785 N N . ILE B 1 32 ? -2.896 -32.562 -27.25 1 97.5 32 ILE B N 1
ATOM 2786 C CA . ILE B 1 32 ? -3.572 -33.406 -26.25 1 97.5 32 ILE B CA 1
ATOM 2787 C C . ILE B 1 32 ? -3.752 -34.812 -26.781 1 97.5 32 ILE B C 1
ATOM 2789 O O . ILE B 1 32 ? -4.438 -35.031 -27.781 1 97.5 32 ILE B O 1
ATOM 2793 N N . SER B 1 33 ? -3.141 -35.719 -26.109 1 97.56 33 SER B N 1
ATOM 2794 C CA . SER B 1 33 ? -3.242 -37.125 -26.562 1 97.56 33 SER B CA 1
ATOM 2795 C C . SER B 1 33 ? -4.176 -37.906 -25.672 1 97.56 33 SER B C 1
ATOM 2797 O O . SER B 1 33 ? -4.641 -39 -26.062 1 97.56 33 SER B O 1
ATOM 2799 N N . ALA B 1 34 ? -4.367 -37.406 -24.438 1 98 34 ALA B N 1
ATOM 2800 C CA . ALA B 1 34 ? -5.199 -38.125 -23.5 1 98 34 ALA B CA 1
ATOM 2801 C C . ALA B 1 34 ? -5.922 -37.188 -22.531 1 98 34 ALA B C 1
ATOM 2803 O O . ALA B 1 34 ? -5.379 -36.156 -22.156 1 98 34 ALA B O 1
ATOM 2804 N N . ILE B 1 35 ? -7.137 -37.562 -22.172 1 97.94 35 ILE B N 1
ATOM 2805 C CA . ILE B 1 35 ? -7.93 -36.906 -21.125 1 97.94 35 ILE B CA 1
ATOM 2806 C C . ILE B 1 35 ? -8.211 -37.906 -20.016 1 97.94 35 ILE B C 1
ATOM 2808 O O . ILE B 1 35 ? -8.828 -38.938 -20.234 1 97.94 35 ILE B O 1
ATOM 2812 N N . ILE B 1 36 ? -7.695 -37.625 -18.875 1 98.25 36 ILE B N 1
ATOM 2813 C CA . ILE B 1 36 ? -7.922 -38.469 -17.703 1 98.25 36 ILE B CA 1
ATOM 2814 C C . ILE B 1 36 ? -8.953 -37.812 -16.781 1 98.25 36 ILE B C 1
ATOM 2816 O O . ILE B 1 36 ? -8.633 -36.875 -16.062 1 98.25 36 ILE B O 1
ATOM 2820 N N . GLU B 1 37 ? -10.188 -38.281 -16.75 1 97.62 37 GLU B N 1
ATOM 2821 C CA . GLU B 1 37 ? -11.344 -37.719 -16.078 1 97.62 37 GLU B CA 1
ATOM 2822 C C . GLU B 1 37 ? -12.398 -38.781 -15.789 1 97.62 37 GLU B C 1
ATOM 2824 O O . GLU B 1 37 ? -13 -39.344 -16.719 1 97.62 37 GLU B O 1
ATOM 2829 N N . PRO B 1 38 ? -12.594 -38.969 -14.438 1 94.88 38 PRO B N 1
ATOM 2830 C CA . PRO B 1 38 ? -13.539 -40.062 -14.102 1 94.88 38 PRO B CA 1
ATOM 2831 C C . PRO B 1 38 ? -14.984 -39.656 -14.391 1 94.88 38 PRO B C 1
ATOM 2833 O O . PRO B 1 38 ? -15.828 -40.531 -14.594 1 94.88 38 PRO B O 1
ATOM 2836 N N . ASP B 1 39 ? -15.297 -38.375 -14.328 1 95.25 39 ASP B N 1
ATOM 2837 C CA . ASP B 1 39 ? -16.641 -37.938 -14.648 1 95.25 39 ASP B CA 1
ATOM 2838 C C . ASP B 1 39 ? -16.922 -38 -16.141 1 95.25 39 ASP B C 1
ATOM 2840 O O . ASP B 1 39 ? -16.312 -37.25 -16.938 1 95.25 39 ASP B O 1
ATOM 2844 N N . ALA B 1 40 ? -17.875 -38.75 -16.531 1 93.5 40 ALA B N 1
ATOM 2845 C CA . ALA B 1 40 ? -18.109 -39.062 -17.938 1 93.5 40 ALA B CA 1
ATOM 2846 C C . ALA B 1 40 ? -18.531 -37.781 -18.703 1 93.5 40 ALA B C 1
ATOM 2848 O O . ALA B 1 40 ? -18.109 -37.594 -19.844 1 93.5 40 ALA B O 1
ATOM 2849 N N . ALA B 1 41 ? -19.344 -37.062 -18.062 1 94.25 41 ALA B N 1
ATOM 2850 C CA . ALA B 1 41 ? -19.828 -35.844 -18.719 1 94.25 41 ALA B CA 1
ATOM 2851 C C . ALA B 1 41 ? -18.688 -34.875 -18.938 1 94.25 41 ALA B C 1
ATOM 2853 O O . ALA B 1 41 ? -18.562 -34.281 -20.031 1 94.25 41 ALA B O 1
ATOM 2854 N N . ARG B 1 42 ? -17.844 -34.688 -17.984 1 93.69 42 ARG B N 1
ATOM 2855 C CA . ARG B 1 42 ? -16.703 -33.781 -18.109 1 93.69 42 ARG B CA 1
ATOM 2856 C C . ARG B 1 42 ? -15.703 -34.312 -19.141 1 93.69 42 ARG B C 1
ATOM 2858 O O . ARG B 1 42 ? -15.148 -33.531 -19.922 1 93.69 42 ARG B O 1
ATOM 2865 N N . ALA B 1 43 ? -15.539 -35.562 -19.125 1 93 43 ALA B N 1
ATOM 2866 C CA . ALA B 1 43 ? -14.625 -36.188 -20.078 1 93 43 ALA B CA 1
ATOM 2867 C C . ALA B 1 43 ? -15.102 -35.969 -21.516 1 93 43 ALA B C 1
ATOM 2869 O O . ALA B 1 43 ? -14.305 -35.625 -22.391 1 93 43 ALA B O 1
ATOM 2870 N N . ALA B 1 44 ? -16.359 -36.125 -21.703 1 92.56 44 ALA B N 1
ATOM 2871 C CA . ALA B 1 44 ? -16.938 -35.969 -23.031 1 92.56 44 ALA B CA 1
ATOM 2872 C C . ALA B 1 44 ? -16.797 -34.531 -23.516 1 92.56 44 ALA B C 1
ATOM 2874 O O . ALA B 1 44 ? -16.453 -34.281 -24.672 1 92.56 44 ALA B O 1
ATOM 2875 N N . ALA B 1 45 ? -17.094 -33.656 -22.656 1 93.81 45 ALA B N 1
ATOM 2876 C CA . ALA B 1 45 ? -16.984 -32.25 -23.016 1 93.81 45 ALA B CA 1
ATOM 2877 C C . ALA B 1 45 ? -15.539 -31.891 -23.375 1 93.81 45 ALA B C 1
ATOM 2879 O O . ALA B 1 45 ? -15.305 -31.188 -24.359 1 93.81 45 ALA B O 1
ATOM 2880 N N . ALA B 1 46 ? -14.625 -32.375 -22.578 1 93.38 46 ALA B N 1
ATOM 2881 C CA . ALA B 1 46 ? -13.211 -32.125 -22.812 1 93.38 46 ALA B CA 1
ATOM 2882 C C . ALA B 1 46 ? -12.742 -32.75 -24.125 1 93.38 46 ALA B C 1
ATOM 2884 O O . ALA B 1 46 ? -11.914 -32.188 -24.844 1 93.38 46 ALA B O 1
ATOM 2885 N N . ALA B 1 47 ? -13.281 -33.844 -24.438 1 90.94 47 ALA B N 1
ATOM 2886 C CA . ALA B 1 47 ? -12.906 -34.562 -25.656 1 90.94 47 ALA B CA 1
ATOM 2887 C C . ALA B 1 47 ? -13.32 -33.781 -26.906 1 90.94 47 ALA B C 1
ATOM 2889 O O . ALA B 1 47 ? -12.656 -33.875 -27.938 1 90.94 47 ALA B O 1
ATOM 2890 N N . GLU B 1 48 ? -14.336 -33.031 -26.781 1 91.81 48 GLU B N 1
ATOM 2891 C CA . GLU B 1 48 ? -14.773 -32.219 -27.906 1 91.81 48 GLU B CA 1
ATOM 2892 C C . GLU B 1 48 ? -13.727 -31.156 -28.25 1 91.81 48 GLU B C 1
ATOM 2894 O O . GLU B 1 48 ? -13.57 -30.797 -29.422 1 91.81 48 GLU B O 1
ATOM 2899 N N . ASP B 1 49 ? -13 -30.797 -27.297 1 90.75 49 ASP B N 1
ATOM 2900 C CA . ASP B 1 49 ? -12 -29.75 -27.5 1 90.75 49 ASP B CA 1
ATOM 2901 C C . ASP B 1 49 ? -10.633 -30.344 -27.812 1 90.75 49 ASP B C 1
ATOM 2903 O O . ASP B 1 49 ? -9.672 -29.609 -28.078 1 90.75 49 ASP B O 1
ATOM 2907 N N . ALA B 1 50 ? -10.523 -31.562 -27.781 1 93.62 50 ALA B N 1
ATOM 2908 C CA . ALA B 1 50 ? -9.273 -32.25 -28.078 1 93.62 50 ALA B CA 1
ATOM 2909 C C . ALA B 1 50 ? -9.516 -33.469 -28.969 1 93.62 50 ALA B C 1
ATOM 2911 O O . ALA B 1 50 ? -9.328 -34.594 -28.547 1 93.62 50 ALA B O 1
ATOM 2912 N N . PRO B 1 51 ? -9.719 -33.094 -30.234 1 90.38 51 PRO B N 1
ATOM 2913 C CA . PRO B 1 51 ? -9.984 -34.219 -31.141 1 90.38 51 PRO B CA 1
ATOM 2914 C C . PRO B 1 51 ? -8.805 -35.156 -31.25 1 90.38 51 PRO B C 1
ATOM 2916 O O . PRO B 1 51 ? -7.656 -34.719 -31.344 1 90.38 51 PRO B O 1
ATOM 2919 N N . GLY B 1 52 ? -9.117 -36.5 -31.109 1 92.06 52 GLY B N 1
ATOM 2920 C CA . GLY B 1 52 ? -8.086 -37.531 -31.234 1 92.06 52 GLY B CA 1
ATOM 2921 C C . GLY B 1 52 ? -7.539 -38 -29.906 1 92.06 52 GLY B C 1
ATOM 2922 O O . GLY B 1 52 ? -6.84 -39 -29.828 1 92.06 52 GLY B O 1
ATOM 2923 N N . ALA B 1 53 ? -7.848 -37.25 -28.859 1 96.38 53 ALA B N 1
ATOM 2924 C CA . ALA B 1 53 ? -7.383 -37.625 -27.531 1 96.38 53 ALA B CA 1
ATOM 2925 C C . ALA B 1 53 ? -8.117 -38.875 -27.047 1 96.38 53 ALA B C 1
ATOM 2927 O O . ALA B 1 53 ? -9.32 -39.031 -27.266 1 96.38 53 ALA B O 1
ATOM 2928 N N . GLN B 1 54 ? -7.395 -39.719 -26.406 1 96.88 54 GLN B N 1
ATOM 2929 C CA . GLN B 1 54 ? -7.996 -40.906 -25.75 1 96.88 54 GLN B CA 1
ATOM 2930 C C . GLN B 1 54 ? -8.508 -40.531 -24.359 1 96.88 54 GLN B C 1
ATOM 2932 O O . GLN B 1 54 ? -7.879 -39.75 -23.641 1 96.88 54 GLN B O 1
ATOM 2937 N N . ALA B 1 55 ? -9.648 -41.156 -23.984 1 96.44 55 ALA B N 1
ATOM 2938 C CA . ALA B 1 55 ? -10.227 -40.906 -22.672 1 96.44 55 ALA B CA 1
ATOM 2939 C C . ALA B 1 55 ? -9.898 -42.031 -21.688 1 96.44 55 ALA B C 1
ATOM 2941 O O . ALA B 1 55 ? -9.969 -43.188 -22.047 1 96.44 55 ALA B O 1
ATOM 2942 N N . PHE B 1 56 ? -9.453 -41.656 -20.547 1 97.75 56 PHE B N 1
ATOM 2943 C CA . PHE B 1 56 ? -9.188 -42.562 -19.453 1 97.75 56 PHE B CA 1
ATOM 2944 C C . PHE B 1 56 ? -9.836 -42.094 -18.156 1 97.75 56 PHE B C 1
ATOM 2946 O O . PHE B 1 56 ? -10.156 -40.906 -18.031 1 97.75 56 PHE B O 1
ATOM 2953 N N . THR B 1 57 ? -10.016 -42.969 -17.156 1 97.06 57 THR B N 1
ATOM 2954 C CA . THR B 1 57 ? -10.539 -42.594 -15.844 1 97.06 57 THR B CA 1
ATOM 2955 C C . THR B 1 57 ? -9.422 -42.531 -14.812 1 97.06 57 THR B C 1
ATOM 2957 O O . THR B 1 57 ? -9.57 -41.906 -13.758 1 97.06 57 THR B O 1
ATOM 2960 N N . ARG B 1 58 ? -8.344 -43.25 -15.117 1 97 58 ARG B N 1
ATOM 2961 C CA . ARG B 1 58 ? -7.195 -43.281 -14.219 1 97 58 ARG B CA 1
ATOM 2962 C C . ARG B 1 58 ? -5.902 -43 -14.977 1 97 58 ARG B C 1
ATOM 2964 O O . ARG B 1 58 ? -5.73 -43.438 -16.109 1 97 58 ARG B O 1
ATOM 2971 N N . ILE B 1 59 ? -4.965 -42.25 -14.328 1 98.25 59 ILE B N 1
ATOM 2972 C CA . ILE B 1 59 ? -3.693 -41.906 -14.945 1 98.25 59 ILE B CA 1
ATOM 2973 C C . ILE B 1 59 ? -2.881 -43.188 -15.211 1 98.25 59 ILE B C 1
ATOM 2975 O O . ILE B 1 59 ? -2.188 -43.281 -16.219 1 98.25 59 ILE B O 1
ATOM 2979 N N . GLU B 1 60 ? -3.014 -44.25 -14.359 1 98.38 60 GLU B N 1
ATOM 2980 C CA . GLU B 1 60 ? -2.283 -45.5 -14.523 1 98.38 60 GLU B CA 1
ATOM 2981 C C . GLU B 1 60 ? -2.625 -46.156 -15.852 1 98.38 60 GLU B C 1
ATOM 2983 O O . GLU B 1 60 ? -1.753 -46.75 -16.5 1 98.38 60 GLU B O 1
ATOM 2988 N N . ASP B 1 61 ? -3.873 -46.062 -16.188 1 98.44 61 ASP B N 1
ATOM 2989 C CA . ASP B 1 61 ? -4.32 -46.656 -17.438 1 98.44 61 ASP B CA 1
ATOM 2990 C C . ASP B 1 61 ? -3.734 -45.938 -18.656 1 98.44 61 ASP B C 1
ATOM 2992 O O . ASP B 1 61 ? -3.361 -46.594 -19.641 1 98.44 61 ASP B O 1
ATOM 2996 N N . ALA B 1 62 ? -3.699 -44.625 -18.625 1 98.38 62 ALA B N 1
ATOM 2997 C CA . ALA B 1 62 ? -3.104 -43.844 -19.703 1 98.38 62 ALA B CA 1
ATOM 2998 C C . ALA B 1 62 ? -1.62 -44.156 -19.859 1 98.38 62 ALA B C 1
ATOM 3000 O O . ALA B 1 62 ? -1.12 -44.281 -20.984 1 98.38 62 ALA B O 1
ATOM 3001 N N . ILE B 1 63 ? -0.896 -44.344 -18.719 1 98.38 63 ILE B N 1
ATOM 3002 C CA . ILE B 1 63 ? 0.528 -44.656 -18.719 1 98.38 63 ILE B CA 1
ATOM 3003 C C . ILE B 1 63 ? 0.745 -46.062 -19.281 1 98.38 63 ILE B C 1
ATOM 3005 O O . ILE B 1 63 ? 1.604 -46.25 -20.141 1 98.38 63 ILE B O 1
ATOM 3009 N N . ALA B 1 64 ? -0.078 -46.969 -18.844 1 98.19 64 ALA B N 1
ATOM 3010 C CA . ALA B 1 64 ? 0.025 -48.375 -19.297 1 98.19 64 ALA B CA 1
ATOM 3011 C C . ALA B 1 64 ? -0.211 -48.469 -20.797 1 98.19 64 ALA B C 1
ATOM 3013 O O . ALA B 1 64 ? 0.396 -49.312 -21.469 1 98.19 64 ALA B O 1
ATOM 3014 N N . ALA B 1 65 ? -1.026 -47.656 -21.297 1 98.31 65 ALA B N 1
ATOM 3015 C CA . ALA B 1 65 ? -1.375 -47.656 -22.719 1 98.31 65 ALA B CA 1
ATOM 3016 C C . ALA B 1 65 ? -0.337 -46.906 -23.547 1 98.31 65 ALA B C 1
ATOM 3018 O O . ALA B 1 65 ? -0.477 -46.75 -24.766 1 98.31 65 ALA B O 1
ATOM 3019 N N . ASP B 1 66 ? 0.678 -46.375 -22.922 1 98.06 66 ASP B N 1
ATOM 3020 C CA . ASP B 1 66 ? 1.688 -45.531 -23.562 1 98.06 66 ASP B CA 1
ATOM 3021 C C . ASP B 1 66 ? 1.042 -44.406 -24.344 1 98.06 66 ASP B C 1
ATOM 3023 O O . ASP B 1 66 ? 1.402 -44.125 -25.484 1 98.06 66 ASP B O 1
ATOM 3027 N N . ALA B 1 67 ? 0.105 -43.75 -23.688 1 98 67 ALA B N 1
ATOM 3028 C CA . ALA B 1 67 ? -0.71 -42.75 -24.375 1 98 67 ALA B CA 1
ATOM 3029 C C . ALA B 1 67 ? -0.156 -41.344 -24.172 1 98 67 ALA B C 1
ATOM 3031 O O . ALA B 1 67 ? -0.599 -40.406 -24.812 1 98 67 ALA B O 1
ATOM 3032 N N . VAL B 1 68 ? 0.85 -41.188 -23.328 1 98.25 68 VAL B N 1
ATOM 3033 C CA . VAL B 1 68 ? 1.29 -39.844 -22.969 1 98.25 68 VAL B CA 1
ATOM 3034 C C . VAL B 1 68 ? 2.812 -39.812 -22.875 1 98.25 68 VAL B C 1
ATOM 3036 O O . VAL B 1 68 ? 3.436 -40.812 -22.453 1 98.25 68 VAL B O 1
ATOM 3039 N N . ASP B 1 69 ? 3.387 -38.656 -23.266 1 98.06 69 ASP B N 1
ATOM 3040 C CA . ASP B 1 69 ? 4.797 -38.375 -23.047 1 98.06 69 ASP B CA 1
ATOM 3041 C C . ASP B 1 69 ? 4.988 -37.438 -21.844 1 98.06 69 ASP B C 1
ATOM 3043 O O . ASP B 1 69 ? 6.09 -37.312 -21.297 1 98.06 69 ASP B O 1
ATOM 3047 N N . ALA B 1 70 ? 4.012 -36.719 -21.469 1 98.62 70 ALA B N 1
ATOM 3048 C CA . ALA B 1 70 ? 3.961 -35.75 -20.375 1 98.62 70 ALA B CA 1
ATOM 3049 C C . ALA B 1 70 ? 2.539 -35.594 -19.844 1 98.62 70 ALA B C 1
ATOM 3051 O O . ALA B 1 70 ? 1.574 -35.969 -20.516 1 98.62 70 ALA B O 1
ATOM 3052 N N . VAL B 1 71 ? 2.432 -35.094 -18.594 1 98.75 71 VAL B N 1
ATOM 3053 C CA . VAL B 1 71 ? 1.086 -34.938 -18.062 1 98.75 71 VAL B CA 1
ATOM 3054 C C . VAL B 1 71 ? 0.938 -33.531 -17.438 1 98.75 71 VAL B C 1
ATOM 3056 O O . VAL B 1 71 ? 1.884 -33 -16.844 1 98.75 71 VAL B O 1
ATOM 3059 N N . LEU B 1 72 ? -0.188 -32.906 -17.625 1 98.75 72 LEU B N 1
ATOM 3060 C CA . LEU B 1 72 ? -0.645 -31.703 -16.938 1 98.75 72 LEU B CA 1
ATOM 3061 C C . LEU B 1 72 ? -1.753 -32.031 -15.945 1 98.75 72 LEU B C 1
ATOM 3063 O O . LEU B 1 72 ? -2.805 -32.562 -16.328 1 98.75 72 LEU B O 1
ATOM 3067 N N . ILE B 1 73 ? -1.486 -31.781 -14.695 1 98.69 73 ILE B N 1
ATOM 3068 C CA . ILE B 1 73 ? -2.396 -32.156 -13.617 1 98.69 73 ILE B CA 1
ATOM 3069 C C . ILE B 1 73 ? -3.205 -30.938 -13.172 1 98.69 73 ILE B C 1
ATOM 3071 O O . ILE B 1 73 ? -2.645 -29.969 -12.656 1 98.69 73 ILE B O 1
ATOM 3075 N N . ALA B 1 74 ? -4.543 -31.047 -13.344 1 98 74 ALA B N 1
ATOM 3076 C CA . ALA B 1 74 ? -5.434 -29.922 -13.039 1 98 74 ALA B CA 1
ATOM 3077 C C . ALA B 1 74 ? -6.625 -30.375 -12.203 1 98 74 ALA B C 1
ATOM 3079 O O . ALA B 1 74 ? -7.73 -29.844 -12.344 1 98 74 ALA B O 1
ATOM 3080 N N . VAL B 1 75 ? -6.496 -31.453 -11.406 1 96.81 75 VAL B N 1
ATOM 3081 C CA . VAL B 1 75 ? -7.504 -31.891 -10.445 1 96.81 75 VAL B CA 1
ATOM 3082 C C . VAL B 1 75 ? -7.406 -31.047 -9.18 1 96.81 75 VAL B C 1
ATOM 3084 O O . VAL B 1 75 ? -6.414 -30.344 -8.969 1 96.81 75 VAL B O 1
ATOM 3087 N N . PRO B 1 76 ? -8.469 -31.078 -8.32 1 94.31 76 PRO B N 1
ATOM 3088 C CA . PRO B 1 76 ? -8.344 -30.391 -7.023 1 94.31 76 PRO B CA 1
ATOM 3089 C C . PRO B 1 76 ? -7.152 -30.891 -6.207 1 94.31 76 PRO B C 1
ATOM 3091 O O . PRO B 1 76 ? -6.766 -32.062 -6.324 1 94.31 76 PRO B O 1
ATOM 3094 N N . GLY B 1 77 ? -6.645 -30.078 -5.355 1 94.62 77 GLY B N 1
ATOM 3095 C CA . GLY B 1 77 ? -5.414 -30.297 -4.613 1 94.62 77 GLY B CA 1
ATOM 3096 C C . GLY B 1 77 ? -5.402 -31.625 -3.867 1 94.62 77 GLY B C 1
ATOM 3097 O O . GLY B 1 77 ? -4.375 -32.312 -3.816 1 94.62 77 GLY B O 1
ATOM 3098 N N . GLN B 1 78 ? -6.539 -31.984 -3.359 1 94.06 78 GLN B N 1
ATOM 3099 C CA . GLN B 1 78 ? -6.617 -33.188 -2.529 1 94.06 78 GLN B CA 1
ATOM 3100 C C . GLN B 1 78 ? -6.312 -34.438 -3.344 1 94.06 78 GLN B C 1
ATOM 3102 O O . GLN B 1 78 ? -5.973 -35.469 -2.781 1 94.06 78 GLN B O 1
ATOM 3107 N N . PHE B 1 79 ? -6.32 -34.312 -4.703 1 96 79 PHE B N 1
ATOM 3108 C CA . PHE B 1 79 ? -6.109 -35.5 -5.551 1 96 79 PHE B CA 1
ATOM 3109 C C . PHE B 1 79 ? -4.746 -35.406 -6.234 1 96 79 PHE B C 1
ATOM 3111 O O . PHE B 1 79 ? -4.434 -36.25 -7.086 1 96 79 PHE B O 1
ATOM 3118 N N . HIS B 1 80 ? -3.936 -34.469 -5.863 1 98.25 80 HIS B N 1
ATOM 3119 C CA . HIS B 1 80 ? -2.658 -34.281 -6.547 1 98.25 80 HIS B CA 1
ATOM 3120 C C . HIS B 1 80 ? -1.714 -35.438 -6.242 1 98.25 80 HIS B C 1
ATOM 3122 O O . HIS B 1 80 ? -1.155 -36.062 -7.156 1 98.25 80 HIS B O 1
ATOM 3128 N N . GLU B 1 81 ? -1.609 -35.812 -4.988 1 97.88 81 GLU B N 1
ATOM 3129 C CA . GLU B 1 81 ? -0.633 -36.844 -4.621 1 97.88 81 GLU B CA 1
ATOM 3130 C C . GLU B 1 81 ? -0.943 -38.188 -5.301 1 97.88 81 GLU B C 1
ATOM 3132 O O . GLU B 1 81 ? -0.065 -38.781 -5.914 1 97.88 81 GLU B O 1
ATOM 3137 N N . PRO B 1 82 ? -2.191 -38.594 -5.359 1 97.5 82 PRO B N 1
ATOM 3138 C CA . PRO B 1 82 ? -2.533 -39.875 -6.02 1 97.5 82 PRO B CA 1
ATOM 3139 C C . PRO B 1 82 ? -2.195 -39.875 -7.508 1 97.5 82 PRO B C 1
ATOM 3141 O O . PRO B 1 82 ? -2.004 -40.938 -8.102 1 97.5 82 PRO B O 1
ATOM 3144 N N . VAL B 1 83 ? -2.102 -38.719 -8.094 1 98.25 83 VAL B N 1
ATOM 3145 C CA . VAL B 1 83 ? -1.833 -38.625 -9.523 1 98.25 83 VAL B CA 1
ATOM 3146 C C . VAL B 1 83 ? -0.339 -38.406 -9.758 1 98.25 83 VAL B C 1
ATOM 3148 O O . VAL B 1 83 ? 0.233 -38.938 -10.711 1 98.25 83 VAL B O 1
ATOM 3151 N N . LEU B 1 84 ? 0.288 -37.656 -8.867 1 98.75 84 LEU B N 1
ATOM 3152 C CA . LEU B 1 84 ? 1.705 -37.344 -8.992 1 98.75 84 LEU B CA 1
ATOM 3153 C C . LEU B 1 84 ? 2.564 -38.594 -8.828 1 98.75 84 LEU B C 1
ATOM 3155 O O . LEU B 1 84 ? 3.545 -38.75 -9.555 1 98.75 84 LEU B O 1
ATOM 3159 N N . VAL B 1 85 ? 2.225 -39.5 -7.922 1 98.44 85 VAL B N 1
ATOM 3160 C CA . VAL B 1 85 ? 3.053 -40.625 -7.562 1 98.44 85 VAL B CA 1
ATOM 3161 C C . VAL B 1 85 ? 3.211 -41.562 -8.773 1 98.44 85 VAL B C 1
ATOM 3163 O O . VAL B 1 85 ? 4.328 -41.781 -9.234 1 98.44 85 VAL B O 1
ATOM 3166 N N . PRO B 1 86 ? 2.09 -42.031 -9.391 1 98.44 86 PRO B N 1
ATOM 3167 C CA . PRO B 1 86 ? 2.283 -42.875 -10.555 1 98.44 86 PRO B CA 1
ATOM 3168 C C . PRO B 1 86 ? 2.955 -42.156 -11.719 1 98.44 86 PRO B C 1
ATOM 3170 O O . PRO B 1 86 ? 3.691 -42.781 -12.492 1 98.44 86 PRO B O 1
ATOM 3173 N N . ALA B 1 87 ? 2.74 -40.844 -11.93 1 98.62 87 ALA B N 1
ATOM 3174 C CA . ALA B 1 87 ? 3.393 -40.094 -12.992 1 98.62 87 ALA B CA 1
ATOM 3175 C C . ALA B 1 87 ? 4.902 -40.031 -12.789 1 98.62 87 ALA B C 1
ATOM 3177 O O . ALA B 1 87 ? 5.672 -40.219 -13.742 1 98.62 87 ALA B O 1
ATOM 3178 N N . LEU B 1 88 ? 5.324 -39.844 -11.539 1 98.5 88 LEU B N 1
ATOM 3179 C CA . LEU B 1 88 ? 6.742 -39.812 -11.203 1 98.5 88 LEU B CA 1
ATOM 3180 C C . LEU B 1 88 ? 7.379 -41.188 -11.383 1 98.5 88 LEU B C 1
ATOM 3182 O O . LEU B 1 88 ? 8.492 -41.281 -11.906 1 98.5 88 LEU B O 1
ATOM 3186 N N . GLU B 1 89 ? 6.66 -42.188 -10.922 1 97.88 89 GLU B N 1
ATOM 3187 C CA . GLU B 1 89 ? 7.168 -43.562 -11.062 1 97.88 89 GLU B CA 1
ATOM 3188 C C . GLU B 1 89 ? 7.402 -43.906 -12.531 1 97.88 89 GLU B C 1
ATOM 3190 O O . GLU B 1 89 ? 8.32 -44.656 -12.852 1 97.88 89 GLU B O 1
ATOM 3195 N N . ALA B 1 90 ? 6.617 -43.312 -13.383 1 98.19 90 ALA B N 1
ATOM 3196 C CA . ALA B 1 90 ? 6.734 -43.531 -14.82 1 98.19 90 ALA B CA 1
ATOM 3197 C C . ALA B 1 90 ? 7.785 -42.625 -15.445 1 98.19 90 ALA B C 1
ATOM 3199 O O . ALA B 1 90 ? 8.062 -42.719 -16.641 1 98.19 90 ALA B O 1
ATOM 3200 N N . GLY B 1 91 ? 8.344 -41.688 -14.633 1 98.12 91 GLY B N 1
ATOM 3201 C CA . GLY B 1 91 ? 9.383 -40.781 -15.094 1 98.12 91 GLY B CA 1
ATOM 3202 C C . GLY B 1 91 ? 8.867 -39.719 -16.031 1 98.12 91 GLY B C 1
ATOM 3203 O O . GLY B 1 91 ? 9.602 -39.219 -16.891 1 98.12 91 GLY B O 1
ATOM 3204 N N . LEU B 1 92 ? 7.633 -39.344 -15.961 1 98.56 92 LEU B N 1
ATOM 3205 C CA . LEU B 1 92 ? 7.027 -38.406 -16.891 1 98.56 92 LEU B CA 1
ATOM 3206 C C . LEU B 1 92 ? 7.348 -36.969 -16.484 1 98.56 92 LEU B C 1
ATOM 3208 O O . LEU B 1 92 ? 7.375 -36.656 -15.289 1 98.56 92 LEU B O 1
ATOM 3212 N N . PRO B 1 93 ? 7.602 -36 -17.484 1 98.56 93 PRO B N 1
ATOM 3213 C CA . PRO B 1 93 ? 7.504 -34.594 -17.188 1 98.56 93 PRO B CA 1
ATOM 3214 C C . PRO B 1 93 ? 6.109 -34.156 -16.734 1 98.56 93 PRO B C 1
ATOM 3216 O O . PRO B 1 93 ? 5.109 -34.625 -17.281 1 98.56 93 PRO B O 1
ATOM 3219 N N . ILE B 1 94 ? 6.051 -33.344 -15.742 1 98.88 94 ILE B N 1
ATOM 3220 C CA . ILE B 1 94 ? 4.766 -33.031 -15.125 1 98.88 94 ILE B CA 1
ATOM 3221 C C . ILE B 1 94 ? 4.629 -31.5 -14.984 1 98.88 94 ILE B C 1
ATOM 3223 O O . ILE B 1 94 ? 5.547 -30.828 -14.508 1 98.88 94 ILE B O 1
ATOM 3227 N N . LEU B 1 95 ? 3.559 -30.875 -15.438 1 98.81 95 LEU B N 1
ATOM 3228 C CA . LEU B 1 95 ? 3.064 -29.578 -14.992 1 98.81 95 LEU B CA 1
ATOM 3229 C C . LEU B 1 95 ? 1.871 -29.75 -14.055 1 98.81 95 LEU B C 1
ATOM 3231 O O . LEU B 1 95 ? 0.785 -30.141 -14.492 1 98.81 95 LEU B O 1
ATOM 3235 N N . CYS B 1 96 ? 2.066 -29.5 -12.828 1 9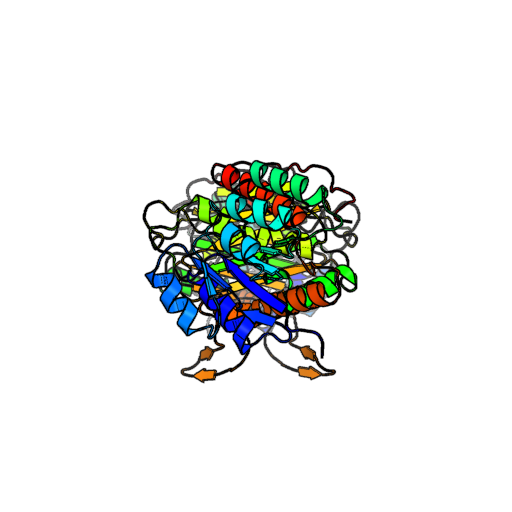8.81 96 CYS B N 1
ATOM 3236 C CA . CYS B 1 96 ? 1.046 -29.688 -11.797 1 98.81 96 CYS B CA 1
ATOM 3237 C C . CYS B 1 96 ? 0.472 -28.344 -11.359 1 98.81 96 CYS B C 1
ATOM 3239 O O . CYS B 1 96 ? 1.197 -27.5 -10.828 1 98.81 96 CYS B O 1
ATOM 3241 N N . GLU B 1 97 ? -0.794 -28.172 -11.57 1 98.12 97 GLU B N 1
ATOM 3242 C CA . GLU B 1 97 ? -1.429 -26.953 -11.07 1 98.12 97 GLU B CA 1
ATOM 3243 C C . GLU B 1 97 ? -1.185 -26.766 -9.578 1 98.12 97 GLU B C 1
ATOM 3245 O O . GLU B 1 97 ? -0.97 -27.75 -8.852 1 98.12 97 GLU B O 1
ATOM 3250 N N . LYS B 1 98 ? -1.224 -25.578 -9.133 1 97.81 98 LYS B N 1
ATOM 3251 C CA . LYS B 1 98 ? -1.057 -25.297 -7.707 1 97.81 98 LYS B CA 1
ATOM 3252 C C . LYS B 1 98 ? -2.299 -25.703 -6.918 1 97.81 98 LYS B C 1
ATOM 3254 O O . LYS B 1 98 ? -3.412 -25.672 -7.445 1 97.81 98 LYS B O 1
ATOM 3259 N N . PRO B 1 99 ? -2.178 -25.938 -5.66 1 97.5 99 PRO B N 1
ATOM 3260 C CA . PRO B 1 99 ? -0.907 -26.172 -4.965 1 97.5 99 PRO B CA 1
ATOM 3261 C C . PRO B 1 99 ? -0.254 -27.484 -5.344 1 97.5 99 PRO B C 1
ATOM 3263 O O . PRO B 1 99 ? -0.894 -28.344 -5.965 1 97.5 99 PRO B O 1
ATOM 3266 N N . LEU B 1 100 ? 1.073 -27.688 -4.977 1 98.5 100 LEU B N 1
ATOM 3267 C CA . LEU B 1 100 ? 1.688 -28.984 -5.207 1 98.5 100 LEU B CA 1
ATOM 3268 C C . LEU B 1 100 ? 0.884 -30.094 -4.539 1 98.5 100 LEU B C 1
ATOM 3270 O O . LEU B 1 100 ? 0.456 -31.047 -5.199 1 98.5 100 LEU B O 1
ATOM 3274 N N . THR B 1 101 ? 0.708 -29.984 -3.252 1 97.75 101 THR B N 1
ATOM 3275 C CA . THR B 1 101 ? -0.208 -30.781 -2.432 1 97.75 101 THR B CA 1
ATOM 3276 C C . THR B 1 101 ? -0.86 -29.906 -1.363 1 97.75 101 THR B C 1
ATOM 3278 O O . THR B 1 101 ? -0.49 -28.734 -1.196 1 97.75 101 THR B O 1
ATOM 3281 N N . PRO B 1 102 ? -1.854 -30.422 -0.646 1 95.69 102 PRO B N 1
ATOM 3282 C CA . PRO B 1 102 ? -2.631 -29.578 0.255 1 95.69 102 PRO B CA 1
ATOM 3283 C C . PRO B 1 102 ? -1.829 -29.109 1.473 1 95.69 102 PRO B C 1
ATOM 3285 O O . PRO B 1 102 ? -2.209 -28.156 2.143 1 95.69 102 PRO B O 1
ATOM 3288 N N . ASP B 1 103 ? -0.793 -29.875 1.809 1 96.75 103 ASP B N 1
ATOM 3289 C CA . ASP B 1 103 ? -0.036 -29.531 3.01 1 96.75 103 ASP B CA 1
ATOM 3290 C C . ASP B 1 103 ? 1.453 -29.812 2.814 1 96.75 103 ASP B C 1
ATOM 3292 O O . ASP B 1 103 ? 1.847 -30.469 1.854 1 96.75 103 ASP B O 1
ATOM 3296 N N . SER B 1 104 ? 2.25 -29.266 3.795 1 97.69 104 SER B N 1
ATOM 3297 C CA . SER B 1 104 ? 3.701 -29.344 3.66 1 97.69 104 SER B CA 1
ATOM 3298 C C . SER B 1 104 ? 4.191 -30.781 3.814 1 97.69 104 SER B C 1
ATOM 3300 O O . SER B 1 104 ? 5.172 -31.188 3.184 1 97.69 104 SER B O 1
ATOM 3302 N N . GLU B 1 105 ? 3.516 -31.578 4.609 1 97.44 105 GLU B N 1
ATOM 3303 C CA . GLU B 1 105 ? 3.918 -32.969 4.805 1 97.44 105 GLU B CA 1
ATOM 3304 C C . GLU B 1 105 ? 3.807 -33.75 3.504 1 97.44 105 GLU B C 1
ATOM 3306 O O . GLU B 1 105 ? 4.754 -34.438 3.102 1 97.44 105 GLU B O 1
ATOM 3311 N N . SER B 1 106 ? 2.631 -33.688 2.869 1 97.94 106 SER B N 1
ATOM 3312 C CA . SER B 1 106 ? 2.461 -34.375 1.599 1 97.94 106 SER B CA 1
ATOM 3313 C C . SER B 1 106 ? 3.367 -33.781 0.521 1 97.94 106 SER B C 1
ATOM 3315 O O . SER B 1 106 ? 3.861 -34.5 -0.344 1 97.94 106 SER B O 1
ATOM 3317 N N . SER B 1 107 ? 3.592 -32.438 0.501 1 98.19 107 SER B N 1
ATOM 3318 C CA . SER B 1 107 ? 4.52 -31.812 -0.444 1 98.19 107 SER B CA 1
ATOM 3319 C C . SER B 1 107 ? 5.93 -32.375 -0.276 1 98.19 107 SER B C 1
ATOM 3321 O O . SER B 1 107 ? 6.609 -32.656 -1.262 1 98.19 107 SER B O 1
ATOM 3323 N N . LEU B 1 108 ? 6.332 -32.531 0.977 1 97.5 108 LEU B N 1
ATOM 3324 C CA . LEU B 1 108 ? 7.676 -33.031 1.249 1 97.5 108 LEU B CA 1
ATOM 3325 C C . LEU B 1 108 ? 7.82 -34.469 0.762 1 97.5 108 LEU B C 1
ATOM 3327 O O . LEU B 1 108 ? 8.867 -34.844 0.233 1 97.5 108 LEU B O 1
ATOM 3331 N N . ARG B 1 109 ? 6.777 -35.281 0.908 1 97.69 109 ARG B N 1
ATOM 3332 C CA . ARG B 1 109 ? 6.805 -36.656 0.39 1 97.69 109 ARG B CA 1
ATOM 3333 C C . ARG B 1 109 ? 7.02 -36.656 -1.12 1 97.69 109 ARG B C 1
ATOM 3335 O O . ARG B 1 109 ? 7.777 -37.469 -1.641 1 97.69 109 ARG B O 1
ATOM 3342 N N . ILE B 1 110 ? 6.359 -35.75 -1.787 1 98.44 110 ILE B N 1
ATOM 3343 C CA . ILE B 1 110 ? 6.496 -35.656 -3.236 1 98.44 110 ILE B CA 1
ATOM 3344 C C . ILE B 1 110 ? 7.914 -35.219 -3.594 1 98.44 110 ILE B C 1
ATOM 3346 O O . ILE B 1 110 ? 8.531 -35.75 -4.512 1 98.44 110 ILE B O 1
ATOM 3350 N N . VAL B 1 111 ? 8.438 -34.219 -2.869 1 98.25 111 VAL B N 1
ATOM 3351 C CA . VAL B 1 111 ? 9.805 -33.75 -3.08 1 98.25 111 VAL B CA 1
ATOM 3352 C C . VAL B 1 111 ? 10.789 -34.906 -2.912 1 98.25 111 VAL B C 1
ATOM 3354 O O . VAL B 1 111 ? 11.688 -35.094 -3.738 1 98.25 111 VAL B O 1
ATOM 3357 N N . GLU B 1 112 ? 10.594 -35.688 -1.88 1 97.75 112 GLU B N 1
ATOM 3358 C CA . GLU B 1 112 ? 11.477 -36.812 -1.605 1 97.75 112 GLU B CA 1
ATOM 3359 C C . GLU B 1 112 ? 11.375 -37.875 -2.703 1 97.75 112 GLU B C 1
ATOM 3361 O O . GLU B 1 112 ? 12.383 -38.406 -3.139 1 97.75 112 GLU B O 1
ATOM 3366 N N . LEU B 1 113 ? 10.188 -38.125 -3.111 1 98.19 113 LEU B N 1
ATOM 3367 C CA . LEU B 1 113 ? 9.961 -39.094 -4.18 1 98.19 113 LEU B CA 1
ATOM 3368 C C . LEU B 1 113 ? 10.641 -38.656 -5.469 1 98.19 113 LEU B C 1
ATOM 3370 O O . LEU B 1 113 ? 11.273 -39.469 -6.156 1 98.19 113 LEU B O 1
ATOM 3374 N N . GLU B 1 114 ? 10.484 -37.375 -5.863 1 98.62 114 GLU B N 1
ATOM 3375 C CA . GLU B 1 114 ? 11.07 -36.812 -7.086 1 98.62 114 GLU B CA 1
ATOM 3376 C C . GLU B 1 114 ? 12.594 -36.938 -7.066 1 98.62 114 GLU B C 1
ATOM 3378 O O . GLU B 1 114 ? 13.211 -37.156 -8.102 1 98.62 114 GLU B O 1
ATOM 3383 N N . GLN B 1 115 ? 13.219 -36.875 -5.891 1 97.81 115 GLN B N 1
ATOM 3384 C CA . GLN B 1 115 ? 14.672 -36.875 -5.75 1 97.81 115 GLN B CA 1
ATOM 3385 C C . GLN B 1 115 ? 15.258 -38.25 -6.074 1 97.81 115 GLN B C 1
ATOM 3387 O O . GLN B 1 115 ? 16.469 -38.406 -6.23 1 97.81 115 GLN B O 1
ATOM 3392 N N . LYS B 1 116 ? 14.406 -39.25 -6.18 1 97.69 116 LYS B N 1
ATOM 3393 C CA . LYS B 1 116 ? 14.859 -40.594 -6.574 1 97.69 116 LYS B CA 1
ATOM 3394 C C . LYS B 1 116 ? 15.078 -40.656 -8.086 1 97.69 116 LYS B C 1
ATOM 3396 O O . LYS B 1 116 ? 15.633 -41.656 -8.586 1 97.69 116 LYS B O 1
ATOM 3401 N N . LEU B 1 117 ? 14.641 -39.688 -8.781 1 97.94 117 LEU B N 1
ATOM 3402 C CA . LEU B 1 117 ? 14.789 -39.656 -10.234 1 97.94 117 LEU B CA 1
ATOM 3403 C C . LEU B 1 117 ? 16.078 -38.906 -10.625 1 97.94 117 LEU B C 1
ATOM 3405 O O . LEU B 1 117 ? 16.859 -38.531 -9.758 1 97.94 117 LEU B O 1
ATOM 3409 N N . ASP B 1 118 ? 16.328 -38.75 -11.922 1 97.19 118 ASP B N 1
ATOM 3410 C CA . ASP B 1 118 ? 17.594 -38.25 -12.453 1 97.19 118 ASP B CA 1
ATOM 3411 C C . ASP B 1 118 ? 17.672 -36.719 -12.352 1 97.19 118 ASP B C 1
ATOM 3413 O O . ASP B 1 118 ? 18.766 -36.156 -12.266 1 97.19 118 ASP B O 1
ATOM 3417 N N . LYS B 1 119 ? 16.578 -36.062 -12.383 1 97.75 119 LYS B N 1
ATOM 3418 C CA . LYS B 1 119 ? 16.438 -34.594 -12.344 1 97.75 119 LYS B CA 1
ATOM 3419 C C . LYS B 1 119 ? 15 -34.188 -11.992 1 97.75 119 LYS B C 1
ATOM 3421 O O . LYS B 1 119 ? 14.117 -35.062 -11.906 1 97.75 119 LYS B O 1
ATOM 3426 N N . PRO B 1 120 ? 14.758 -32.969 -11.703 1 98.44 120 PRO B N 1
ATOM 3427 C CA . PRO B 1 120 ? 13.383 -32.562 -11.43 1 98.44 120 PRO B CA 1
ATOM 3428 C C . PRO B 1 120 ? 12.445 -32.812 -12.602 1 98.44 120 PRO B C 1
ATOM 3430 O O . PRO B 1 120 ? 12.812 -32.562 -13.758 1 98.44 120 PRO B O 1
ATOM 3433 N N . HIS B 1 121 ? 11.273 -33.281 -12.289 1 98.75 121 HIS B N 1
ATOM 3434 C CA . HIS B 1 121 ? 10.281 -33.625 -13.305 1 98.75 121 HIS B CA 1
ATOM 3435 C C . HIS B 1 121 ? 9.016 -32.781 -13.125 1 98.75 121 HIS B C 1
ATOM 3437 O O . HIS B 1 121 ? 8.164 -32.75 -14.016 1 98.75 121 HIS B O 1
ATOM 3443 N N . ILE B 1 122 ? 8.867 -32.094 -11.992 1 98.88 122 ILE B N 1
ATOM 3444 C CA . ILE B 1 122 ? 7.617 -31.406 -11.672 1 98.88 122 ILE B CA 1
ATOM 3445 C C . ILE B 1 122 ? 7.801 -29.891 -11.789 1 98.88 122 ILE B C 1
ATOM 3447 O O . ILE B 1 122 ? 8.602 -29.297 -11.062 1 98.88 122 ILE B O 1
ATOM 3451 N N . GLN B 1 123 ? 7.086 -29.297 -12.688 1 98.75 123 GLN B N 1
ATOM 3452 C CA . GLN B 1 123 ? 6.848 -27.859 -12.656 1 98.75 123 GLN B CA 1
ATOM 3453 C C . GLN B 1 123 ? 5.5 -27.531 -12.023 1 98.75 123 GLN B C 1
ATOM 3455 O O . GLN B 1 123 ? 4.484 -28.141 -12.367 1 98.75 123 GLN B O 1
ATOM 3460 N N . VAL B 1 124 ? 5.477 -26.656 -11.047 1 98.75 124 VAL B N 1
ATOM 3461 C CA . VAL B 1 124 ? 4.23 -26.281 -10.375 1 98.75 124 VAL B CA 1
ATOM 3462 C C . VAL B 1 124 ? 3.602 -25.078 -11.086 1 98.75 124 VAL B C 1
ATOM 3464 O O . VAL B 1 124 ? 4.309 -24.156 -11.5 1 98.75 124 VAL B O 1
ATOM 3467 N N . GLY B 1 125 ? 2.285 -25.078 -11.148 1 98.31 125 GLY B N 1
ATOM 3468 C CA . GLY B 1 125 ? 1.528 -24.109 -11.922 1 98.31 125 GLY B CA 1
ATOM 3469 C C . GLY B 1 125 ? 1.426 -22.75 -11.25 1 98.31 125 GLY B C 1
ATOM 3470 O O . GLY B 1 125 ? 0.333 -22.188 -11.133 1 98.31 125 GLY B O 1
ATOM 3471 N N . PHE B 1 126 ? 2.494 -22.156 -10.82 1 98.31 126 PHE B N 1
ATOM 3472 C CA . PHE B 1 126 ? 2.561 -20.781 -10.375 1 98.31 126 PHE B CA 1
ATOM 3473 C C . PHE B 1 126 ? 2.826 -19.844 -11.547 1 98.31 126 PHE B C 1
ATOM 3475 O O . PHE B 1 126 ? 3.93 -19.312 -11.688 1 98.31 126 PHE B O 1
ATOM 3482 N N . MET B 1 127 ? 1.761 -19.547 -12.273 1 97.75 127 MET B N 1
ATOM 3483 C CA . MET B 1 127 ? 1.826 -18.938 -13.602 1 97.75 127 MET B CA 1
ATOM 3484 C C . MET B 1 127 ? 2.307 -17.484 -13.5 1 97.75 127 MET B C 1
ATOM 3486 O O . MET B 1 127 ? 2.789 -16.922 -14.484 1 97.75 127 MET B O 1
ATOM 3490 N N . ARG B 1 128 ? 2.242 -16.859 -12.312 1 98.25 128 ARG B N 1
ATOM 3491 C CA . ARG B 1 128 ? 2.596 -15.445 -12.195 1 98.25 128 ARG B CA 1
ATOM 3492 C C . ARG B 1 128 ? 4.078 -15.227 -12.477 1 98.25 128 ARG B C 1
ATOM 3494 O O . ARG B 1 128 ? 4.488 -14.133 -12.875 1 98.25 128 ARG B O 1
ATOM 3501 N N . ARG B 1 129 ? 4.883 -16.281 -12.305 1 98.19 129 ARG B N 1
ATOM 3502 C CA . ARG B 1 129 ? 6.309 -16.156 -12.602 1 98.19 129 ARG B CA 1
ATOM 3503 C C . ARG B 1 129 ? 6.547 -16 -14.094 1 98.19 129 ARG B C 1
ATOM 3505 O O . ARG B 1 129 ? 7.645 -15.633 -14.516 1 98.19 129 ARG B O 1
ATOM 3512 N N . PHE B 1 130 ? 5.535 -16.234 -14.891 1 97.88 130 PHE B N 1
ATOM 3513 C CA . PHE B 1 130 ? 5.668 -16.156 -16.344 1 97.88 130 PHE B CA 1
ATOM 3514 C C . PHE B 1 130 ? 4.996 -14.898 -16.875 1 97.88 130 PHE B C 1
ATOM 3516 O O . PHE B 1 130 ? 4.945 -14.68 -18.094 1 97.88 130 PHE B O 1
ATOM 3523 N N . ASP B 1 131 ? 4.406 -14.086 -16.016 1 97.75 131 ASP B N 1
ATOM 3524 C CA . ASP B 1 131 ? 3.84 -12.789 -16.375 1 97.75 131 ASP B CA 1
ATOM 3525 C C . ASP B 1 131 ? 4.934 -11.805 -16.766 1 97.75 131 ASP B C 1
ATOM 3527 O O . ASP B 1 131 ? 5.914 -11.625 -16.047 1 97.75 131 ASP B O 1
ATOM 3531 N N . PRO B 1 132 ? 4.785 -11.156 -17.922 1 96.38 132 PRO B N 1
ATOM 3532 C CA . PRO B 1 132 ? 5.844 -10.258 -18.391 1 96.38 132 PRO B CA 1
ATOM 3533 C C . PRO B 1 132 ? 6.145 -9.141 -17.391 1 96.38 132 PRO B C 1
ATOM 3535 O O . PRO B 1 132 ? 7.305 -8.734 -17.234 1 96.38 132 PRO B O 1
ATOM 3538 N N . GLU B 1 133 ? 5.188 -8.602 -16.781 1 97 133 GLU B N 1
ATOM 3539 C CA . GLU B 1 133 ? 5.41 -7.512 -15.828 1 97 133 GLU B CA 1
ATOM 3540 C C . GLU B 1 133 ? 6.191 -7.988 -14.609 1 97 133 GLU B C 1
ATOM 3542 O O . GLU B 1 133 ? 7.117 -7.312 -14.156 1 97 133 GLU B O 1
ATOM 3547 N N . TYR B 1 134 ? 5.809 -9.164 -14.047 1 97.81 134 TYR B N 1
ATOM 3548 C CA . TYR B 1 134 ? 6.574 -9.734 -12.945 1 97.81 134 TYR B CA 1
ATOM 3549 C C . TYR B 1 134 ? 8 -10.047 -13.375 1 97.81 134 TYR B C 1
ATOM 3551 O O . TYR B 1 134 ? 8.945 -9.836 -12.609 1 97.81 134 TYR B O 1
ATOM 3559 N N . ASN B 1 135 ? 8.141 -10.586 -14.602 1 97.31 135 ASN B N 1
ATOM 3560 C CA . ASN B 1 135 ? 9.469 -10.875 -15.125 1 97.31 135 ASN B CA 1
ATOM 3561 C C . ASN B 1 135 ? 10.32 -9.609 -15.227 1 97.31 135 ASN B C 1
ATOM 3563 O O . ASN B 1 135 ? 11.492 -9.617 -14.859 1 97.31 135 ASN B O 1
ATOM 3567 N N . ASN B 1 136 ? 9.727 -8.539 -15.734 1 96.81 136 ASN B N 1
ATOM 3568 C CA . ASN B 1 136 ? 10.445 -7.266 -15.82 1 96.81 136 ASN B CA 1
ATOM 3569 C C . ASN B 1 136 ? 10.844 -6.758 -14.438 1 96.81 136 ASN B C 1
ATOM 3571 O O . ASN B 1 136 ? 11.953 -6.258 -14.258 1 96.81 136 ASN B O 1
ATOM 3575 N N . LEU B 1 137 ? 9.93 -6.883 -13.516 1 97.56 137 LEU B N 1
ATOM 3576 C CA . LEU B 1 137 ? 10.219 -6.457 -12.156 1 97.56 137 LEU B CA 1
ATOM 3577 C C . LEU B 1 137 ? 11.352 -7.289 -11.555 1 97.56 137 LEU B C 1
ATOM 3579 O O . LEU B 1 137 ? 12.227 -6.75 -10.875 1 97.56 137 LEU B O 1
ATOM 3583 N N . ARG B 1 138 ? 11.359 -8.602 -11.742 1 97.5 138 ARG B N 1
ATOM 3584 C CA . ARG B 1 138 ? 12.43 -9.477 -11.266 1 97.5 138 ARG B CA 1
ATOM 3585 C C . ARG B 1 138 ? 13.773 -9.047 -11.844 1 97.5 138 ARG B C 1
ATOM 3587 O O . ARG B 1 138 ? 14.773 -8.984 -11.125 1 97.5 138 ARG B O 1
ATOM 3594 N N . LYS B 1 139 ? 13.805 -8.773 -13.141 1 97.25 139 LYS B N 1
ATOM 3595 C CA . LYS B 1 139 ? 15.031 -8.305 -13.781 1 97.25 139 LYS B CA 1
ATOM 3596 C C . LYS B 1 139 ? 15.555 -7.031 -13.117 1 97.25 139 LYS B C 1
ATOM 3598 O O . LYS B 1 139 ? 16.766 -6.871 -12.93 1 97.25 139 LYS B O 1
ATOM 3603 N N . LEU B 1 140 ? 14.625 -6.16 -12.797 1 96.94 140 LEU B N 1
ATOM 3604 C CA . LEU B 1 140 ? 15.016 -4.926 -12.125 1 96.94 140 LEU B CA 1
ATOM 3605 C C . LEU B 1 140 ? 15.609 -5.223 -10.75 1 96.94 140 LEU B C 1
ATOM 3607 O O . LEU B 1 140 ? 16.625 -4.641 -10.367 1 96.94 140 LEU B O 1
ATOM 3611 N N . VAL B 1 141 ? 15.055 -6.141 -9.961 1 97.19 141 VAL B N 1
ATOM 3612 C CA . VAL B 1 141 ? 15.555 -6.543 -8.648 1 97.19 141 VAL B CA 1
ATOM 3613 C C . VAL B 1 141 ? 16.953 -7.129 -8.789 1 97.19 141 VAL B C 1
ATOM 3615 O O . VAL B 1 141 ? 17.875 -6.738 -8.062 1 97.19 141 VAL B O 1
ATOM 3618 N N . GLU B 1 142 ? 17.156 -8 -9.766 1 97.06 142 GLU B N 1
ATOM 3619 C CA . GLU B 1 142 ? 18.406 -8.727 -9.945 1 97.06 142 GLU B CA 1
ATOM 3620 C C . GLU B 1 142 ? 19.516 -7.797 -10.453 1 97.06 142 GLU B C 1
ATOM 3622 O O . GLU B 1 142 ? 20.688 -7.98 -10.125 1 97.06 142 GLU B O 1
ATOM 3627 N N . SER B 1 143 ? 19.109 -6.805 -11.266 1 96.12 143 SER B N 1
ATOM 3628 C CA . SER B 1 143 ? 20.109 -5.922 -11.875 1 96.12 143 SER B CA 1
ATOM 3629 C C . SER B 1 143 ? 20.781 -5.039 -10.828 1 96.12 143 SER B C 1
ATOM 3631 O O . SER B 1 143 ? 21.906 -4.594 -11.023 1 96.12 143 SER B O 1
ATOM 3633 N N . GLY B 1 144 ? 20.016 -4.711 -9.789 1 94.88 144 GLY B N 1
ATOM 3634 C CA . GLY B 1 144 ? 20.531 -3.824 -8.758 1 94.88 144 GLY B CA 1
ATOM 3635 C C . GLY B 1 144 ? 20.531 -2.365 -9.172 1 94.88 144 GLY B C 1
ATOM 3636 O O . GLY B 1 144 ? 21 -1.504 -8.422 1 94.88 144 GLY B O 1
ATOM 3637 N N . GLU B 1 145 ? 20.031 -2.08 -10.305 1 94 145 GLU B N 1
ATOM 3638 C CA . GLU B 1 145 ? 20.078 -0.728 -10.852 1 94 145 GLU B CA 1
ATOM 3639 C C . GLU B 1 145 ? 19.328 0.259 -9.961 1 94 145 GLU B C 1
ATOM 3641 O O . GLU B 1 145 ? 19.719 1.425 -9.852 1 94 145 GLU B O 1
ATOM 3646 N N . ALA B 1 146 ? 18.344 -0.181 -9.297 1 95.06 146 ALA B N 1
ATOM 3647 C CA . ALA B 1 146 ? 17.516 0.695 -8.461 1 95.06 146 ALA B CA 1
ATOM 3648 C C . ALA B 1 146 ? 17.969 0.633 -7.004 1 95.06 146 ALA B C 1
ATOM 3650 O O . ALA B 1 146 ? 17.266 1.136 -6.117 1 95.06 146 ALA B O 1
ATOM 3651 N N . GLY B 1 147 ? 19.109 0.031 -6.703 1 95.94 147 GLY B N 1
ATOM 3652 C CA . GLY B 1 147 ? 19.531 -0.216 -5.336 1 95.94 147 GLY B CA 1
ATOM 3653 C C . GLY B 1 147 ? 18.875 -1.438 -4.719 1 95.94 147 GLY B C 1
ATOM 3654 O O . GLY B 1 147 ? 18.125 -2.154 -5.391 1 95.94 147 GLY B O 1
ATOM 3655 N N . GLU B 1 148 ? 19.109 -1.646 -3.434 1 96.5 148 GLU B N 1
ATOM 3656 C CA . GLU B 1 148 ? 18.562 -2.818 -2.748 1 96.5 148 GLU B CA 1
ATOM 3657 C C . GLU B 1 148 ? 17.047 -2.742 -2.633 1 96.5 148 GLU B C 1
ATOM 3659 O O . GLU B 1 148 ? 16.484 -1.668 -2.402 1 96.5 148 GLU B O 1
ATOM 3664 N N . LEU B 1 149 ? 16.391 -3.898 -2.852 1 97.94 149 LEU B N 1
ATOM 3665 C CA . LEU B 1 149 ? 14.961 -4.023 -2.57 1 97.94 149 LEU B CA 1
ATOM 3666 C C . LEU B 1 149 ? 14.695 -3.951 -1.07 1 97.94 149 LEU B C 1
ATOM 3668 O O . LEU B 1 149 ? 15.297 -4.695 -0.292 1 97.94 149 LEU B O 1
ATOM 3672 N N . LEU B 1 150 ? 13.789 -3.047 -0.64 1 98.19 150 LEU B N 1
ATOM 3673 C CA . LEU B 1 150 ? 13.562 -2.838 0.785 1 98.19 150 LEU B CA 1
ATOM 3674 C C . LEU B 1 150 ? 12.203 -3.379 1.205 1 98.19 150 LEU B C 1
ATOM 3676 O O . LEU B 1 150 ? 12.07 -3.971 2.279 1 98.19 150 LEU B O 1
ATOM 3680 N N . MET B 1 151 ? 11.188 -3.111 0.419 1 98.12 151 MET B N 1
ATOM 3681 C CA . MET B 1 151 ? 9.805 -3.479 0.706 1 98.12 151 MET B CA 1
ATOM 3682 C C . MET B 1 151 ? 9.078 -3.908 -0.566 1 98.12 151 MET B C 1
ATOM 3684 O O . MET B 1 151 ? 9.422 -3.457 -1.661 1 98.12 151 MET B O 1
ATOM 3688 N N . LEU B 1 152 ? 8.172 -4.762 -0.386 1 98.31 152 LEU B N 1
ATOM 3689 C CA . LEU B 1 152 ? 7.215 -5.094 -1.435 1 98.31 152 LEU B CA 1
ATOM 3690 C C . LEU B 1 152 ? 5.781 -4.957 -0.926 1 98.31 152 LEU B C 1
ATOM 3692 O O . LEU B 1 152 ? 5.48 -5.348 0.204 1 98.31 152 LEU B O 1
ATOM 3696 N N . ARG B 1 153 ? 4.945 -4.371 -1.704 1 97.75 153 ARG B N 1
ATOM 3697 C CA . ARG B 1 153 ? 3.506 -4.34 -1.461 1 97.75 153 ARG B CA 1
ATOM 3698 C C . ARG B 1 153 ? 2.75 -5.109 -2.539 1 97.75 153 ARG B C 1
ATOM 3700 O O . ARG B 1 153 ? 2.951 -4.875 -3.732 1 97.75 153 ARG B O 1
ATOM 3707 N N . GLY B 1 154 ? 1.938 -5.996 -2.078 1 98 154 GLY B N 1
ATOM 3708 C CA . GLY B 1 154 ? 1.091 -6.734 -3 1 98 154 GLY B CA 1
ATOM 3709 C C . GLY B 1 154 ? -0.388 -6.453 -2.809 1 98 154 GLY B C 1
ATOM 3710 O O . GLY B 1 154 ? -0.85 -6.27 -1.681 1 98 154 GLY B O 1
ATOM 3711 N N . LEU B 1 155 ? -1.128 -6.371 -3.895 1 97.88 155 LEU B N 1
ATOM 3712 C CA . LEU B 1 155 ? -2.584 -6.297 -3.916 1 97.88 155 LEU B CA 1
ATOM 3713 C C . LEU B 1 155 ? -3.18 -7.512 -4.621 1 97.88 155 LEU B C 1
ATOM 3715 O O . LEU B 1 155 ? -2.709 -7.906 -5.691 1 97.88 155 LEU B O 1
ATOM 3719 N N . HIS B 1 156 ? -4.039 -8.141 -4.023 1 98.31 156 HIS B N 1
ATOM 3720 C CA . HIS B 1 156 ? -4.828 -9.219 -4.602 1 98.31 156 HIS B CA 1
ATOM 3721 C C . HIS B 1 156 ? -6.316 -9.023 -4.324 1 98.31 156 HIS B C 1
ATOM 3723 O O . HIS B 1 156 ? -6.805 -9.383 -3.25 1 98.31 156 HIS B O 1
ATOM 3729 N N . ARG B 1 157 ? -7.031 -8.477 -5.297 1 97.75 157 ARG B N 1
ATOM 3730 C CA . ARG B 1 157 ? -8.43 -8.086 -5.172 1 97.75 157 ARG B CA 1
ATOM 3731 C C . ARG B 1 157 ? -9.297 -8.82 -6.184 1 97.75 157 ARG B C 1
ATOM 3733 O O . ARG B 1 157 ? -9.008 -8.82 -7.383 1 97.75 157 ARG B O 1
ATOM 3740 N N . ASN B 1 158 ? -10.266 -9.523 -5.758 1 96.94 158 ASN B N 1
ATOM 3741 C CA . ASN B 1 158 ? -11.258 -10.203 -6.582 1 96.94 158 ASN B CA 1
ATOM 3742 C C . ASN B 1 158 ? -12.609 -9.484 -6.539 1 96.94 158 ASN B C 1
ATOM 3744 O O . ASN B 1 158 ? -12.938 -8.836 -5.543 1 96.94 158 ASN B O 1
ATOM 3748 N N . PRO B 1 159 ? -13.398 -9.664 -7.582 1 95.69 159 PRO B N 1
ATOM 3749 C CA . PRO B 1 159 ? -14.695 -8.992 -7.59 1 95.69 159 PRO B CA 1
ATOM 3750 C C . PRO B 1 159 ? -15.672 -9.57 -6.562 1 95.69 159 PRO B C 1
ATOM 3752 O O . PRO B 1 159 ? -16.359 -8.82 -5.875 1 95.69 159 PRO B O 1
ATOM 3755 N N . SER B 1 160 ? -15.812 -10.875 -6.5 1 95.19 160 SER B N 1
ATOM 3756 C CA . SER B 1 160 ? -16.703 -11.539 -5.559 1 95.19 160 SER B CA 1
ATOM 3757 C C . SER B 1 160 ? -16.391 -13.031 -5.469 1 95.19 160 SER B C 1
ATOM 3759 O O . SER B 1 160 ? -15.789 -13.602 -6.375 1 95.19 160 SER B O 1
ATOM 3761 N N . VAL B 1 161 ? -16.75 -13.625 -4.348 1 95.06 161 VAL B N 1
ATOM 3762 C CA . VAL B 1 161 ? -16.656 -15.07 -4.168 1 95.06 161 VAL B CA 1
ATOM 3763 C C . VAL B 1 161 ? -17.984 -15.602 -3.617 1 95.06 161 VAL B C 1
ATOM 3765 O O . VAL B 1 161 ? -18.75 -14.852 -3.018 1 95.06 161 VAL B O 1
ATOM 3768 N N . GLY B 1 162 ? -18.25 -16.891 -3.859 1 93.75 162 GLY B N 1
ATOM 3769 C CA . GLY B 1 162 ? -19.469 -17.516 -3.369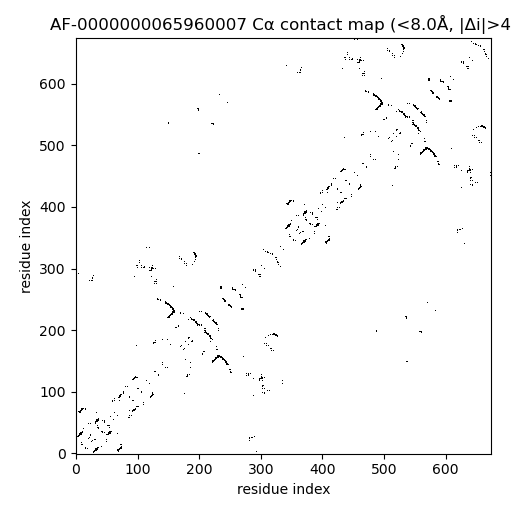 1 93.75 162 GLY B CA 1
ATOM 3770 C C . GLY B 1 162 ? -19.328 -18.094 -1.977 1 93.75 162 GLY B C 1
ATOM 3771 O O . GLY B 1 162 ? -18.266 -17.984 -1.362 1 93.75 162 GLY B O 1
ATOM 3772 N N . GLU B 1 163 ? -20.312 -18.75 -1.457 1 94 163 GLU B N 1
ATOM 3773 C CA . GLU B 1 163 ? -20.406 -19.25 -0.09 1 94 163 GLU B CA 1
ATOM 3774 C C . GLU B 1 163 ? -19.469 -20.438 0.133 1 94 163 GLU B C 1
ATOM 3776 O O . GLU B 1 163 ? -19.172 -20.781 1.274 1 94 163 GLU B O 1
ATOM 3781 N N . SER B 1 164 ? -19.047 -21.047 -0.934 1 94.5 164 SER B N 1
ATOM 3782 C CA . SER B 1 164 ? -18.125 -22.172 -0.793 1 94.5 164 SER B CA 1
ATOM 3783 C C . SER B 1 164 ? -16.719 -21.703 -0.466 1 94.5 164 SER B C 1
ATOM 3785 O O . SER B 1 164 ? -15.859 -22.5 -0.078 1 94.5 164 SER B O 1
ATOM 3787 N N . TYR B 1 165 ? -16.5 -20.438 -0.642 1 96.31 165 TYR B N 1
ATOM 3788 C CA . TYR B 1 165 ? -15.203 -19.859 -0.296 1 96.31 165 TYR B CA 1
ATOM 3789 C C . TYR B 1 165 ? -15.07 -19.672 1.212 1 96.31 165 TYR B C 1
ATOM 3791 O O . TYR B 1 165 ? -15.82 -18.906 1.822 1 96.31 165 TYR B O 1
ATOM 3799 N N . THR B 1 166 ? -14.094 -20.359 1.812 1 96.81 166 THR B N 1
ATOM 3800 C CA . THR B 1 166 ? -13.969 -20.391 3.264 1 96.81 166 THR B CA 1
ATOM 3801 C C . THR B 1 166 ? -12.875 -19.422 3.725 1 96.81 166 THR B C 1
ATOM 3803 O O . THR B 1 166 ? -12.094 -18.922 2.91 1 96.81 166 THR B O 1
ATOM 3806 N N . GLN B 1 167 ? -12.805 -19.219 5.023 1 97.69 167 GLN B N 1
ATOM 3807 C CA . GLN B 1 167 ? -11.852 -18.281 5.621 1 97.69 167 GLN B CA 1
ATOM 3808 C C . GLN B 1 167 ? -10.414 -18.688 5.297 1 97.69 167 GLN B C 1
ATOM 3810 O O . GLN B 1 167 ? -9.594 -17.859 4.922 1 97.69 167 GLN B O 1
ATOM 3815 N N . SER B 1 168 ? -10.102 -20 5.422 1 97.75 168 SER B N 1
ATOM 3816 C CA . SER B 1 168 ? -8.742 -20.469 5.184 1 97.75 168 SER B CA 1
ATOM 3817 C C . SER B 1 168 ? -8.352 -20.297 3.721 1 97.75 168 SER B C 1
ATOM 3819 O O . SER B 1 168 ? -7.164 -20.188 3.404 1 97.75 168 SER B O 1
ATOM 3821 N N . MET B 1 169 ? -9.336 -20.234 2.809 1 97.44 169 MET B N 1
ATOM 3822 C CA . MET B 1 169 ? -9.078 -20.109 1.376 1 97.44 169 MET B CA 1
ATOM 3823 C C . MET B 1 169 ? -8.516 -18.734 1.038 1 97.44 169 MET B C 1
ATOM 3825 O O . MET B 1 169 ? -7.898 -18.547 -0.013 1 97.44 169 MET B O 1
ATOM 3829 N N . LEU B 1 170 ? -8.711 -17.719 1.952 1 98.38 170 LEU B N 1
ATOM 3830 C CA . LEU B 1 170 ? -8.023 -16.453 1.786 1 98.38 170 LEU B CA 1
ATOM 3831 C C . LEU B 1 170 ? -6.52 -16.656 1.647 1 98.38 170 LEU B C 1
ATOM 3833 O O . LEU B 1 170 ? -5.848 -15.906 0.935 1 98.38 170 LEU B O 1
ATOM 3837 N N . ILE B 1 171 ? -6.066 -17.688 2.297 1 98.62 171 ILE B N 1
ATOM 3838 C CA . ILE B 1 171 ? -4.641 -17.984 2.285 1 98.62 171 ILE B CA 1
ATOM 3839 C C . ILE B 1 171 ? -4.352 -19.047 1.224 1 98.62 171 ILE B C 1
ATOM 3841 O O . ILE B 1 171 ? -3.625 -18.797 0.26 1 98.62 171 ILE B O 1
ATOM 3845 N N . THR B 1 172 ? -5.016 -20.172 1.243 1 98.06 172 THR B N 1
ATOM 3846 C CA . THR B 1 172 ? -4.633 -21.375 0.507 1 98.06 172 THR B CA 1
ATOM 3847 C C . THR B 1 172 ? -5.055 -21.266 -0.956 1 98.06 172 THR B C 1
ATOM 3849 O O . THR B 1 172 ? -4.523 -21.969 -1.812 1 98.06 172 THR B O 1
ATOM 3852 N N . ASP B 1 173 ? -5.965 -20.406 -1.231 1 96.75 173 ASP B N 1
ATOM 3853 C CA . ASP B 1 173 ? -6.43 -20.25 -2.607 1 96.75 173 ASP B CA 1
ATOM 3854 C C . ASP B 1 173 ? -5.953 -18.922 -3.201 1 96.75 173 ASP B C 1
ATOM 3856 O O . ASP B 1 173 ? -5.734 -18.812 -4.41 1 96.75 173 ASP B O 1
ATOM 3860 N N . SER B 1 174 ? -5.832 -17.891 -2.35 1 97.31 174 SER B N 1
ATOM 3861 C CA . SER B 1 174 ? -5.594 -16.547 -2.877 1 97.31 174 SER B CA 1
ATOM 3862 C C . SER B 1 174 ? -4.172 -16.078 -2.59 1 97.31 174 SER B C 1
ATOM 3864 O O . SER B 1 174 ? -3.322 -16.078 -3.484 1 97.31 174 SER B O 1
ATOM 3866 N N . VAL B 1 175 ? -3.795 -15.984 -1.308 1 98.56 175 VAL B N 1
ATOM 3867 C CA . VAL B 1 175 ? -2.477 -15.469 -0.958 1 98.56 175 VAL B CA 1
ATOM 3868 C C . VAL B 1 175 ? -1.402 -16.469 -1.39 1 98.56 175 VAL B C 1
ATOM 3870 O O . VAL B 1 175 ? -0.228 -16.109 -1.51 1 98.56 175 VAL B O 1
ATOM 3873 N N . VAL B 1 176 ? -1.739 -17.703 -1.626 1 98.56 176 VAL B N 1
ATOM 3874 C CA . VAL B 1 176 ? -0.836 -18.75 -2.084 1 98.56 176 VAL B CA 1
ATOM 3875 C C . VAL B 1 176 ? -0.031 -18.25 -3.283 1 98.56 176 VAL B C 1
ATOM 3877 O O . VAL B 1 176 ? 1.146 -18.594 -3.432 1 98.56 176 VAL B O 1
ATOM 3880 N N . HIS B 1 177 ? -0.627 -17.453 -4.137 1 98.56 177 HIS B N 1
ATOM 3881 C CA . HIS B 1 177 ? 0.068 -16.906 -5.297 1 98.56 177 HIS B CA 1
ATOM 3882 C C . HIS B 1 177 ? 1.186 -15.961 -4.879 1 98.56 177 HIS B C 1
ATOM 3884 O O . HIS B 1 177 ? 2.275 -15.984 -5.457 1 98.56 177 HIS B O 1
ATOM 3890 N N . GLU B 1 178 ? 0.907 -15.125 -3.906 1 98.69 178 GLU B N 1
ATOM 3891 C CA . GLU B 1 178 ? 1.921 -14.203 -3.4 1 98.69 178 GLU B CA 1
ATOM 3892 C C . GLU B 1 178 ? 3.018 -14.953 -2.648 1 98.69 178 GLU B C 1
ATOM 3894 O O . GLU B 1 178 ? 4.184 -14.555 -2.684 1 98.69 178 GLU B O 1
ATOM 3899 N N . PHE B 1 179 ? 2.674 -16.047 -1.972 1 98.75 179 PHE B N 1
ATOM 3900 C CA . PHE B 1 179 ? 3.664 -16.859 -1.277 1 98.75 179 PHE B CA 1
ATOM 3901 C C . PHE B 1 179 ? 4.656 -17.469 -2.264 1 98.75 179 PHE B C 1
ATOM 3903 O O . PHE B 1 179 ? 5.734 -17.922 -1.872 1 98.75 179 PHE B O 1
ATOM 3910 N N . ASP B 1 180 ? 4.297 -17.516 -3.49 1 98.62 180 ASP B N 1
ATOM 3911 C CA . ASP B 1 180 ? 5.223 -18 -4.512 1 98.62 180 ASP B CA 1
ATOM 3912 C C . ASP B 1 180 ? 5.961 -16.828 -5.172 1 98.62 180 ASP B C 1
ATOM 3914 O O . ASP B 1 180 ? 7.191 -16.766 -5.117 1 98.62 180 ASP B O 1
ATOM 3918 N N . VAL B 1 181 ? 5.203 -15.859 -5.742 1 98.56 181 VAL B N 1
ATOM 3919 C CA . VAL B 1 181 ? 5.781 -14.906 -6.676 1 98.56 181 VAL B CA 1
ATOM 3920 C C . VAL B 1 181 ? 6.629 -13.883 -5.918 1 98.56 181 VAL B C 1
ATOM 3922 O O . VAL B 1 181 ? 7.633 -13.391 -6.438 1 98.56 181 VAL B O 1
ATOM 3925 N N . ILE B 1 182 ? 6.285 -13.586 -4.68 1 98.25 182 ILE B N 1
ATOM 3926 C CA . ILE B 1 182 ? 6.965 -12.531 -3.936 1 98.25 182 ILE B CA 1
ATOM 3927 C C . ILE B 1 182 ? 8.367 -12.992 -3.547 1 98.25 182 ILE B C 1
ATOM 3929 O O . ILE B 1 182 ? 9.352 -12.32 -3.846 1 98.25 182 ILE B O 1
ATOM 3933 N N . PRO B 1 183 ? 8.5 -14.156 -2.893 1 98 183 PRO B N 1
ATOM 3934 C CA . PRO B 1 183 ? 9.859 -14.625 -2.619 1 98 183 PRO B CA 1
ATOM 3935 C C . PRO B 1 183 ? 10.68 -14.836 -3.891 1 98 183 PRO B C 1
ATOM 3937 O O . PRO B 1 183 ? 11.898 -14.617 -3.889 1 98 183 PRO B O 1
ATOM 3940 N N . TRP B 1 184 ? 10.078 -15.297 -4.945 1 98.06 184 TRP B N 1
ATOM 3941 C CA . TRP B 1 184 ? 10.758 -15.445 -6.227 1 98.06 184 TRP B CA 1
ATOM 3942 C C . TRP B 1 184 ? 11.281 -14.102 -6.723 1 98.06 184 TRP B C 1
ATOM 3944 O O . TRP B 1 184 ? 12.445 -13.992 -7.121 1 98.06 184 TRP B O 1
ATOM 3954 N N . LEU B 1 185 ? 10.422 -13.055 -6.66 1 97.62 185 LEU B N 1
ATOM 3955 C CA . LEU B 1 185 ? 10.789 -11.703 -7.055 1 97.62 185 LEU B CA 1
ATOM 3956 C C . LEU B 1 185 ? 11.977 -11.203 -6.238 1 97.62 185 LEU B C 1
ATOM 3958 O O . LEU B 1 185 ? 12.922 -10.633 -6.793 1 97.62 185 LEU B O 1
ATOM 3962 N N . ALA B 1 186 ? 11.922 -11.43 -4.973 1 97.69 186 ALA B N 1
ATOM 3963 C CA . ALA B 1 186 ? 12.891 -10.867 -4.035 1 97.69 186 ALA B CA 1
ATOM 3964 C C . ALA B 1 186 ? 14.148 -11.727 -3.955 1 97.69 186 ALA B C 1
ATOM 3966 O O . ALA B 1 186 ? 15.172 -11.289 -3.426 1 97.69 186 ALA B O 1
ATOM 3967 N N . GLY B 1 187 ? 14.086 -13 -4.453 1 96.75 187 GLY B N 1
ATOM 3968 C CA . GLY B 1 187 ? 15.195 -13.938 -4.34 1 96.75 187 GLY B CA 1
ATOM 3969 C C . GLY B 1 187 ? 15.445 -14.398 -2.918 1 96.75 187 GLY B C 1
ATOM 3970 O O . GLY B 1 187 ? 16.594 -14.609 -2.521 1 96.75 187 GLY B O 1
ATOM 3971 N N . SER B 1 188 ? 14.391 -14.43 -2.09 1 97.56 188 SER B N 1
ATOM 3972 C CA . SER B 1 188 ? 14.547 -14.773 -0.679 1 97.56 188 SER B CA 1
ATOM 3973 C C . SER B 1 188 ? 13.273 -15.406 -0.125 1 97.56 188 SER B C 1
ATOM 3975 O O . SER B 1 188 ? 12.164 -14.969 -0.438 1 97.56 188 SER B O 1
ATOM 3977 N N . ARG B 1 189 ? 13.367 -16.391 0.743 1 97.75 189 ARG B N 1
ATOM 3978 C CA . ARG B 1 189 ? 12.219 -17.156 1.211 1 97.75 189 ARG B CA 1
ATOM 3979 C C . ARG B 1 189 ? 11.477 -16.406 2.314 1 97.75 189 ARG B C 1
ATOM 3981 O O . ARG B 1 189 ? 12.055 -15.562 2.994 1 97.75 189 ARG B O 1
ATOM 3988 N N . VAL B 1 190 ? 10.227 -16.781 2.539 1 98.62 190 VAL B N 1
ATOM 3989 C CA . VAL B 1 190 ? 9.406 -16.281 3.637 1 98.62 190 VAL B CA 1
ATOM 3990 C C . VAL B 1 190 ? 9.852 -16.922 4.949 1 98.62 190 VAL B C 1
ATOM 3992 O O . VAL B 1 190 ? 10.055 -18.141 5.027 1 98.62 190 VAL B O 1
ATOM 3995 N N . VAL B 1 191 ? 9.961 -16.094 6.043 1 98.69 191 VAL B N 1
ATOM 3996 C CA . VAL B 1 191 ? 10.422 -16.672 7.301 1 98.69 191 VAL B CA 1
ATOM 3997 C C . VAL B 1 191 ? 9.375 -16.453 8.391 1 98.69 191 VAL B C 1
ATOM 3999 O O . VAL B 1 191 ? 9.422 -17.078 9.445 1 98.69 191 VAL B O 1
ATOM 4002 N N . SER B 1 192 ? 8.445 -15.57 8.125 1 98.75 192 SER B N 1
ATOM 4003 C CA . SER B 1 192 ? 7.328 -15.414 9.055 1 98.75 192 SER B CA 1
ATOM 4004 C C . SER B 1 192 ? 6.109 -14.812 8.359 1 98.75 192 SER B C 1
ATOM 4006 O O . SER B 1 192 ? 6.242 -14.172 7.316 1 98.75 192 SER B O 1
ATOM 4008 N N . VAL B 1 193 ? 4.949 -15.07 8.938 1 98.81 193 VAL B N 1
ATOM 4009 C CA . VAL B 1 193 ? 3.686 -14.555 8.414 1 98.81 193 VAL B CA 1
ATOM 4010 C C . VAL B 1 193 ? 2.826 -14.039 9.562 1 98.81 193 VAL B C 1
ATOM 4012 O O . VAL B 1 193 ? 2.748 -14.664 10.625 1 98.81 193 VAL B O 1
ATOM 4015 N N . GLU B 1 194 ? 2.256 -12.898 9.352 1 98.69 194 GLU B N 1
ATOM 4016 C CA . GLU B 1 194 ? 1.295 -12.266 10.25 1 98.69 194 GLU B CA 1
ATOM 4017 C C . GLU B 1 194 ? 0.065 -11.781 9.484 1 98.69 194 GLU B C 1
ATOM 4019 O O . GLU B 1 194 ? 0.172 -11.344 8.336 1 98.69 194 GLU B O 1
ATOM 4024 N N . VAL B 1 195 ? -1.131 -11.922 10.133 1 98.5 195 VAL B N 1
ATOM 4025 C CA . VAL B 1 195 ? -2.354 -11.445 9.492 1 98.5 195 VAL B CA 1
ATOM 4026 C C . VAL B 1 195 ? -3.023 -10.391 10.367 1 98.5 195 VAL B C 1
ATOM 4028 O O . VAL B 1 195 ? -3.107 -10.555 11.594 1 98.5 195 VAL B O 1
ATOM 4031 N N . LYS B 1 196 ? -3.346 -9.242 9.781 1 98 196 LYS B N 1
ATOM 4032 C CA . LYS B 1 196 ? -4.164 -8.211 10.414 1 98 196 LYS B CA 1
ATOM 4033 C C . LYS B 1 196 ? -5.559 -8.156 9.797 1 98 196 LYS B C 1
ATOM 4035 O O . LYS B 1 196 ? -5.719 -8.367 8.594 1 98 196 LYS B O 1
ATOM 4040 N N . TYR B 1 197 ? -6.551 -7.875 10.648 1 96.56 197 TYR B N 1
ATOM 4041 C CA . TYR B 1 197 ? -7.93 -7.777 10.18 1 96.56 197 TYR B CA 1
ATOM 4042 C C . TYR B 1 197 ? -8.414 -6.332 10.195 1 96.56 197 TYR B C 1
ATOM 4044 O O . TYR B 1 197 ? -8.547 -5.727 11.258 1 96.56 197 TYR B O 1
ATOM 4052 N N . PRO B 1 198 ? -8.656 -5.77 9.039 1 95.88 198 PRO B N 1
ATOM 4053 C CA . PRO B 1 198 ? -9.453 -4.547 8.992 1 95.88 198 PRO B CA 1
ATOM 4054 C C . PRO B 1 198 ? -10.93 -4.797 9.289 1 95.88 198 PRO B C 1
ATOM 4056 O O . PRO B 1 198 ? -11.32 -5.926 9.594 1 95.88 198 PRO B O 1
ATOM 4059 N N . LYS B 1 199 ? -11.68 -3.646 9.195 1 94.75 199 LYS B N 1
ATOM 4060 C CA . LYS B 1 199 ? -13.141 -3.75 9.219 1 94.75 199 LYS B CA 1
ATOM 4061 C C . LYS B 1 199 ? -13.641 -4.734 8.164 1 94.75 199 LYS B C 1
ATOM 4063 O O . LYS B 1 199 ? -13.234 -4.668 7.008 1 94.75 199 LYS B O 1
ATOM 4068 N N . THR B 1 200 ? -14.5 -5.703 8.625 1 96.12 200 THR B N 1
ATOM 4069 C CA . THR B 1 200 ? -15.047 -6.699 7.711 1 96.12 200 THR B CA 1
ATOM 4070 C C . THR B 1 200 ? -16.047 -6.062 6.758 1 96.12 200 THR B C 1
ATOM 4072 O O . THR B 1 200 ? -16.891 -5.266 7.18 1 96.12 200 THR B O 1
ATOM 4075 N N . SER B 1 201 ? -15.914 -6.344 5.512 1 95.75 201 SER B N 1
ATOM 4076 C CA . SER B 1 201 ? -16.875 -5.871 4.527 1 95.75 201 SER B CA 1
ATOM 4077 C C . SER B 1 201 ? -18.266 -6.449 4.797 1 95.75 201 SER B C 1
ATOM 4079 O O . SER B 1 201 ? -18.406 -7.652 5.027 1 95.75 201 SER B O 1
ATOM 4081 N N . SER B 1 202 ? -19.281 -5.637 4.723 1 94.62 202 SER B N 1
ATOM 4082 C CA . SER B 1 202 ? -20.656 -6.113 4.895 1 94.62 202 SER B CA 1
ATOM 4083 C C . SER B 1 202 ? -21.094 -6.949 3.701 1 94.62 202 SER B C 1
ATOM 4085 O O . SER B 1 202 ? -22.125 -7.641 3.768 1 94.62 202 SER B O 1
ATOM 4087 N N . LEU B 1 203 ? -20.344 -6.895 2.639 1 93.31 203 LEU B N 1
ATOM 4088 C CA . LEU B 1 203 ? -20.688 -7.625 1.422 1 93.31 203 LEU B CA 1
ATOM 4089 C C . LEU B 1 203 ? -20.094 -9.031 1.448 1 93.31 203 LEU B C 1
ATOM 4091 O O . LEU B 1 203 ? -20.375 -9.852 0.572 1 93.31 203 LEU B O 1
ATOM 4095 N N . ALA B 1 204 ? -19.219 -9.273 2.402 1 93.12 204 ALA B N 1
ATOM 4096 C CA . ALA B 1 204 ? -18.719 -10.633 2.594 1 93.12 204 ALA B CA 1
ATOM 4097 C C . ALA B 1 204 ? -19.828 -11.555 3.105 1 93.12 204 ALA B C 1
ATOM 4099 O O . ALA B 1 204 ? -20.656 -11.148 3.914 1 93.12 204 ALA B O 1
ATOM 4100 N N . HIS B 1 205 ? -19.859 -12.781 2.586 1 91.69 205 HIS B N 1
ATOM 4101 C CA . HIS B 1 205 ? -20.875 -13.703 3.088 1 91.69 205 HIS B CA 1
ATOM 4102 C C . HIS B 1 205 ? -20.562 -14.125 4.52 1 91.69 205 HIS B C 1
ATOM 4104 O O . HIS B 1 205 ? -19.469 -13.906 5.016 1 91.69 205 HIS B O 1
ATOM 4110 N N . SER B 1 206 ? -21.625 -14.938 5.012 1 85.94 206 SER B N 1
ATOM 4111 C CA . SER B 1 206 ? -21.547 -15.289 6.426 1 85.94 206 SER B CA 1
ATOM 4112 C C . SER B 1 206 ? -20.375 -16.234 6.691 1 85.94 206 SER B C 1
ATOM 4114 O O . SER B 1 206 ? -20.125 -17.156 5.922 1 85.94 206 SER B O 1
ATOM 4116 N N . GLY B 1 207 ? -19.406 -15.938 7.434 1 89.94 207 GLY B N 1
ATOM 4117 C CA . GLY B 1 207 ? -18.297 -16.766 7.848 1 89.94 207 GLY B CA 1
ATOM 4118 C C . GLY B 1 207 ? -16.953 -16.297 7.32 1 89.94 207 GLY B C 1
ATOM 4119 O O . GLY B 1 207 ? -15.922 -16.906 7.586 1 89.94 207 GLY B O 1
ATOM 4120 N N . LEU B 1 208 ? -17.125 -15.305 6.547 1 94.88 208 LEU B N 1
ATOM 4121 C CA . LEU B 1 208 ? -15.906 -14.781 5.953 1 94.88 208 LEU B CA 1
ATOM 4122 C C . LEU B 1 208 ? -15.555 -13.414 6.543 1 94.88 208 LEU B C 1
ATOM 4124 O O . LEU B 1 208 ? -16.328 -12.469 6.438 1 94.88 208 LEU B O 1
ATOM 4128 N N . LYS B 1 209 ? -14.453 -13.375 7.188 1 97.06 209 LYS B N 1
ATOM 4129 C CA . LYS B 1 209 ? -13.891 -12.109 7.66 1 97.06 209 LYS B CA 1
ATOM 4130 C C . LYS B 1 209 ? -12.828 -11.594 6.699 1 97.06 209 LYS B C 1
ATOM 4132 O O . LYS B 1 209 ? -11.688 -12.07 6.703 1 97.06 209 LYS B O 1
ATOM 4137 N N . GLU B 1 210 ? -13.188 -10.609 5.922 1 96.5 210 GLU B N 1
ATOM 4138 C CA . GLU B 1 210 ? -12.32 -10.023 4.898 1 96.5 210 GLU B CA 1
ATOM 4139 C C . GLU B 1 210 ? -12.672 -8.562 4.648 1 96.5 210 GLU B C 1
ATOM 4141 O O . GLU B 1 210 ? -13.773 -8.117 4.984 1 96.5 210 GLU B O 1
ATOM 4146 N N . PRO B 1 211 ? -11.766 -7.762 4.082 1 97.56 211 PRO B N 1
ATOM 4147 C CA . PRO B 1 211 ? -10.422 -8.117 3.627 1 97.56 211 PRO B CA 1
ATOM 4148 C C . PRO B 1 211 ? -9.469 -8.422 4.781 1 97.56 211 PRO B C 1
ATOM 4150 O O . PRO B 1 211 ? -9.867 -8.352 5.949 1 97.56 211 PRO B O 1
ATOM 4153 N N . ILE B 1 212 ? -8.258 -8.914 4.426 1 98.44 212 ILE B N 1
ATOM 4154 C CA . ILE B 1 212 ? -7.188 -9.078 5.406 1 98.44 212 ILE B CA 1
ATOM 4155 C C . ILE B 1 212 ? -5.91 -8.43 4.887 1 98.44 212 ILE B C 1
ATOM 4157 O O . ILE B 1 212 ? -5.773 -8.18 3.686 1 98.44 212 ILE B O 1
ATOM 4161 N N . LEU B 1 213 ? -5.023 -8.055 5.77 1 98.69 213 LEU B N 1
ATOM 4162 C CA . LEU B 1 213 ? -3.658 -7.645 5.465 1 98.69 213 LEU B CA 1
ATOM 4163 C C . LEU B 1 213 ? -2.66 -8.703 5.93 1 98.69 213 LEU B C 1
ATOM 4165 O O . LEU B 1 213 ? -2.562 -8.984 7.125 1 98.69 213 LEU B O 1
ATOM 4169 N N . VAL B 1 214 ? -1.976 -9.25 4.984 1 98.81 214 VAL B N 1
ATOM 4170 C CA . VAL B 1 214 ? -0.951 -10.242 5.293 1 98.81 214 VAL B CA 1
ATOM 4171 C C . VAL B 1 214 ? 0.423 -9.578 5.32 1 98.81 214 VAL B C 1
ATOM 4173 O O . VAL B 1 214 ? 0.796 -8.875 4.375 1 98.81 214 VAL B O 1
ATOM 4176 N N . ILE B 1 215 ? 1.151 -9.742 6.355 1 98.56 215 ILE B N 1
ATOM 4177 C CA . ILE B 1 215 ? 2.518 -9.25 6.488 1 98.56 215 ILE B CA 1
ATOM 4178 C C . ILE B 1 215 ? 3.492 -10.43 6.488 1 98.56 215 ILE B C 1
ATOM 4180 O O . ILE B 1 215 ? 3.332 -11.375 7.262 1 98.56 215 ILE B O 1
ATOM 4184 N N . MET B 1 216 ? 4.457 -10.359 5.605 1 98.31 216 MET B N 1
ATOM 4185 C CA . MET B 1 216 ? 5.496 -11.383 5.508 1 98.31 216 MET B CA 1
ATOM 4186 C C . MET B 1 216 ? 6.879 -10.773 5.727 1 98.31 216 MET B C 1
ATOM 4188 O O . MET B 1 216 ? 7.152 -9.672 5.258 1 98.31 216 MET B O 1
ATOM 4192 N N . GLU B 1 217 ? 7.695 -11.508 6.383 1 98.56 217 GLU B N 1
ATOM 4193 C CA . GLU B 1 217 ? 9.125 -11.203 6.406 1 98.56 217 GLU B CA 1
ATOM 4194 C C . GLU B 1 217 ? 9.914 -12.211 5.578 1 98.56 217 GLU B C 1
ATOM 4196 O O . GLU B 1 217 ? 9.664 -13.414 5.645 1 98.56 217 GLU B O 1
ATOM 4201 N N . LEU B 1 218 ? 10.781 -11.734 4.793 1 98.62 218 LEU B N 1
ATOM 4202 C CA . LEU B 1 218 ? 11.68 -12.594 4.043 1 98.62 218 LEU B CA 1
ATOM 4203 C C . LEU B 1 218 ? 13.016 -12.75 4.77 1 98.62 218 LEU B C 1
ATOM 4205 O O . LEU B 1 218 ? 13.352 -11.938 5.637 1 98.62 218 LEU B O 1
ATOM 4209 N N . GLU B 1 219 ? 13.734 -13.758 4.465 1 97.88 219 GLU B N 1
ATOM 4210 C CA . GLU B 1 219 ? 14.992 -14.078 5.121 1 97.88 219 GLU B CA 1
ATOM 4211 C C . GLU B 1 219 ? 15.992 -12.93 4.984 1 97.88 219 GLU B C 1
ATOM 4213 O O . GLU B 1 219 ? 16.766 -12.664 5.902 1 97.88 219 GLU B O 1
ATOM 4218 N N . ASN B 1 220 ? 16 -12.203 3.895 1 97 220 ASN B N 1
ATOM 4219 C CA . ASN B 1 220 ? 16.953 -11.141 3.635 1 97 220 ASN B CA 1
ATOM 4220 C C . ASN B 1 220 ? 16.516 -9.812 4.254 1 97 220 ASN B C 1
ATOM 4222 O O . ASN B 1 220 ? 17.078 -8.766 3.953 1 97 220 ASN B O 1
ATOM 4226 N N . GLY B 1 221 ? 15.438 -9.812 4.957 1 97.5 221 GLY B N 1
ATOM 4227 C CA . GLY B 1 221 ? 15.016 -8.633 5.695 1 97.5 221 GLY B CA 1
ATOM 4228 C C . GLY B 1 221 ? 13.945 -7.832 4.98 1 97.5 221 GLY B C 1
ATOM 4229 O O . GLY B 1 221 ? 13.383 -6.891 5.543 1 97.5 221 GLY B O 1
ATOM 4230 N N . VAL B 1 222 ? 13.648 -8.148 3.707 1 98.25 222 VAL B N 1
ATOM 4231 C CA . VAL B 1 222 ? 12.594 -7.449 2.98 1 98.25 222 VAL B CA 1
ATOM 4232 C C . VAL B 1 222 ? 11.25 -7.688 3.666 1 98.25 222 VAL B C 1
ATOM 4234 O O . VAL B 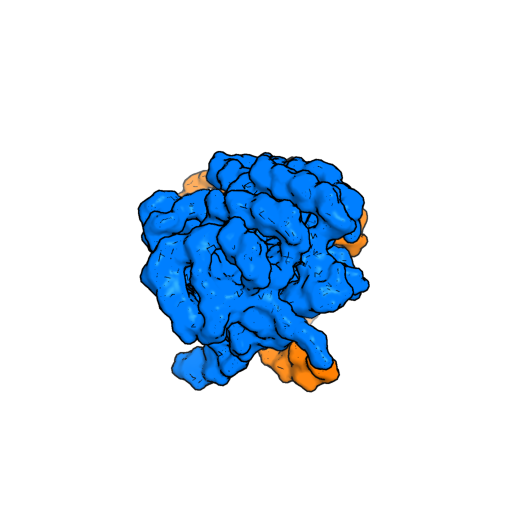1 222 ? 10.93 -8.82 4.043 1 98.25 222 VAL B O 1
ATOM 4237 N N . LEU B 1 223 ? 10.531 -6.602 3.92 1 98.56 223 LEU B N 1
ATOM 4238 C CA . LEU B 1 223 ? 9.18 -6.684 4.465 1 98.56 223 LEU B CA 1
ATOM 4239 C C . LEU B 1 223 ? 8.141 -6.602 3.355 1 98.56 223 LEU B C 1
ATOM 4241 O O . LEU B 1 223 ? 8.266 -5.781 2.441 1 98.56 223 LEU B O 1
ATOM 4245 N N . VAL B 1 224 ? 7.117 -7.469 3.51 1 98.56 224 VAL B N 1
ATOM 4246 C CA . VAL B 1 224 ? 6.07 -7.535 2.496 1 98.56 224 VAL B CA 1
ATOM 4247 C C . VAL B 1 224 ? 4.703 -7.34 3.152 1 98.56 224 VAL B C 1
ATOM 4249 O O . VAL B 1 224 ? 4.422 -7.922 4.203 1 98.56 224 VAL B O 1
ATOM 4252 N N . ASP B 1 225 ? 3.898 -6.465 2.645 1 98.31 225 ASP B N 1
ATOM 4253 C CA . ASP B 1 225 ? 2.488 -6.418 3.021 1 98.31 225 ASP B CA 1
ATOM 4254 C C . ASP B 1 225 ? 1.59 -6.699 1.819 1 98.31 225 ASP B C 1
ATOM 4256 O O . ASP B 1 225 ? 1.81 -6.156 0.733 1 98.31 225 ASP B O 1
ATOM 4260 N N . VAL B 1 226 ? 0.617 -7.562 1.989 1 98.62 226 VAL B N 1
ATOM 4261 C CA . VAL B 1 226 ? -0.307 -7.965 0.935 1 98.62 226 VAL B CA 1
ATOM 4262 C C . VAL B 1 226 ? -1.744 -7.699 1.376 1 98.62 226 VAL B C 1
ATOM 4264 O O . VAL B 1 226 ? -2.215 -8.273 2.359 1 98.62 226 VAL B O 1
ATOM 4267 N N . GLU B 1 227 ? -2.412 -6.793 0.673 1 98.5 227 GLU B N 1
ATOM 4268 C CA . GLU B 1 227 ? -3.857 -6.691 0.849 1 98.5 227 GLU B CA 1
ATOM 4269 C C . GLU B 1 227 ? -4.586 -7.797 0.093 1 98.5 227 GLU B C 1
ATOM 4271 O O . GLU B 1 227 ? -4.426 -7.938 -1.122 1 98.5 227 GLU B O 1
ATOM 4276 N N . MET B 1 228 ? -5.301 -8.578 0.769 1 98.5 228 MET B N 1
ATOM 4277 C CA . MET B 1 228 ? -6.145 -9.617 0.177 1 98.5 228 MET B CA 1
ATOM 4278 C C . MET B 1 228 ? -7.621 -9.281 0.352 1 98.5 228 MET B C 1
ATOM 4280 O O . MET B 1 228 ? -8.117 -9.188 1.478 1 98.5 228 MET B O 1
ATOM 4284 N N . ASN B 1 229 ? -8.312 -9.008 -0.727 1 97.88 229 ASN B N 1
ATOM 4285 C CA . ASN B 1 229 ? -9.719 -8.641 -0.785 1 97.88 229 ASN B CA 1
ATOM 4286 C C . ASN B 1 229 ? -10.469 -9.453 -1.832 1 97.88 229 ASN B C 1
ATOM 4288 O O . ASN B 1 229 ? -10.234 -9.305 -3.031 1 97.88 229 ASN B O 1
ATOM 4292 N N . VAL B 1 230 ? -11.445 -10.312 -1.387 1 97.38 230 VAL B N 1
ATOM 4293 C CA . VAL B 1 230 ? -12.055 -11.219 -2.355 1 97.38 230 VAL B CA 1
ATOM 4294 C C . VAL B 1 230 ? -13.469 -10.742 -2.691 1 97.38 230 VAL B C 1
ATOM 4296 O O . VAL B 1 230 ? -14.266 -11.492 -3.252 1 97.38 230 VAL B O 1
ATOM 4299 N N . ASN B 1 231 ? -13.859 -9.539 -2.275 1 95.94 231 ASN B N 1
ATOM 4300 C CA . ASN B 1 231 ? -15.156 -8.945 -2.6 1 95.94 231 ASN B CA 1
ATOM 4301 C C . ASN B 1 231 ? -15.031 -7.445 -2.848 1 95.94 231 ASN B C 1
ATOM 4303 O O . ASN B 1 231 ? -15.805 -6.66 -2.291 1 95.94 231 ASN B O 1
ATOM 4307 N N . ILE B 1 232 ? -14.141 -7.027 -3.721 1 94.94 232 ILE B N 1
ATOM 4308 C CA . ILE B 1 232 ? -13.852 -5.609 -3.916 1 94.94 232 ILE B CA 1
ATOM 4309 C C . ILE B 1 232 ? -14.898 -4.996 -4.84 1 94.94 232 ILE B C 1
ATOM 4311 O O . ILE B 1 232 ? -15 -3.771 -4.945 1 94.94 232 ILE B O 1
ATOM 4315 N N . GLN B 1 233 ? -15.664 -5.758 -5.574 1 93.56 233 GLN B N 1
ATOM 4316 C CA . GLN B 1 233 ? -16.891 -5.449 -6.297 1 93.56 233 GLN B CA 1
ATOM 4317 C C . GLN B 1 233 ? -16.594 -4.789 -7.641 1 93.56 233 GLN B C 1
ATOM 4319 O O . GLN B 1 233 ? -17.406 -4.832 -8.555 1 93.56 233 GLN B O 1
ATOM 4324 N N . PHE B 1 234 ? -15.406 -4.191 -7.918 1 90.81 234 PHE B N 1
ATOM 4325 C CA . PHE B 1 234 ? -15.266 -3.418 -9.148 1 90.81 234 PHE B CA 1
ATOM 4326 C C . PHE B 1 234 ? -14.594 -4.246 -10.234 1 90.81 234 PHE B C 1
ATOM 4328 O O . PHE B 1 234 ? -14.766 -3.979 -11.422 1 90.81 234 PHE B O 1
ATOM 4335 N N . GLY B 1 235 ? -13.742 -5.09 -9.859 1 94.12 235 GLY B N 1
ATOM 4336 C CA . GLY B 1 235 ? -12.977 -5.863 -10.828 1 94.12 235 GLY B CA 1
ATOM 4337 C C . GLY B 1 235 ? -11.93 -6.746 -10.18 1 94.12 235 GLY B C 1
ATOM 4338 O O . GLY B 1 235 ? -12.07 -7.141 -9.016 1 94.12 235 GLY B O 1
ATOM 4339 N N . TYR B 1 236 ? -11.008 -7.203 -11.023 1 94.81 236 TYR B N 1
ATOM 4340 C CA . TYR B 1 236 ? -9.898 -8.062 -10.625 1 94.81 236 TYR B CA 1
ATOM 4341 C C . TYR B 1 236 ? -8.57 -7.309 -10.727 1 94.81 236 TYR B C 1
ATOM 4343 O O . TYR B 1 236 ? -8.195 -6.852 -11.805 1 94.81 236 TYR B O 1
ATOM 4351 N N . GLN B 1 237 ? -7.926 -7.168 -9.562 1 95.94 237 GLN B N 1
ATOM 4352 C CA . GLN B 1 237 ? -6.684 -6.402 -9.547 1 95.94 237 GLN B CA 1
ATOM 4353 C C . GLN B 1 237 ? -5.598 -7.137 -8.766 1 95.94 237 GLN B C 1
ATOM 4355 O O . GLN B 1 237 ? -5.75 -7.391 -7.57 1 95.94 237 GLN B O 1
ATOM 4360 N N . VAL B 1 238 ? -4.578 -7.523 -9.453 1 97.44 238 VAL B N 1
ATOM 4361 C CA . VAL B 1 238 ? -3.342 -8.023 -8.859 1 97.44 238 VAL B CA 1
ATOM 4362 C C . VAL B 1 238 ? -2.178 -7.117 -9.242 1 97.44 238 VAL B C 1
ATOM 4364 O O . VAL B 1 238 ? -1.834 -6.996 -10.422 1 97.44 238 VAL B O 1
ATOM 4367 N N . ALA B 1 239 ? -1.639 -6.445 -8.258 1 97.19 239 ALA B N 1
ATOM 4368 C CA . ALA B 1 239 ? -0.584 -5.457 -8.484 1 97.19 239 ALA B CA 1
ATOM 4369 C C . ALA B 1 239 ? 0.527 -5.598 -7.445 1 97.19 239 ALA B C 1
ATOM 4371 O O . ALA B 1 239 ? 0.343 -6.25 -6.414 1 97.19 239 ALA B O 1
ATOM 4372 N N . THR B 1 240 ? 1.689 -5.133 -7.777 1 98 240 THR B N 1
ATOM 4373 C CA . THR B 1 240 ? 2.854 -5.156 -6.898 1 98 240 THR B CA 1
ATOM 4374 C C . THR B 1 240 ? 3.629 -3.846 -6.992 1 98 240 THR B C 1
ATOM 4376 O O . THR B 1 240 ? 3.828 -3.314 -8.086 1 98 240 THR B O 1
ATOM 4379 N N . GLU B 1 241 ? 3.918 -3.252 -5.887 1 98.06 241 GLU B N 1
ATOM 4380 C CA . GLU B 1 241 ? 4.859 -2.141 -5.801 1 98.06 241 GLU B CA 1
ATOM 4381 C C . GLU B 1 241 ? 6.145 -2.559 -5.09 1 98.06 241 GLU B C 1
ATOM 4383 O O . GLU B 1 241 ? 6.098 -3.143 -4.008 1 98.06 241 GLU B O 1
ATOM 4388 N N . ALA B 1 242 ? 7.234 -2.355 -5.75 1 98.25 242 ALA B N 1
ATOM 4389 C CA . ALA B 1 242 ? 8.555 -2.621 -5.184 1 98.25 242 ALA B CA 1
ATOM 4390 C C . ALA B 1 242 ? 9.25 -1.322 -4.785 1 98.25 242 ALA B C 1
ATOM 4392 O O . ALA B 1 242 ? 9.375 -0.401 -5.598 1 98.25 242 ALA B O 1
ATOM 4393 N N . VAL B 1 243 ? 9.641 -1.257 -3.535 1 97.88 243 VAL B N 1
ATOM 4394 C CA . VAL B 1 243 ? 10.359 -0.101 -3.012 1 97.88 243 VAL B CA 1
ATOM 4395 C C . VAL B 1 243 ? 11.852 -0.421 -2.918 1 97.88 243 VAL B C 1
ATOM 4397 O O . VAL B 1 243 ? 12.25 -1.353 -2.215 1 97.88 243 VAL B O 1
ATOM 4400 N N . PHE B 1 244 ? 12.633 0.322 -3.68 1 97.75 244 PHE B N 1
ATOM 4401 C CA . PHE B 1 244 ? 14.086 0.171 -3.697 1 97.75 244 PHE B CA 1
ATOM 4402 C C . PHE B 1 244 ? 14.758 1.324 -2.961 1 97.75 244 PHE B C 1
ATOM 4404 O O . PHE B 1 244 ? 14.086 2.266 -2.529 1 97.75 244 PHE B O 1
ATOM 4411 N N . GLU B 1 245 ? 16.047 1.26 -2.789 1 95.88 245 GLU B N 1
ATOM 4412 C CA . GLU B 1 245 ? 16.812 2.332 -2.154 1 95.88 245 GLU B CA 1
ATOM 4413 C C . GLU B 1 245 ? 16.734 3.621 -2.971 1 95.88 245 GLU B C 1
ATOM 4415 O O . GLU B 1 245 ? 16.781 4.719 -2.412 1 95.88 245 GLU B O 1
ATOM 4420 N N . LYS B 1 246 ? 16.609 3.498 -4.273 1 95 246 LYS B N 1
ATOM 4421 C CA . LYS B 1 246 ? 16.703 4.68 -5.125 1 95 246 LYS B CA 1
ATOM 4422 C C . LYS B 1 246 ? 15.461 4.832 -5.996 1 95 246 LYS B C 1
ATOM 4424 O O . LYS B 1 246 ? 15.555 5.234 -7.156 1 95 246 LYS B O 1
ATOM 4429 N N . GLY B 1 247 ? 14.344 4.457 -5.422 1 93.31 247 GLY B N 1
ATOM 4430 C CA . GLY B 1 247 ? 13.109 4.613 -6.172 1 93.31 247 GLY B CA 1
ATOM 4431 C C . GLY B 1 247 ? 12.148 3.455 -5.988 1 93.31 247 GLY B C 1
ATOM 4432 O O . GLY B 1 247 ? 12.266 2.689 -5.027 1 93.31 247 GLY B O 1
ATOM 4433 N N . LEU B 1 248 ? 11.055 3.473 -6.82 1 94.44 248 LEU B N 1
ATOM 4434 C CA . LEU B 1 248 ? 10.055 2.41 -6.734 1 94.44 248 LEU B CA 1
ATOM 4435 C C . LEU B 1 248 ? 9.617 1.963 -8.125 1 94.44 248 LEU B C 1
ATOM 4437 O O . LEU B 1 248 ? 9.945 2.613 -9.125 1 94.44 248 LEU B O 1
ATOM 4441 N N . ALA B 1 249 ? 9.07 0.831 -8.258 1 96.81 249 ALA B N 1
ATOM 4442 C CA . ALA B 1 249 ? 8.453 0.29 -9.469 1 96.81 249 ALA B CA 1
ATOM 4443 C C . ALA B 1 249 ? 7.086 -0.311 -9.164 1 96.81 249 ALA B C 1
ATOM 4445 O O . ALA B 1 249 ? 6.891 -0.943 -8.125 1 96.81 249 ALA B O 1
ATOM 4446 N N . ARG B 1 250 ? 6.117 -0.034 -10.07 1 96.88 250 ARG B N 1
ATOM 4447 C CA . ARG B 1 250 ? 4.777 -0.595 -9.938 1 96.88 250 ARG B CA 1
ATOM 4448 C C . ARG B 1 250 ? 4.398 -1.406 -11.164 1 96.88 250 ARG B C 1
ATOM 4450 O O . ARG B 1 250 ? 4.695 -1.007 -12.297 1 96.88 250 ARG B O 1
ATOM 4457 N N . ILE B 1 251 ? 3.773 -2.551 -10.938 1 96.81 251 ILE B N 1
ATOM 4458 C CA . ILE B 1 251 ? 3.189 -3.332 -12.023 1 96.81 251 ILE B CA 1
ATOM 4459 C C . ILE B 1 251 ? 1.733 -3.656 -11.703 1 96.81 251 ILE B C 1
ATOM 4461 O O . ILE B 1 251 ? 1.295 -3.504 -10.555 1 96.81 251 ILE B O 1
ATOM 4465 N N . GLY B 1 252 ? 0.96 -4.148 -12.742 1 95.25 252 GLY B N 1
ATOM 4466 C CA . GLY B 1 252 ? -0.426 -4.547 -12.555 1 95.25 252 GLY B CA 1
ATOM 4467 C C . GLY B 1 252 ? -1.394 -3.381 -12.586 1 95.25 252 GLY B C 1
ATOM 4468 O O . GLY B 1 252 ? -2.486 -3.457 -12.023 1 95.25 252 GLY B O 1
ATOM 4469 N N . GLN B 1 253 ? -1 -2.217 -13.164 1 92.44 253 GLN B N 1
ATOM 4470 C CA . GLN B 1 253 ? -1.854 -1.041 -13.289 1 92.44 253 GLN B CA 1
ATOM 4471 C C . GLN B 1 253 ? -2.756 -1.145 -14.516 1 92.44 253 GLN B C 1
ATOM 4473 O O . GLN B 1 253 ? -2.42 -1.833 -15.484 1 92.44 253 GLN B O 1
ATOM 4478 N N . PRO B 1 254 ? -3.959 -0.453 -14.453 1 89.69 254 PRO B N 1
ATOM 4479 C CA . PRO B 1 254 ? -4.785 -0.413 -15.664 1 89.69 254 PRO B CA 1
ATOM 4480 C C . PRO B 1 254 ? -4.031 0.141 -16.875 1 89.69 254 PRO B C 1
ATOM 4482 O O . PRO B 1 254 ? -3.232 1.07 -16.734 1 89.69 254 PRO B O 1
ATOM 4485 N N . SER B 1 255 ? -4.195 -0.494 -18 1 87.31 255 SER B N 1
ATOM 4486 C CA . SER B 1 255 ? -3.543 -0.052 -19.219 1 87.31 255 SER B CA 1
ATOM 4487 C C . SER B 1 255 ? -4.418 -0.317 -20.438 1 87.31 255 SER B C 1
ATOM 4489 O O . SER B 1 255 ? -5.496 -0.905 -20.328 1 87.31 255 SER B O 1
ATOM 4491 N N . GLY B 1 256 ? -4.043 0.226 -21.625 1 87.25 256 GLY B N 1
ATOM 4492 C CA . GLY B 1 256 ? -4.766 -0.008 -22.859 1 87.25 256 GLY B CA 1
ATOM 4493 C C . GLY B 1 256 ? -5.621 1.172 -23.281 1 87.25 256 GLY B C 1
ATOM 4494 O O . GLY B 1 256 ? -5.215 2.326 -23.141 1 87.25 256 GLY B O 1
ATOM 4495 N N . MET B 1 257 ? -6.879 0.892 -23.766 1 84.12 257 MET B N 1
ATOM 4496 C CA . MET B 1 257 ? -7.742 1.908 -24.359 1 84.12 257 MET B CA 1
ATOM 4497 C C . MET B 1 257 ? -8.117 2.971 -23.328 1 84.12 257 MET B C 1
ATOM 4499 O O . MET B 1 257 ? -8.547 2.645 -22.219 1 84.12 257 MET B O 1
ATOM 4503 N N . GLN B 1 258 ? -7.926 4.176 -23.688 1 85.94 258 GLN B N 1
ATOM 4504 C CA . GLN B 1 258 ? -8.328 5.34 -22.891 1 85.94 258 GLN B CA 1
ATOM 4505 C C . GLN B 1 258 ? -9.578 5.996 -23.484 1 85.94 258 GLN B C 1
ATOM 4507 O O . GLN B 1 258 ? -9.68 6.172 -24.703 1 85.94 258 GLN B O 1
ATOM 4512 N N . ARG B 1 259 ? -10.547 6.219 -22.703 1 86.12 259 ARG B N 1
ATOM 4513 C CA . ARG B 1 259 ? -11.805 6.816 -23.141 1 86.12 259 ARG B CA 1
ATOM 4514 C C . ARG B 1 259 ? -12.141 8.047 -22.312 1 86.12 259 ARG B C 1
ATOM 4516 O O . ARG B 1 259 ? -11.93 8.062 -21.094 1 86.12 259 ARG B O 1
ATOM 4523 N N . TRP B 1 260 ? -12.5 9.164 -22.891 1 86.5 260 TRP B N 1
ATOM 4524 C CA . TRP B 1 260 ? -13.023 10.367 -22.266 1 86.5 260 TRP B CA 1
ATOM 4525 C C . TRP B 1 260 ? -14.531 10.477 -22.469 1 86.5 260 TRP B C 1
ATOM 4527 O O . TRP B 1 260 ? -15.008 10.578 -23.594 1 86.5 260 TRP B O 1
ATOM 4537 N N . ARG B 1 261 ? -15.227 10.344 -21.328 1 88.25 261 ARG B N 1
ATOM 4538 C CA . ARG B 1 261 ? -16.688 10.375 -21.422 1 88.25 261 ARG B CA 1
ATOM 4539 C C . ARG B 1 261 ? -17.297 10.984 -20.156 1 88.25 261 ARG B C 1
ATOM 4541 O O . ARG B 1 261 ? -16.891 10.648 -19.047 1 88.25 261 ARG B O 1
ATOM 4548 N N . ASP B 1 262 ? -18.281 11.883 -20.234 1 91.56 262 ASP B N 1
ATOM 4549 C CA . ASP B 1 262 ? -19.094 12.422 -19.141 1 91.56 262 ASP B CA 1
ATOM 4550 C C . ASP B 1 262 ? -18.203 13.016 -18.047 1 91.56 262 ASP B C 1
ATOM 4552 O O . ASP B 1 262 ? -18.438 12.797 -16.859 1 91.56 262 ASP B O 1
ATOM 4556 N N . GLY B 1 263 ? -17.188 13.57 -18.422 1 89.88 263 GLY B N 1
ATOM 4557 C CA . GLY B 1 263 ? -16.297 14.258 -17.5 1 89.88 263 GLY B CA 1
ATOM 4558 C C . GLY B 1 263 ? -15.352 13.32 -16.781 1 89.88 263 GLY B C 1
ATOM 4559 O O . GLY B 1 263 ? -14.773 13.68 -15.758 1 89.88 263 GLY B O 1
ATOM 4560 N N . GLU B 1 264 ? -15.352 12.102 -17.359 1 89.44 264 GLU B N 1
ATOM 4561 C CA . GLU B 1 264 ? -14.508 11.094 -16.719 1 89.44 264 GLU B CA 1
ATOM 4562 C C . GLU B 1 264 ? -13.445 10.578 -17.672 1 89.44 264 GLU B C 1
ATOM 4564 O O . GLU B 1 264 ? -13.633 10.609 -18.891 1 89.44 264 GLU B O 1
ATOM 4569 N N . PHE B 1 265 ? -12.25 10.297 -17.188 1 88.19 265 PHE B N 1
ATOM 4570 C CA . PHE B 1 265 ? -11.195 9.555 -17.875 1 88.19 265 PHE B CA 1
ATOM 4571 C C . PHE B 1 265 ? -11.164 8.102 -17.422 1 88.19 265 PHE B C 1
ATOM 4573 O O . PHE B 1 265 ? -11.062 7.824 -16.219 1 88.19 265 PHE B O 1
ATOM 4580 N N . LEU B 1 266 ? -11.328 7.191 -18.328 1 88.19 266 LEU B N 1
ATOM 4581 C CA . LEU B 1 266 ? -11.516 5.781 -18 1 88.19 266 LEU B CA 1
ATOM 4582 C C . LEU B 1 266 ? -10.445 4.918 -18.672 1 88.19 266 LEU B C 1
ATOM 4584 O O . LEU B 1 266 ? -10.094 5.148 -19.828 1 88.19 266 LEU B O 1
ATOM 4588 N N . ILE B 1 267 ? -9.859 4.07 -17.922 1 90.19 267 ILE B N 1
ATOM 4589 C CA . ILE B 1 267 ? -9.094 2.938 -18.438 1 90.19 267 ILE B CA 1
ATOM 4590 C C . ILE B 1 267 ? -9.703 1.633 -17.922 1 90.19 267 ILE B C 1
ATOM 4592 O O . ILE B 1 267 ? -10 1.502 -16.734 1 90.19 267 ILE B O 1
ATOM 4596 N N . ASN B 1 268 ? -9.891 0.705 -18.828 1 86.75 268 ASN B N 1
ATOM 4597 C CA . ASN B 1 268 ? -10.523 -0.545 -18.422 1 86.75 268 ASN B CA 1
ATOM 4598 C C . ASN B 1 268 ? -9.648 -1.327 -17.453 1 86.75 268 ASN B C 1
ATOM 4600 O O . ASN B 1 268 ? -8.422 -1.345 -17.578 1 86.75 268 ASN B O 1
ATOM 4604 N N . GLU B 1 269 ? -10.336 -1.929 -16.484 1 90.44 269 GLU B N 1
ATOM 4605 C CA . GLU B 1 269 ? -9.719 -2.869 -15.555 1 90.44 269 GLU B CA 1
ATOM 4606 C C . GLU B 1 269 ? -10.117 -4.305 -15.867 1 90.44 269 GLU B C 1
ATOM 4608 O O . GLU B 1 269 ? -11.164 -4.543 -16.484 1 90.44 269 GLU B O 1
ATOM 4613 N N . HIS B 1 270 ? -9.203 -5.254 -15.445 1 90.88 270 HIS B N 1
ATOM 4614 C CA . HIS B 1 270 ? -9.562 -6.66 -15.578 1 90.88 270 HIS B CA 1
ATOM 4615 C C . HIS B 1 270 ? -10.75 -7.012 -14.695 1 90.88 270 HIS B C 1
ATOM 4617 O O . HIS B 1 270 ? -10.961 -6.395 -13.648 1 90.88 270 HIS B O 1
ATOM 4623 N N . THR B 1 271 ? -11.492 -8.023 -15.141 1 90.06 271 THR B N 1
ATOM 4624 C CA . THR B 1 271 ? -12.656 -8.43 -14.359 1 90.06 271 THR B CA 1
ATOM 4625 C C . THR B 1 271 ? -12.453 -9.828 -13.773 1 90.06 271 THR B C 1
ATOM 4627 O O . THR B 1 271 ? -13.227 -10.258 -12.914 1 90.06 271 THR B O 1
ATOM 4630 N N . ASP B 1 272 ? -11.391 -10.477 -14.234 1 89.44 272 ASP B N 1
ATOM 4631 C CA . ASP B 1 272 ? -11 -11.766 -13.664 1 89.44 272 ASP B CA 1
ATOM 4632 C C . ASP B 1 272 ? -9.562 -12.117 -14.047 1 89.44 272 ASP B C 1
ATOM 4634 O O . ASP B 1 272 ? -8.906 -11.367 -14.766 1 89.44 272 ASP B O 1
ATOM 4638 N N . PHE B 1 273 ? -9.125 -13.344 -13.508 1 88.12 273 PHE B N 1
ATOM 4639 C CA . PHE B 1 273 ? -7.73 -13.734 -13.672 1 88.12 273 PHE B CA 1
ATOM 4640 C C . PHE B 1 273 ? -7.453 -14.172 -15.102 1 88.12 273 PHE B C 1
ATOM 4642 O O . PHE B 1 273 ? -6.301 -14.195 -15.539 1 88.12 273 PHE B O 1
ATOM 4649 N N . THR B 1 274 ? -8.438 -14.578 -15.891 1 87.88 274 THR B N 1
ATOM 4650 C CA . THR B 1 274 ? -8.242 -15.117 -17.234 1 87.88 274 THR B CA 1
ATOM 4651 C C . THR B 1 274 ? -7.797 -14.023 -18.203 1 87.88 274 THR B C 1
ATOM 4653 O O . THR B 1 274 ? -7.215 -14.32 -19.25 1 87.88 274 THR B O 1
ATOM 4656 N N . THR B 1 275 ? -8.086 -12.773 -17.859 1 88.94 275 THR B N 1
ATOM 4657 C CA . THR B 1 275 ? -7.621 -11.68 -18.703 1 88.94 275 THR B CA 1
ATOM 4658 C C . THR B 1 275 ? -6.324 -11.094 -18.156 1 88.94 275 THR B C 1
ATOM 4660 O O . THR B 1 275 ? -5.371 -10.875 -18.906 1 88.94 275 THR B O 1
ATOM 4663 N N . ARG B 1 276 ? -6.254 -10.977 -16.875 1 93.12 276 ARG B N 1
ATOM 4664 C CA . ARG B 1 276 ? -5.074 -10.383 -16.25 1 93.12 276 ARG B CA 1
ATOM 4665 C C . ARG B 1 276 ? -3.834 -11.234 -16.5 1 93.12 276 ARG B C 1
ATOM 4667 O O . ARG B 1 276 ? -2.734 -10.703 -16.672 1 93.12 276 ARG B O 1
ATOM 4674 N N . PHE B 1 277 ? -4.016 -12.625 -16.547 1 95.12 277 PHE B N 1
ATOM 4675 C CA . PHE B 1 277 ? -2.852 -13.5 -16.594 1 95.12 277 PHE B CA 1
ATOM 4676 C C . PHE B 1 277 ? -2.898 -14.398 -17.812 1 95.12 277 PHE B C 1
ATOM 4678 O O . PHE B 1 277 ? -2.295 -15.477 -17.828 1 95.12 277 PHE B O 1
ATOM 4685 N N . ALA B 1 278 ? -3.662 -14.008 -18.844 1 92.81 278 ALA B N 1
ATOM 4686 C CA . ALA B 1 278 ? -3.77 -14.789 -20.078 1 92.81 278 ALA B CA 1
ATOM 4687 C C . ALA B 1 278 ? -2.391 -15.078 -20.672 1 92.81 278 ALA B C 1
ATOM 4689 O O . ALA B 1 278 ? -2.064 -16.234 -20.953 1 92.81 278 ALA B O 1
ATOM 4690 N N . THR B 1 279 ? -1.58 -14.062 -20.75 1 94.5 279 THR B N 1
ATOM 4691 C CA . THR B 1 279 ? -0.242 -14.195 -21.312 1 94.5 279 THR B CA 1
ATOM 4692 C C . THR B 1 279 ? 0.63 -15.086 -20.438 1 94.5 279 THR B C 1
ATOM 4694 O O . THR B 1 279 ? 1.427 -15.883 -20.938 1 94.5 279 THR B O 1
ATOM 4697 N N . ALA B 1 280 ? 0.47 -14.984 -19.141 1 97.19 280 ALA B N 1
ATOM 4698 C CA . ALA B 1 280 ? 1.261 -15.773 -18.203 1 97.19 280 ALA B CA 1
ATOM 4699 C C . ALA B 1 280 ? 0.97 -17.266 -18.359 1 97.19 280 ALA B C 1
ATOM 4701 O O . ALA B 1 280 ? 1.891 -18.094 -18.391 1 97.19 280 ALA B O 1
ATOM 4702 N N . TYR B 1 281 ? -0.276 -17.609 -18.5 1 96.69 281 TYR B N 1
ATOM 4703 C CA . TYR B 1 281 ? -0.664 -19.016 -18.703 1 96.69 281 TYR B CA 1
ATOM 4704 C C . TYR B 1 281 ? -0.083 -19.562 -19.984 1 96.69 281 TYR B C 1
ATOM 4706 O O . TYR B 1 281 ? 0.457 -20.672 -20.016 1 96.69 281 TYR B O 1
ATOM 4714 N N . ASP B 1 282 ? -0.19 -18.812 -21.047 1 96.38 282 ASP B N 1
ATOM 4715 C CA . ASP B 1 282 ? 0.349 -19.234 -22.328 1 96.38 282 ASP B CA 1
ATOM 4716 C C . ASP B 1 282 ? 1.859 -19.453 -22.25 1 96.38 282 ASP B C 1
ATOM 4718 O O . ASP B 1 282 ? 2.373 -20.469 -22.703 1 96.38 282 ASP B O 1
ATOM 4722 N N . ARG B 1 283 ? 2.494 -18.516 -21.625 1 97.56 283 ARG B N 1
ATOM 4723 C CA . ARG B 1 283 ? 3.947 -18.578 -21.531 1 97.56 283 ARG B CA 1
ATOM 4724 C C . ARG B 1 283 ? 4.379 -19.734 -20.625 1 97.56 283 ARG B C 1
ATOM 4726 O O . ARG B 1 283 ? 5.398 -20.375 -20.875 1 97.56 283 ARG B O 1
ATOM 4733 N N . GLN B 1 284 ? 3.635 -19.969 -19.562 1 98.38 284 GLN B N 1
ATOM 4734 C CA . GLN B 1 284 ? 3.928 -21.078 -18.672 1 98.38 284 GLN B CA 1
ATOM 4735 C C . GLN B 1 284 ? 3.906 -22.406 -19.422 1 98.38 284 GLN B C 1
ATOM 4737 O O . GLN B 1 284 ? 4.863 -23.188 -19.344 1 98.38 284 GLN B O 1
ATOM 4742 N N . ILE B 1 285 ? 2.871 -22.656 -20.188 1 97.81 285 ILE B N 1
ATOM 4743 C CA . ILE B 1 285 ? 2.713 -23.922 -20.891 1 97.81 285 ILE B CA 1
ATOM 4744 C C . ILE B 1 285 ? 3.766 -24.047 -21.984 1 97.81 285 ILE B C 1
ATOM 4746 O O . ILE B 1 285 ? 4.422 -25.078 -22.109 1 97.81 285 ILE B O 1
ATOM 4750 N N . GLN B 1 286 ? 3.963 -22.938 -22.75 1 97.81 286 GLN B N 1
ATOM 4751 C CA . GLN B 1 286 ? 4.945 -22.969 -23.828 1 97.81 286 GLN B CA 1
ATOM 4752 C C . GLN B 1 286 ? 6.348 -23.234 -23.281 1 97.81 286 GLN B C 1
ATOM 4754 O O . GLN B 1 286 ? 7.086 -24.047 -23.844 1 97.81 286 GLN B O 1
ATOM 4759 N N . SER B 1 287 ? 6.676 -22.531 -22.219 1 98.19 287 SER B N 1
ATOM 4760 C CA . SER B 1 287 ? 8 -22.703 -21.641 1 98.19 287 SER B CA 1
ATOM 4761 C C . SER B 1 287 ? 8.203 -24.109 -21.125 1 98.19 287 SER B C 1
ATOM 4763 O O . SER B 1 287 ? 9.297 -24.672 -21.234 1 98.19 287 SER B O 1
ATOM 4765 N N . TRP B 1 288 ? 7.164 -24.672 -20.516 1 98.19 288 TRP B N 1
ATOM 4766 C CA . TRP B 1 288 ? 7.23 -26.047 -20.016 1 98.19 288 TRP B CA 1
ATOM 4767 C C . TRP B 1 288 ? 7.422 -27.031 -21.172 1 98.19 288 TRP B C 1
ATOM 4769 O O . TRP B 1 288 ? 8.297 -27.891 -21.109 1 98.19 288 TRP B O 1
ATOM 4779 N N . VAL B 1 289 ? 6.699 -26.859 -22.266 1 98.12 289 VAL B N 1
ATOM 4780 C CA . VAL B 1 289 ? 6.797 -27.734 -23.438 1 98.12 289 VAL B CA 1
ATOM 4781 C C . VAL B 1 289 ? 8.195 -27.625 -24.031 1 98.12 289 VAL B C 1
ATOM 4783 O O . VAL B 1 289 ? 8.805 -28.641 -24.375 1 98.12 289 VAL B O 1
ATOM 4786 N N . ASP B 1 290 ? 8.672 -26.406 -24.125 1 98 290 ASP B N 1
ATOM 4787 C CA . ASP B 1 290 ? 10.016 -26.203 -24.641 1 98 290 ASP B CA 1
ATOM 4788 C C . ASP B 1 290 ? 11.055 -26.922 -23.766 1 98 290 ASP B C 1
ATOM 4790 O O . ASP B 1 290 ? 11.961 -27.578 -24.281 1 98 290 ASP B O 1
ATOM 4794 N N . ALA B 1 291 ? 10.898 -26.828 -22.484 1 98.25 291 ALA B N 1
ATOM 4795 C CA . ALA B 1 291 ? 11.836 -27.438 -21.547 1 98.25 291 ALA B CA 1
ATOM 4796 C C . ALA B 1 291 ? 11.812 -28.969 -21.688 1 98.25 291 ALA B C 1
ATOM 4798 O O . ALA B 1 291 ? 12.852 -29.609 -21.578 1 98.25 291 ALA B O 1
ATOM 4799 N N . VAL B 1 292 ? 10.648 -29.516 -21.891 1 97.94 292 VAL B N 1
ATOM 4800 C CA . VAL B 1 292 ? 10.531 -30.953 -22.078 1 97.94 292 VAL B CA 1
ATOM 4801 C C . VAL B 1 292 ? 11.266 -31.375 -23.344 1 97.94 292 VAL B C 1
ATOM 4803 O O . VAL B 1 292 ? 12.031 -32.344 -23.328 1 97.94 292 VAL B O 1
ATOM 4806 N N . HIS B 1 293 ? 11.062 -30.656 -24.422 1 97.38 293 HIS B N 1
ATOM 4807 C CA . HIS B 1 293 ? 11.742 -30.953 -25.688 1 97.38 293 HIS B CA 1
ATOM 4808 C C . HIS B 1 293 ? 13.258 -30.828 -25.531 1 97.38 293 HIS B C 1
ATOM 4810 O O . HIS B 1 293 ? 14.008 -31.609 -26.125 1 97.38 293 HIS B O 1
ATOM 4816 N N . GLU B 1 294 ? 13.656 -29.891 -24.75 1 96.69 294 GLU B N 1
ATOM 4817 C CA . GLU B 1 294 ? 15.078 -29.609 -24.578 1 96.69 294 GLU B CA 1
ATOM 4818 C C . GLU B 1 294 ? 15.719 -30.578 -23.594 1 96.69 294 GLU B C 1
ATOM 4820 O O . GLU B 1 294 ? 16.953 -30.656 -23.5 1 96.69 294 GLU B O 1
ATOM 4825 N N . GLY B 1 295 ? 14.883 -31.25 -22.828 1 96.81 295 GLY B N 1
ATOM 4826 C CA . GLY B 1 295 ? 15.391 -32.281 -21.922 1 96.81 295 GLY B CA 1
ATOM 4827 C C . GLY B 1 295 ? 15.555 -31.797 -20.5 1 96.81 295 GLY B C 1
ATOM 4828 O O . GLY B 1 295 ? 15.828 -32.594 -19.594 1 96.81 295 GLY B O 1
ATOM 4829 N N . THR B 1 296 ? 15.344 -30.531 -20.172 1 96.69 296 THR B N 1
ATOM 4830 C CA . THR B 1 296 ? 15.453 -30 -18.812 1 96.69 296 THR B CA 1
ATOM 4831 C C . THR B 1 296 ? 14.18 -30.281 -18.031 1 96.69 296 THR B C 1
ATOM 4833 O O . THR B 1 296 ? 14.211 -30.344 -16.797 1 96.69 296 THR B O 1
ATOM 4836 N N . LEU B 1 297 ? 13.008 -30.406 -18.625 1 97.5 297 LEU B N 1
ATOM 4837 C CA . LEU B 1 297 ? 11.695 -30.844 -18.172 1 97.5 297 LEU B CA 1
ATOM 4838 C C . LEU B 1 297 ? 10.992 -29.75 -17.391 1 97.5 297 LEU B C 1
ATOM 4840 O O . LEU B 1 297 ? 9.758 -29.719 -17.328 1 97.5 297 LEU B O 1
ATOM 4844 N N . VAL B 1 298 ? 11.75 -28.875 -16.688 1 97.62 298 VAL B N 1
ATOM 4845 C CA . VAL B 1 298 ? 11.188 -27.844 -15.836 1 97.62 298 VAL B CA 1
ATOM 4846 C C . VAL B 1 298 ? 11.766 -26.484 -16.219 1 97.62 298 VAL B C 1
ATOM 4848 O O . VAL B 1 298 ? 12.984 -26.344 -16.375 1 97.62 298 VAL B O 1
ATOM 4851 N N . ALA B 1 299 ? 10.914 -25.484 -16.391 1 96.62 299 ALA B N 1
ATOM 4852 C CA . ALA B 1 299 ? 11.359 -24.172 -16.812 1 96.62 299 ALA B CA 1
ATOM 4853 C C . ALA B 1 299 ? 10.953 -23.094 -15.805 1 96.62 299 ALA B C 1
ATOM 4855 O O . ALA B 1 299 ? 11.133 -21.906 -16.047 1 96.62 299 ALA B O 1
ATOM 4856 N N . GLY B 1 300 ? 10.438 -23.406 -14.648 1 96.56 300 GLY B N 1
ATOM 4857 C CA . GLY B 1 300 ? 9.914 -22.469 -13.68 1 96.56 300 GLY B CA 1
ATOM 4858 C C . GLY B 1 300 ? 9.891 -23.016 -12.266 1 96.56 300 GLY B C 1
ATOM 4859 O O . GLY B 1 300 ? 10.891 -23.547 -11.781 1 96.56 300 GLY B O 1
ATOM 4860 N N . PRO B 1 301 ? 8.719 -22.719 -11.547 1 98.44 301 PRO B N 1
ATOM 4861 C CA . PRO B 1 301 ? 8.633 -23.234 -10.18 1 98.44 301 PRO B CA 1
ATOM 4862 C C . PRO B 1 301 ? 8.641 -24.766 -10.117 1 98.44 301 PRO B C 1
ATOM 4864 O O . PRO B 1 301 ? 7.855 -25.406 -10.812 1 98.44 301 PRO B O 1
ATOM 4867 N N . ASN B 1 302 ? 9.5 -25.312 -9.305 1 98.44 302 ASN B N 1
ATOM 4868 C CA . ASN B 1 302 ? 9.602 -26.75 -9.172 1 98.44 302 ASN B CA 1
ATOM 4869 C C . ASN B 1 302 ? 8.961 -27.25 -7.879 1 98.44 302 ASN B C 1
ATOM 4871 O O . ASN B 1 302 ? 8.297 -26.484 -7.18 1 98.44 302 ASN B O 1
ATOM 4875 N N . ALA B 1 303 ? 9.117 -28.5 -7.594 1 98.56 303 ALA B N 1
ATOM 4876 C CA . ALA B 1 303 ? 8.445 -29.125 -6.457 1 98.56 303 ALA B CA 1
ATOM 4877 C C . ALA B 1 303 ? 8.938 -28.531 -5.141 1 98.56 303 ALA B C 1
ATOM 4879 O O . ALA B 1 303 ? 8.18 -28.406 -4.18 1 98.56 303 ALA B O 1
ATOM 4880 N N . TRP B 1 304 ? 10.211 -28.156 -5.039 1 98.19 304 TRP B N 1
ATOM 4881 C CA . TRP B 1 304 ? 10.734 -27.531 -3.834 1 98.19 304 TRP B CA 1
ATOM 4882 C C . TRP B 1 304 ? 10.047 -26.203 -3.572 1 98.19 304 TRP B C 1
ATOM 4884 O O . TRP B 1 304 ? 9.688 -25.891 -2.434 1 98.19 304 TRP B O 1
ATOM 4894 N N . ASP B 1 305 ? 9.883 -25.438 -4.66 1 98.25 305 ASP B N 1
ATOM 4895 C CA . ASP B 1 305 ? 9.109 -24.203 -4.535 1 98.25 305 ASP B CA 1
ATOM 4896 C C . ASP B 1 305 ? 7.711 -24.469 -3.992 1 98.25 305 ASP B C 1
ATOM 4898 O O . ASP B 1 305 ? 7.211 -23.734 -3.143 1 98.25 305 ASP B O 1
ATOM 4902 N N . GLY B 1 306 ? 7.105 -25.562 -4.547 1 98.62 306 GLY B N 1
ATOM 4903 C CA . GLY B 1 306 ? 5.789 -25.953 -4.059 1 98.62 306 GLY B CA 1
ATOM 4904 C C . GLY B 1 306 ? 5.773 -26.266 -2.578 1 98.62 306 GLY B C 1
ATOM 4905 O O . GLY B 1 306 ? 4.828 -25.906 -1.871 1 98.62 306 GLY B O 1
ATOM 4906 N N . TYR B 1 307 ? 6.781 -26.906 -2.109 1 98.38 307 TYR B N 1
ATOM 4907 C CA . TYR B 1 307 ? 6.93 -27.234 -0.697 1 98.38 307 TYR B CA 1
ATOM 4908 C C . TYR B 1 307 ? 7.047 -25.969 0.149 1 98.38 307 TYR B C 1
ATOM 4910 O O . TYR B 1 307 ? 6.359 -25.828 1.163 1 98.38 307 TYR B O 1
ATOM 4918 N N . LEU B 1 308 ? 7.891 -25.047 -0.271 1 98.5 308 LEU B N 1
ATOM 4919 C CA . LEU B 1 308 ? 8.055 -23.797 0.453 1 98.5 308 LEU B CA 1
ATOM 4920 C C . LEU B 1 308 ? 6.73 -23.031 0.536 1 98.5 308 LEU B C 1
ATOM 4922 O O . LEU B 1 308 ? 6.406 -22.453 1.575 1 98.5 308 LEU B O 1
ATOM 4926 N N . VAL B 1 309 ? 5.98 -23.047 -0.547 1 98.69 309 VAL B N 1
ATOM 4927 C CA . VAL B 1 309 ? 4.695 -22.344 -0.584 1 98.69 309 VAL B CA 1
ATOM 4928 C C . VAL B 1 309 ? 3.715 -23.031 0.371 1 98.69 309 VAL B C 1
ATOM 4930 O O . VAL B 1 309 ? 2.955 -22.359 1.07 1 98.69 309 VAL B O 1
ATOM 4933 N N . ALA B 1 310 ? 3.74 -24.375 0.405 1 98.5 310 ALA B N 1
ATOM 4934 C CA . ALA B 1 310 ? 2.881 -25.109 1.334 1 98.5 310 ALA B CA 1
ATOM 4935 C C . ALA B 1 310 ? 3.184 -24.719 2.779 1 98.5 310 ALA B C 1
ATOM 4937 O O . ALA B 1 310 ? 2.268 -24.516 3.58 1 98.5 310 ALA B O 1
ATOM 4938 N N . LEU B 1 311 ? 4.461 -24.609 3.119 1 98.62 311 LEU B N 1
ATOM 4939 C CA . LEU B 1 311 ? 4.867 -24.172 4.453 1 98.62 311 LEU B CA 1
ATOM 4940 C C . LEU B 1 311 ? 4.324 -22.781 4.762 1 98.62 311 LEU B C 1
ATOM 4942 O O . LEU B 1 311 ? 3.805 -22.531 5.852 1 98.62 311 LEU B O 1
ATOM 4946 N N . SER B 1 312 ? 4.465 -21.891 3.844 1 98.69 312 SER B N 1
ATOM 4947 C CA . SER B 1 312 ? 3.996 -20.531 4.027 1 98.69 312 SER B CA 1
ATOM 4948 C C . SER B 1 312 ? 2.482 -20.484 4.203 1 98.69 312 SER B C 1
ATOM 4950 O O . SER B 1 312 ? 1.97 -19.703 5.02 1 98.69 312 SER B O 1
ATOM 4952 N N . CYS B 1 313 ? 1.784 -21.281 3.387 1 98.69 313 CYS B N 1
ATOM 4953 C CA . CYS B 1 313 ? 0.333 -21.344 3.514 1 98.69 313 CYS B CA 1
ATOM 4954 C C . CYS B 1 313 ? -0.075 -21.828 4.898 1 98.69 313 CYS B C 1
ATOM 4956 O O . CYS B 1 313 ? -1.017 -21.297 5.496 1 98.69 313 CYS B O 1
ATOM 4958 N N . GLU B 1 314 ? 0.597 -22.859 5.387 1 98.56 314 GLU B N 1
ATOM 4959 C CA . GLU B 1 314 ? 0.3 -23.359 6.727 1 98.56 314 GLU B CA 1
ATOM 4960 C C . GLU B 1 314 ? 0.493 -22.266 7.773 1 98.56 314 GLU B C 1
ATOM 4962 O O . GLU B 1 314 ? -0.354 -22.094 8.648 1 98.56 314 GLU B O 1
ATOM 4967 N N . ALA B 1 315 ? 1.577 -21.578 7.652 1 98.69 315 ALA B N 1
ATOM 4968 C CA . ALA B 1 315 ? 1.829 -20.453 8.555 1 98.69 315 ALA B CA 1
ATOM 4969 C C . ALA B 1 315 ? 0.756 -19.375 8.406 1 98.69 315 ALA B C 1
ATOM 4971 O O . ALA B 1 315 ? 0.286 -18.828 9.406 1 98.69 315 ALA B O 1
ATOM 4972 N N . GLY B 1 316 ? 0.399 -19.047 7.23 1 98.75 316 GLY B N 1
ATOM 4973 C CA . GLY B 1 316 ? -0.635 -18.062 6.969 1 98.75 316 GLY B CA 1
ATOM 4974 C C . GLY B 1 316 ? -1.977 -18.422 7.574 1 98.75 316 GLY B C 1
ATOM 4975 O O . GLY B 1 316 ? -2.658 -17.578 8.148 1 98.75 316 GLY B O 1
ATOM 4976 N N . VAL B 1 317 ? -2.375 -19.719 7.402 1 98.69 317 VAL B N 1
ATOM 4977 C CA . VAL B 1 317 ? -3.645 -20.172 7.965 1 98.69 317 VAL B CA 1
ATOM 4978 C C . VAL B 1 317 ? -3.607 -20.047 9.484 1 98.69 317 VAL B C 1
ATOM 4980 O O . VAL B 1 317 ? -4.566 -19.578 10.102 1 98.69 317 VAL B O 1
ATOM 4983 N N . LYS B 1 318 ? -2.5 -20.469 10.078 1 98.56 318 LYS B N 1
ATOM 4984 C CA . LYS B 1 318 ? -2.348 -20.328 11.523 1 98.56 318 LYS B CA 1
ATOM 4985 C C . LYS B 1 318 ? -2.416 -18.859 11.93 1 98.56 318 LYS B C 1
ATOM 4987 O O . LYS B 1 318 ? -2.984 -18.516 12.969 1 98.56 318 LYS B O 1
ATOM 4992 N N . ALA B 1 319 ? -1.874 -17.984 11.109 1 98.62 319 ALA B N 1
ATOM 4993 C CA . ALA B 1 319 ? -1.813 -16.562 11.398 1 98.62 319 ALA B CA 1
ATOM 4994 C C . ALA B 1 319 ? -3.207 -15.93 11.383 1 98.62 319 ALA B C 1
ATOM 4996 O O . ALA B 1 319 ? -3.414 -14.844 11.922 1 98.62 319 ALA B O 1
ATOM 4997 N N . LEU B 1 320 ? -4.188 -16.562 10.719 1 98.19 320 LEU B N 1
ATOM 4998 C CA . LEU B 1 320 ? -5.562 -16.078 10.734 1 98.19 320 LEU B CA 1
ATOM 4999 C C . LEU B 1 320 ? -6.105 -16.016 12.156 1 98.19 320 LEU B C 1
ATOM 5001 O O . LEU B 1 320 ? -7.02 -15.25 12.445 1 98.19 320 LEU B O 1
ATOM 5005 N N . ASP B 1 321 ? -5.547 -16.844 13 1 97.44 321 ASP B N 1
ATOM 5006 C CA . ASP B 1 321 ? -5.961 -16.844 14.398 1 97.44 321 ASP B CA 1
ATOM 5007 C C . ASP B 1 321 ? -5.105 -15.891 15.234 1 97.44 321 ASP B C 1
ATOM 5009 O O . ASP B 1 321 ? -5.23 -15.844 16.453 1 97.44 321 ASP B O 1
ATOM 5013 N N . GLY B 1 322 ? -4.191 -15.234 14.617 1 95.62 322 GLY B N 1
ATOM 5014 C CA . GLY B 1 322 ? -3.395 -14.219 15.281 1 95.62 322 GLY B CA 1
ATOM 5015 C C . GLY B 1 322 ? -1.952 -14.633 15.492 1 95.62 322 GLY B C 1
ATOM 5016 O O . GLY B 1 322 ? -1.604 -15.797 15.312 1 95.62 322 GLY B O 1
ATOM 5017 N N . GLY B 1 323 ? -1.075 -13.555 15.758 1 95.25 323 GLY B N 1
ATOM 5018 C CA . GLY B 1 323 ? 0.324 -13.773 16.078 1 95.25 323 GLY B CA 1
ATOM 5019 C C . GLY B 1 323 ? 1.231 -13.75 14.867 1 95.25 323 GLY B C 1
ATOM 5020 O O . GLY B 1 323 ? 0.755 -13.695 13.734 1 95.25 323 GLY B O 1
ATOM 5021 N N . VAL B 1 324 ? 2.482 -13.672 15.188 1 97.81 324 VAL B N 1
ATOM 5022 C CA . VAL B 1 324 ? 3.521 -13.82 14.172 1 97.81 324 VAL B CA 1
ATOM 5023 C C . VAL B 1 324 ? 3.969 -15.281 14.094 1 97.81 324 VAL B C 1
ATOM 5025 O O . VAL B 1 324 ? 4.551 -15.805 15.047 1 97.81 324 VAL B O 1
ATOM 5028 N N . ILE B 1 325 ? 3.699 -15.969 12.969 1 98.75 325 ILE B N 1
ATOM 5029 C CA . ILE B 1 325 ? 3.93 -17.406 12.836 1 98.75 325 ILE B CA 1
ATOM 5030 C C . ILE B 1 325 ? 5.203 -17.656 12.023 1 98.75 325 ILE B C 1
ATOM 5032 O O . ILE B 1 325 ? 5.309 -17.219 10.875 1 98.75 325 ILE B O 1
ATOM 5036 N N . PRO B 1 326 ? 6.172 -18.297 12.555 1 98.62 326 PRO B N 1
ATOM 5037 C CA . PRO B 1 326 ? 7.402 -18.578 11.812 1 98.62 326 PRO B CA 1
ATOM 5038 C C . PRO B 1 326 ? 7.203 -19.594 10.703 1 98.62 326 PRO B C 1
ATOM 5040 O O . PRO B 1 326 ? 6.309 -20.453 10.789 1 98.62 326 PRO B O 1
ATOM 5043 N N . VAL B 1 327 ? 7.934 -19.484 9.695 1 98.56 327 VAL B N 1
ATOM 5044 C CA . VAL B 1 327 ? 8.016 -20.453 8.609 1 98.56 327 VAL B CA 1
ATOM 5045 C C . VAL B 1 327 ? 9.398 -21.109 8.609 1 98.56 327 VAL B C 1
ATOM 5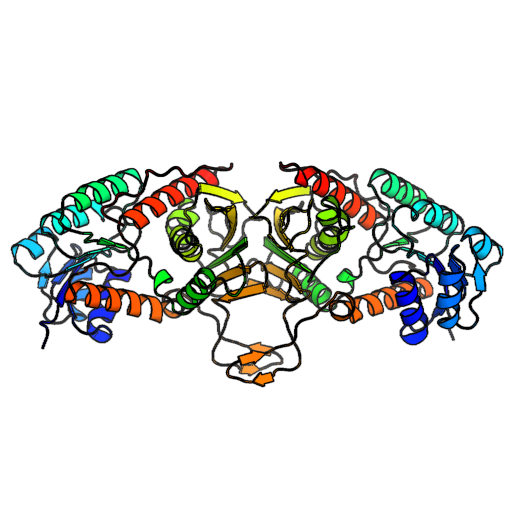047 O O . VAL B 1 327 ? 10.375 -20.5 8.148 1 98.56 327 VAL B O 1
ATOM 5050 N N . ASP B 1 328 ? 9.477 -22.281 9.016 1 96.31 328 ASP B N 1
ATOM 5051 C CA . ASP B 1 328 ? 10.734 -23.031 9.062 1 96.31 328 ASP B CA 1
ATOM 5052 C C . ASP B 1 328 ? 10.82 -24.031 7.918 1 96.31 328 ASP B C 1
ATOM 5054 O O . ASP B 1 328 ? 9.891 -24.828 7.703 1 96.31 328 ASP B O 1
ATOM 5058 N N . ALA B 1 329 ? 11.828 -23.922 7.234 1 94.12 329 ALA B N 1
ATOM 5059 C CA . ALA B 1 329 ? 12.016 -24.844 6.113 1 94.12 329 ALA B CA 1
ATOM 5060 C C . ALA B 1 329 ? 13.336 -25.609 6.238 1 94.12 329 ALA B C 1
ATOM 5062 O O . ALA B 1 329 ? 14.305 -25.094 6.809 1 94.12 329 ALA B O 1
ATOM 5063 N N . ALA B 1 330 ? 13.336 -26.812 5.703 1 89.38 330 ALA B N 1
ATOM 5064 C CA . ALA B 1 330 ? 14.57 -27.578 5.555 1 89.38 330 ALA B CA 1
ATOM 5065 C C . ALA B 1 330 ? 15.508 -26.906 4.543 1 89.38 330 ALA B C 1
ATOM 5067 O O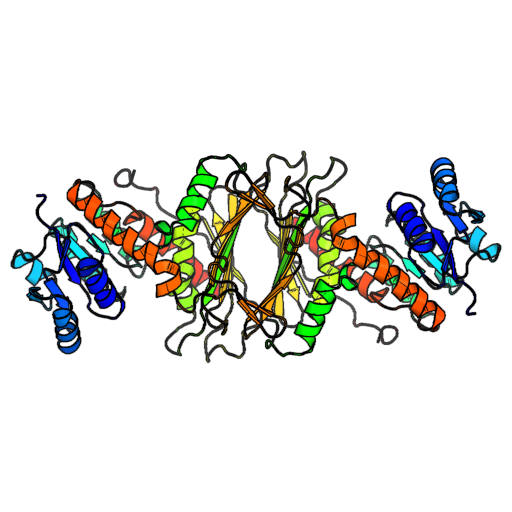 . ALA B 1 330 ? 15.07 -26.062 3.758 1 89.38 330 ALA B O 1
ATOM 5068 N N . PRO B 1 331 ? 16.766 -27.234 4.656 1 92.5 331 PRO B N 1
ATOM 5069 C CA . PRO B 1 331 ? 17.656 -26.734 3.611 1 92.5 331 PRO B CA 1
ATOM 5070 C C . PRO B 1 331 ? 17.281 -27.219 2.219 1 92.5 331 PRO B C 1
ATOM 5072 O O . PRO B 1 331 ? 16.844 -28.375 2.064 1 92.5 331 PRO B O 1
ATOM 5075 N N . ARG B 1 332 ? 17.406 -26.438 1.294 1 95 332 ARG B N 1
ATOM 5076 C CA . ARG B 1 332 ? 17.109 -26.812 -0.086 1 95 332 ARG B CA 1
ATOM 5077 C C . ARG B 1 332 ? 18.016 -27.938 -0.55 1 95 332 ARG B C 1
ATOM 5079 O O . ARG B 1 332 ? 19.234 -27.828 -0.486 1 95 332 ARG B O 1
ATOM 5086 N N . PRO B 1 333 ? 17.5 -29 -1.054 1 96.5 333 PRO B N 1
ATOM 5087 C CA . PRO B 1 333 ? 18.328 -30.078 -1.581 1 96.5 333 PRO B CA 1
ATOM 5088 C C . PRO B 1 333 ? 19.109 -29.672 -2.826 1 96.5 333 PRO B C 1
ATOM 5090 O O . PRO B 1 333 ? 18.609 -28.906 -3.654 1 96.5 333 PRO B O 1
ATOM 5093 N N . ASP B 1 334 ? 20.281 -30.266 -3.064 1 95.75 334 ASP B N 1
ATOM 5094 C CA . ASP B 1 334 ? 21.125 -30.016 -4.23 1 95.75 334 ASP B CA 1
ATOM 5095 C C . ASP B 1 334 ? 20.422 -30.406 -5.52 1 95.75 334 ASP B C 1
ATOM 5097 O O . ASP B 1 334 ? 20.688 -29.844 -6.582 1 95.75 334 ASP B O 1
ATOM 5101 N N . PHE B 1 335 ? 19.484 -31.312 -5.348 1 97.19 335 PHE B N 1
ATOM 5102 C CA . PHE B 1 335 ? 18.688 -31.812 -6.453 1 97.19 335 PHE B CA 1
ATOM 5103 C C . PHE B 1 335 ? 17.969 -30.688 -7.168 1 97.19 335 PHE B C 1
ATOM 5105 O O . PHE B 1 335 ? 17.703 -30.766 -8.375 1 97.19 335 PHE B O 1
ATOM 5112 N N . TYR B 1 336 ? 17.688 -29.625 -6.41 1 96.44 336 TYR B N 1
ATOM 5113 C CA . TYR B 1 336 ? 16.922 -28.5 -6.961 1 96.44 336 TYR B CA 1
ATOM 5114 C C . TYR B 1 336 ? 17.812 -27.281 -7.168 1 96.44 336 TYR B C 1
ATOM 5116 O O . TYR B 1 336 ? 17.328 -26.156 -7.215 1 96.44 336 TYR B O 1
ATOM 5124 N N . ALA B 1 337 ? 19.203 -27.391 -7.27 1 84.88 337 ALA B N 1
ATOM 5125 C CA . ALA B 1 337 ? 20.172 -26.297 -7.383 1 84.88 337 ALA B CA 1
ATOM 5126 C C . ALA B 1 337 ? 20.047 -25.594 -8.734 1 84.88 337 ALA B C 1
ATOM 5128 O O . ALA B 1 337 ? 19.656 -26.219 -9.734 1 84.88 337 ALA B O 1
#

Nearest PDB structures (foldseek):
  4l8v-assembly1_A  TM=9.800E-01  e=1.139E-37  Bacillus subtilis subsp. subtilis str. 168
  4l9r-assembly1_A  TM=9.686E-01  e=3.191E-37  Bacillus subtilis subsp. subtilis str. 168
  3nto-assembly1_A  TM=9.733E-01  e=6.342E-37  Bacillus subtilis
  3nt2-assembly1_A  TM=9.782E-01  e=1.882E-36  Bacillus subtilis
  3ec7-assembly1_A  TM=9.731E-01  e=5.911E-36  Salmonella enterica subsp. enterica serovar Typhimurium str. LT2

Radius of gyration: 30.2 Å; Cα contacts (8 Å, |Δi|>4): 1500; chains: 2; bounding box: 46×96×67 Å

Solvent-accessible surface area (backbone atoms only — not comparable to full-atom values): 34558 Å² total; per-residue (Å²): 124,84,76,61,40,28,29,21,36,33,24,43,47,74,65,20,41,50,48,46,48,39,35,63,72,72,32,75,64,38,37,51,30,25,39,27,30,70,51,62,68,41,36,51,59,43,41,71,65,28,77,84,35,43,80,32,62,42,67,67,59,39,57,74,64,66,45,49,63,27,38,37,38,38,53,61,37,89,53,31,58,78,52,48,52,62,40,52,75,69,67,34,35,30,43,30,38,64,50,58,26,83,36,38,70,60,20,47,52,50,42,57,56,48,66,73,51,95,54,62,33,44,19,38,50,64,37,62,67,42,22,66,62,53,44,52,50,28,50,46,56,72,66,41,79,41,41,59,73,22,35,38,38,38,39,42,33,29,31,66,72,62,87,87,60,49,58,59,39,59,26,68,67,50,44,41,56,51,56,44,45,48,28,62,45,70,72,34,53,67,38,31,24,28,45,46,74,33,31,58,39,84,83,48,56,94,80,43,79,32,39,37,37,38,37,35,36,27,69,82,37,32,29,32,43,31,44,40,25,55,50,29,56,71,28,28,42,57,30,40,39,39,35,27,42,51,30,72,50,77,42,63,68,73,61,78,69,74,47,82,55,96,94,38,82,46,57,58,68,39,70,40,67,70,67,71,40,42,64,7,47,54,43,39,53,35,44,32,49,51,20,45,76,72,67,59,26,44,67,68,50,29,48,65,54,33,25,54,29,24,41,46,31,54,21,38,46,53,5,71,79,46,58,81,27,67,34,84,73,78,80,83,56,75,79,76,108,127,84,75,61,41,29,29,21,36,32,22,45,48,75,65,20,42,50,50,45,49,38,35,62,72,72,31,76,64,39,35,52,30,24,40,28,28,70,51,62,69,42,37,52,57,41,41,70,65,28,76,85,34,44,79,33,63,42,68,68,57,38,57,72,65,66,44,49,61,28,39,37,39,39,53,63,37,90,52,30,58,80,53,47,52,62,39,51,75,69,66,34,36,28,42,31,38,64,51,58,27,82,36,38,70,61,20,45,51,51,43,56,57,47,65,76,52,96,53,60,31,43,19,37,49,64,36,62,67,44,23,66,62,52,43,53,50,30,50,47,56,74,66,39,81,41,42,60,73,25,36,39,40,37,38,42,33,29,31,65,71,63,86,85,62,50,58,58,38,57,27,67,67,49,45,41,55,52,55,44,44,48,28,62,47,70,72,34,54,66,37,30,23,29,46,46,75,34,30,58,40,86,84,47,56,95,79,42,79,32,37,37,36,38,37,36,35,28,71,80,36,31,30,34,42,31,43,42,27,55,51,29,56,70,28,28,44,57,31,41,39,38,35,27,42,52,30,70,50,77,42,61,68,74,62,80,68,73,46,81,55,95,92,38,80,46,58,58,69,39,68,40,66,73,67,71,39,42,66,8,48,54,43,41,53,36,44,31,47,50,19,46,75,71,66,58,26,43,69,69,49,29,49,64,55,33,25,54,28,24,38,46,32,53,21,39,46,55,5,72,79,45,58,81,28,67,35,86,73,78,80,82,56,74,80,76,110

Foldseek 3Di:
DQAQFAEEEEDQPPVSLVVQQLQPPPAPRYHHAEYADLDPVSQVVSCVSGPNHYYHPALLVCVVVVRGQAYEYDDPQQCQLVRLQVCVVSVHQYEYEPQNHQFLVSLVVSVVSQLVDPAFRYDYNLLVCQPPQLVVLLCVQVVCPQHHWAEKEKEWAAAADDPVCAQLCLQRVTCLSVQQSVCVSNVFHWWKKAKAADDADPPDDPRYGDDIWMWTATPVGYIYIYTRHHNPNPATFIKMWIDHPRGIDIDRDFDDDWDDDPNDIDGDHHHDDCVSSVSSNSSLVNQQSVCVSVPNNYDDHGSVSSSSSSQVSVNHSVNVVHDMGTRDDDDDDPSHD/DQAQFAEEEEDQPPVSLVVQQLQPPPAPRYHHAEYADLDPVSQVVSCVSGPNHYYHPALLVCVVVVRGQAYEYDDPQQCQLVRLQVCVVSVHQYEYEPQNHQFLVSLVVSVVSQLVDPAFRYDYNLLVCQDPQLVVLLCVQVVCPQHHWAEKEKEWAAAADDPVCAQLCLQRVTCLSVQQSVCVSNVFHWWKKAKAADCADPPDDPHYGDDIWMWTATPVGYIYIYTRHHNPNPATFIKMWIDHPRGIDIDRDFDDDWDDDPNDIDGDHHHDDCVSSVSSNSSLVNQQSVCVSVPNNYRDHGSVSSSSSSQVSVNHSVNVVHDMGTRDDDDDDPSHD

Organism: Corynebacterium glutamicum (strain ATCC 13032 / DSM 20300 / JCM 1318 / BCRC 11384 / CCUG 27702 / LMG 3730 / NBRC 12168 / NCIMB 10025 / NRRL B-2784 / 534) (NCBI:txid196627)

Sequence (674 aa):
MSKSLRVGVVGAGAMGADHIDRINNRTSGAHISAIIEPDAARAAAAAEDAPGAQAFTRIEDAIAADAVDAVLIAVPGQFHEPVLVPALEAGLPILCEKPLTPDSESSLRIVELEQKLDKPHIQVGFMRRFDPEYNNLRKLVESGEAGELLMLRGLHRNPSVGESYTQSMLITDSVVHEFDVIPWLAGSRVVSVEVKYPKTSSLAHSGLKEPILVIMELENGVLVDVEMNVNIQFGYQVATEAVFEKGLARIGQPSGMQRWRDGEFLINEHTDFTTRFATAYDRQIQSWVDAVHEGTLVAGPNAWDGYLVALSCEAGVKALDGGVIPVDAAPRPDFYAMSKSLRVGVVGAGAMGADHIDRINNRTSGAHISAIIEPDAARAAAAAEDAPGAQAFTRIEDAIAADAVDAVLIAVPGQFHEPVLVPALEAGLPILCEKPLTPDSESSLRIVELEQKLDKPHIQVGFMRRFDPEYNNLRKLVESGEAGELLMLRGLHRNPSVGESYTQSMLITDSVVHEFDVIPWLAGSRVVSVEVKYPKTSSLAHSGLKEPILVIMELENGVLVDVEMNVNIQFGYQVATEAVFEKGLARIGQPSGMQRWRDGEFLINEHTDFTTRFATAYDRQIQSWVDAVHEGTLVAGPNAWDGYLVALSCEAGVKALDGGVIPVDAAPRPDFYA

Secondary structure (DSSP, 8-state):
-PPPEEEEEE--SHHHHHHHHHHHHT-SSEEEEEEE-S-HHHHHHHHHTSTTPEEESSHHHHHHTT--SEEEE-S-GGGHHHHHHHHHHTT--EEEESPSSSSHHHHHHHHHHHTTSSS--EEEE-GGGG-HHHHHHHHHHHH-TT--EEEEEEEEE-S---TT--TTHIIIIIIHHHHHHHHHHHTS-EEEEEEE--PPPTTSPTT----EEEEEEETTS-EEEEEEES--SS--EEEEEEEETTEEEEES---S-EEEETTEEEE----SHHHHTHHHHHHHHHHHHHHHHHT---SS-BHHHHHHHHHHHHHHHHHTTSSEEE---PPPPGGG-/----EEEEEE--SHHHHHHHHHHHHT-SSEEEEEEE-S-HHHHHHHHHTSTTPEEESSHHHHHHTT--SEEEE-S-GGGHHHHHHHHHHTT--EEEESPSSSSHHHHHHHHHHHTTSSS--EEEE-GGGG-HHHHHHHHHHHH-TT--EEEEEEEEE-S---TT--TTHIIIIIIHHHHHHHHHHHTS-EEEEEEE--PPPTTS-TT----EEEEEEETTS-EEEEEEES--SS--EEEEEEEETTEEEEES---S-EEEETTEEEE---SSHHHHTHHHHHHHHHHHHHHHHHT---SS-BHHHHHHHHHHHHHHHHHTTSSEEE---PPPPGGG-

pLDDT: mean 95.92, std 4.73, range [43.34, 98.88]